Protein AF-A0A2N9N190-F1 (afdb_monomer)

Structure (mmCIF, N/CA/C/O backbone):
data_AF-A0A2N9N190-F1
#
_entry.id   AF-A0A2N9N190-F1
#
loop_
_atom_site.group_PDB
_atom_site.id
_atom_site.type_symbol
_atom_site.label_atom_id
_atom_site.label_alt_id
_atom_site.label_comp_id
_atom_site.label_asym_id
_atom_site.label_entity_id
_atom_site.label_seq_id
_atom_site.pdbx_PDB_ins_code
_atom_site.Cartn_x
_atom_site.Cartn_y
_atom_site.Cartn_z
_atom_site.occupancy
_atom_site.B_iso_or_equiv
_atom_site.auth_seq_id
_atom_site.auth_comp_id
_atom_site.auth_asym_id
_atom_site.auth_atom_id
_atom_site.pdbx_PDB_model_num
ATOM 1 N N . MET A 1 1 ? 21.175 -0.607 6.704 1.00 25.08 1 MET A N 1
ATOM 2 C CA . MET A 1 1 ? 21.601 -0.897 5.316 1.00 25.08 1 MET A CA 1
ATOM 3 C C . MET A 1 1 ? 20.424 -0.599 4.402 1.00 25.08 1 MET A C 1
ATOM 5 O O . MET A 1 1 ? 19.575 -1.449 4.191 1.00 25.08 1 MET A O 1
ATOM 9 N N . HIS A 1 2 ? 20.303 0.655 3.974 1.00 21.83 2 HIS A N 1
ATOM 10 C CA . HIS A 1 2 ? 19.192 1.150 3.166 1.00 21.83 2 HIS A CA 1
ATOM 11 C C . HIS A 1 2 ? 19.731 1.468 1.777 1.00 21.83 2 HIS A C 1
ATOM 13 O O . HIS A 1 2 ? 20.401 2.478 1.582 1.00 21.83 2 HIS A O 1
ATOM 19 N N . LYS A 1 3 ? 19.482 0.577 0.818 1.00 23.02 3 LYS A N 1
ATOM 20 C CA . LYS A 1 3 ? 19.544 0.935 -0.594 1.00 23.02 3 LYS A CA 1
ATOM 21 C C . LYS A 1 3 ? 18.110 1.182 -1.011 1.00 23.02 3 LYS A C 1
ATOM 23 O O . LYS A 1 3 ? 17.355 0.238 -1.204 1.00 23.02 3 LYS A O 1
ATOM 28 N N . SER A 1 4 ? 17.745 2.456 -1.109 1.00 25.34 4 SER A N 1
ATOM 29 C CA . SER A 1 4 ? 16.611 2.879 -1.917 1.00 25.34 4 SER A CA 1
ATOM 30 C C . SER A 1 4 ? 16.701 2.121 -3.236 1.00 25.34 4 SER A C 1
ATOM 32 O O . SER A 1 4 ? 17.716 2.238 -3.931 1.00 25.34 4 SER A O 1
ATOM 34 N N . LEU A 1 5 ? 15.672 1.350 -3.582 1.00 27.45 5 LEU A N 1
ATOM 35 C CA . LEU A 1 5 ? 15.482 0.875 -4.944 1.00 27.45 5 LEU A CA 1
ATOM 36 C C . LEU A 1 5 ? 15.089 2.103 -5.781 1.00 27.45 5 LEU A C 1
ATOM 38 O O . LEU A 1 5 ? 13.976 2.241 -6.273 1.00 27.45 5 LEU A O 1
ATOM 42 N N . LYS A 1 6 ? 16.027 3.049 -5.920 1.00 27.94 6 LYS A N 1
ATOM 43 C CA . LYS A 1 6 ? 16.117 3.853 -7.122 1.00 27.94 6 LYS A CA 1
ATOM 44 C C . LYS A 1 6 ? 16.369 2.810 -8.193 1.00 27.94 6 LYS A C 1
ATOM 46 O O . LYS A 1 6 ? 17.513 2.414 -8.417 1.00 27.94 6 LYS A O 1
ATOM 51 N N . LEU A 1 7 ? 15.301 2.321 -8.813 1.00 31.72 7 LEU A N 1
ATOM 52 C CA . LEU A 1 7 ? 15.392 1.727 -10.131 1.00 31.72 7 LEU A CA 1
ATOM 53 C C . LEU A 1 7 ? 15.781 2.885 -11.060 1.00 31.72 7 LEU A C 1
ATOM 55 O O . LEU A 1 7 ? 14.982 3.425 -11.815 1.00 31.72 7 LEU A O 1
ATOM 59 N N . SER A 1 8 ? 17.011 3.378 -10.903 1.00 30.42 8 SER A N 1
ATOM 60 C CA . SER A 1 8 ? 17.618 4.257 -11.869 1.00 30.42 8 SER A CA 1
ATOM 61 C C . SER A 1 8 ? 17.644 3.407 -13.120 1.00 30.42 8 SER A C 1
ATOM 63 O O . SER A 1 8 ? 18.321 2.380 -13.145 1.00 30.42 8 SER A O 1
ATOM 65 N N . ILE A 1 9 ? 16.899 3.822 -14.139 1.00 37.38 9 ILE A N 1
ATOM 66 C CA . ILE A 1 9 ? 16.960 3.284 -15.501 1.00 37.38 9 ILE A CA 1
ATOM 67 C C . ILE A 1 9 ? 18.436 3.019 -15.896 1.00 37.38 9 ILE A C 1
ATOM 69 O O . ILE A 1 9 ? 18.743 1.998 -16.500 1.00 37.38 9 ILE A O 1
ATOM 73 N N . ALA A 1 10 ? 19.369 3.842 -15.392 1.00 31.52 10 ALA A N 1
ATOM 74 C CA . ALA A 1 10 ? 20.824 3.696 -15.468 1.00 31.52 10 ALA A CA 1
ATOM 75 C C . ALA A 1 10 ? 21.449 2.375 -14.944 1.00 31.52 10 ALA A C 1
ATOM 77 O O . ALA A 1 10 ? 22.454 1.949 -15.499 1.00 31.52 10 ALA A O 1
ATOM 78 N N . ALA A 1 11 ? 20.924 1.715 -13.903 1.00 30.98 11 ALA A N 1
ATOM 79 C CA . ALA A 1 11 ? 21.552 0.518 -13.319 1.00 30.98 11 ALA A CA 1
ATOM 80 C C . ALA A 1 11 ? 21.278 -0.760 -14.137 1.00 30.98 11 ALA A C 1
ATOM 82 O O . ALA A 1 11 ? 22.199 -1.540 -14.365 1.00 30.98 11 ALA A O 1
ATOM 83 N N . ALA A 1 12 ? 20.047 -0.934 -14.632 1.00 33.19 12 ALA A N 1
ATOM 84 C CA . ALA A 1 12 ? 19.704 -2.019 -15.558 1.00 33.19 12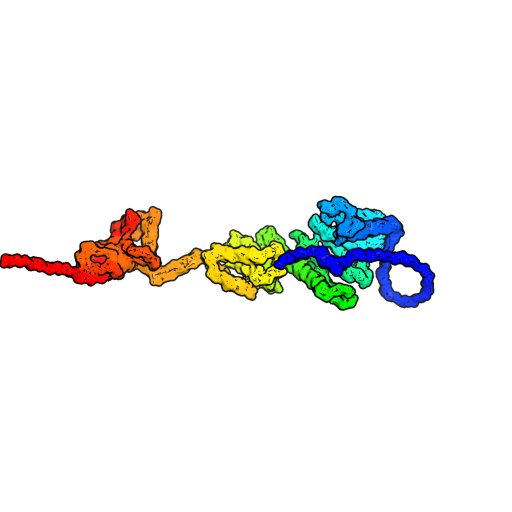 ALA A CA 1
ATOM 85 C C . ALA A 1 12 ? 20.311 -1.771 -16.954 1.00 33.19 12 ALA A C 1
ATOM 87 O O . ALA A 1 12 ? 20.843 -2.689 -17.581 1.00 33.19 12 ALA A O 1
ATOM 88 N N . LEU A 1 13 ? 20.333 -0.505 -17.399 1.00 40.84 13 LEU A N 1
ATOM 89 C CA . LEU A 1 13 ? 21.063 -0.082 -18.597 1.00 40.84 13 LEU A CA 1
ATOM 90 C C . LEU A 1 13 ? 22.569 -0.335 -18.486 1.00 40.84 13 LEU A C 1
ATOM 92 O O . LEU A 1 13 ? 23.168 -0.704 -19.482 1.00 40.84 13 LEU A O 1
ATOM 96 N N . GLY A 1 14 ? 23.185 -0.176 -17.311 1.00 42.88 14 GLY A N 1
ATOM 97 C CA . GLY A 1 14 ? 24.636 -0.320 -17.131 1.00 42.88 14 GLY A CA 1
ATOM 98 C C . GLY A 1 14 ? 25.179 -1.740 -17.340 1.00 42.88 14 GLY A C 1
ATOM 99 O O . GLY A 1 14 ? 26.355 -1.896 -17.649 1.00 42.88 14 GLY A O 1
ATOM 100 N N . VAL A 1 15 ? 24.337 -2.777 -17.217 1.00 42.56 15 VAL A N 1
ATOM 101 C CA . VAL A 1 15 ? 24.700 -4.168 -17.571 1.00 42.56 15 VAL A CA 1
ATOM 102 C C . VAL A 1 15 ? 24.338 -4.489 -19.027 1.00 42.56 15 VAL A C 1
ATOM 104 O O . VAL A 1 15 ? 25.024 -5.274 -19.679 1.00 42.56 15 VAL A O 1
ATOM 107 N N . LEU A 1 16 ? 23.298 -3.846 -19.570 1.00 40.94 16 LEU A N 1
ATOM 108 C CA . LEU A 1 16 ? 22.917 -3.941 -20.984 1.00 40.94 16 LEU A CA 1
ATOM 109 C C . LEU A 1 16 ? 23.721 -3.011 -21.905 1.00 40.94 16 LEU A C 1
ATOM 111 O O . LEU A 1 16 ? 23.581 -3.122 -23.119 1.00 40.94 16 LEU A O 1
ATOM 115 N N . LEU A 1 17 ? 24.553 -2.122 -21.363 1.00 40.59 17 LEU A N 1
ATOM 116 C CA . LEU A 1 17 ? 25.449 -1.190 -22.046 1.00 40.59 17 LEU A CA 1
ATOM 117 C C . LEU A 1 17 ? 26.751 -1.081 -21.234 1.00 40.59 17 LEU A C 1
ATOM 119 O O . LEU A 1 17 ? 26.840 -0.216 -20.360 1.00 40.59 17 LEU A O 1
ATOM 123 N N . PRO A 1 18 ? 27.795 -1.887 -21.509 1.00 31.17 18 PRO A N 1
ATOM 124 C CA . PRO A 1 18 ? 29.126 -1.416 -21.187 1.00 31.17 18 PRO A CA 1
ATOM 125 C C . PRO A 1 18 ? 29.381 -0.153 -22.022 1.00 31.17 18 PRO A C 1
ATOM 127 O O . PRO A 1 18 ? 28.913 -0.026 -23.156 1.00 31.17 18 PRO A O 1
ATOM 130 N N . ALA A 1 19 ? 30.061 0.810 -21.407 1.00 33.16 19 ALA A N 1
ATOM 131 C CA . ALA A 1 19 ? 30.394 2.097 -21.994 1.00 33.16 19 ALA A CA 1
ATOM 132 C C . ALA A 1 19 ? 30.995 1.950 -23.401 1.00 33.16 19 ALA A C 1
ATOM 134 O O . ALA A 1 19 ? 31.952 1.204 -23.592 1.00 33.16 19 ALA A O 1
ATOM 135 N N . GLY A 1 20 ? 30.449 2.720 -24.345 1.00 34.66 20 GLY A N 1
ATOM 136 C CA . GLY A 1 20 ? 30.940 2.822 -25.713 1.00 34.66 20 GLY A CA 1
ATOM 137 C C . GLY A 1 20 ? 30.581 1.618 -26.580 1.00 34.66 20 GLY A C 1
ATOM 138 O O . GLY A 1 20 ? 31.053 0.505 -26.365 1.00 34.66 20 GLY A O 1
ATOM 139 N N . MET A 1 21 ? 29.831 1.863 -27.655 1.00 31.69 21 MET A N 1
ATOM 140 C CA . MET A 1 21 ? 30.067 1.077 -28.863 1.00 31.69 21 MET A CA 1
ATOM 141 C C . MET A 1 21 ? 31.565 1.232 -29.172 1.00 31.69 21 MET A C 1
ATOM 143 O O . MET A 1 21 ? 32.015 2.377 -29.298 1.00 31.69 21 MET A O 1
ATOM 147 N N . PRO A 1 22 ? 32.375 0.159 -29.243 1.00 26.97 22 PRO A N 1
ATOM 148 C CA . PRO A 1 22 ? 33.690 0.305 -29.834 1.00 26.97 22 PRO A CA 1
ATOM 149 C C . PRO A 1 22 ? 33.450 0.861 -31.233 1.00 26.97 22 PRO A C 1
ATOM 151 O O . PRO A 1 22 ? 32.602 0.344 -31.963 1.00 26.97 22 PRO A O 1
ATOM 154 N N . ALA A 1 23 ? 34.139 1.951 -31.575 1.00 27.59 23 ALA A N 1
ATOM 155 C CA . ALA A 1 23 ? 34.172 2.436 -32.941 1.00 27.59 23 ALA A CA 1
ATOM 156 C C . ALA A 1 23 ? 34.484 1.226 -33.825 1.00 27.59 23 ALA A C 1
ATOM 158 O O . ALA A 1 23 ? 35.566 0.643 -33.724 1.00 27.59 23 ALA A O 1
ATOM 159 N N . VAL A 1 24 ? 33.505 0.791 -34.620 1.00 29.64 24 VAL A N 1
ATOM 160 C CA . VAL A 1 24 ? 33.741 -0.218 -35.643 1.00 29.64 24 VAL A CA 1
ATOM 161 C C . VAL A 1 24 ? 34.800 0.408 -36.537 1.00 29.64 24 VAL A C 1
ATOM 163 O O . VAL A 1 24 ? 34.552 1.418 -37.186 1.00 29.64 24 VAL A O 1
ATOM 166 N N . ALA A 1 25 ? 36.028 -0.098 -36.473 1.00 24.16 25 ALA A N 1
ATOM 167 C CA . ALA A 1 25 ? 37.083 0.323 -37.370 1.00 24.16 25 ALA A CA 1
ATOM 168 C C . ALA A 1 25 ? 36.731 -0.242 -38.750 1.00 24.16 25 ALA A C 1
ATOM 170 O O . ALA A 1 25 ? 36.876 -1.440 -38.995 1.00 24.16 25 ALA A O 1
ATOM 171 N N . TRP A 1 26 ? 36.215 0.608 -39.636 1.00 34.47 26 TRP A N 1
ATOM 172 C CA . TRP A 1 26 ? 35.885 0.240 -41.011 1.00 34.47 26 TRP A CA 1
ATOM 173 C C . TRP A 1 26 ? 37.186 0.143 -41.813 1.00 34.47 26 TRP A C 1
ATOM 175 O O . TRP A 1 26 ? 37.613 1.091 -42.469 1.00 34.47 26 TRP A O 1
ATOM 185 N N . GLY A 1 27 ? 37.859 -1.002 -41.718 1.00 26.84 27 GLY A N 1
ATOM 186 C CA . GLY A 1 27 ? 38.961 -1.337 -42.609 1.00 26.84 27 GLY A CA 1
ATOM 187 C C . GLY A 1 27 ? 38.432 -1.559 -44.025 1.00 26.84 27 GLY A C 1
ATOM 188 O O . GLY A 1 27 ? 37.670 -2.494 -44.266 1.00 26.84 27 GLY A O 1
ATOM 189 N N . GLN A 1 28 ? 38.839 -0.713 -44.972 1.00 33.41 28 GLN A N 1
ATOM 190 C CA . GLN A 1 28 ? 38.729 -1.026 -46.395 1.00 33.41 28 GLN A CA 1
ATOM 191 C C . GLN A 1 28 ? 39.636 -2.225 -46.708 1.00 33.41 28 GLN A C 1
ATOM 193 O O . GLN A 1 28 ? 40.836 -2.171 -46.447 1.00 33.41 28 GLN A O 1
ATOM 198 N N . ALA A 1 29 ? 39.089 -3.281 -47.310 1.00 26.58 29 ALA A N 1
ATOM 199 C CA . ALA A 1 29 ? 39.877 -4.315 -47.977 1.00 26.58 29 ALA A CA 1
ATOM 200 C C . ALA A 1 29 ? 39.356 -4.521 -49.415 1.00 26.58 29 ALA A C 1
ATOM 202 O O . ALA A 1 29 ? 38.141 -4.463 -49.632 1.00 26.58 29 ALA A O 1
ATOM 203 N N . PRO A 1 30 ? 40.253 -4.707 -50.403 1.00 30.08 30 PRO A N 1
ATOM 204 C CA . PRO A 1 30 ? 39.913 -4.712 -51.821 1.00 30.08 30 PRO A CA 1
ATOM 205 C C . PRO A 1 30 ? 39.297 -6.045 -52.263 1.00 30.08 30 PRO A C 1
ATOM 207 O O . PRO A 1 30 ? 39.504 -7.091 -51.651 1.00 30.08 30 PRO A O 1
ATOM 210 N N . GLY A 1 31 ? 38.508 -5.973 -53.336 1.00 35.59 31 GLY A N 1
ATOM 211 C CA . GLY A 1 31 ? 37.656 -7.053 -53.819 1.00 35.59 31 GLY A CA 1
ATOM 212 C C . GLY A 1 31 ? 38.387 -8.306 -54.306 1.00 35.59 31 GLY A C 1
ATOM 213 O O . GLY A 1 31 ? 39.447 -8.243 -54.924 1.00 35.59 31 GLY A O 1
ATOM 214 N N . GLY A 1 32 ? 37.729 -9.445 -54.085 1.00 28.41 32 GLY A N 1
ATOM 215 C CA . GLY A 1 32 ? 38.013 -10.728 -54.715 1.00 28.41 32 GLY A CA 1
ATOM 216 C C . GLY A 1 32 ? 36.702 -11.406 -55.121 1.00 28.41 32 GLY A C 1
ATOM 217 O O . GLY A 1 32 ? 35.740 -11.447 -54.356 1.00 28.41 32 GLY A O 1
ATOM 218 N N . THR A 1 33 ? 36.641 -11.878 -56.361 1.00 29.23 33 THR A N 1
ATOM 219 C CA . THR A 1 33 ? 35.459 -12.422 -57.040 1.00 29.23 33 THR A CA 1
ATOM 220 C C . THR A 1 33 ? 35.145 -13.891 -56.702 1.00 29.23 33 THR A C 1
ATOM 222 O O . THR A 1 33 ? 35.965 -14.761 -56.962 1.00 29.23 33 THR A O 1
ATOM 225 N N . GLN A 1 34 ? 33.893 -14.107 -56.261 1.00 33.78 34 GLN A N 1
ATOM 226 C CA . GLN A 1 34 ? 32.867 -15.090 -56.698 1.00 33.78 34 GLN A CA 1
ATOM 227 C C . GLN A 1 34 ? 32.933 -16.601 -56.369 1.00 33.78 34 GLN A C 1
ATOM 229 O O . GLN A 1 34 ? 33.859 -17.299 -56.758 1.00 33.78 34 GLN A O 1
ATOM 234 N N . ALA A 1 35 ? 31.791 -17.119 -55.872 1.00 28.64 35 ALA A N 1
ATOM 235 C CA . ALA A 1 35 ? 30.917 -18.115 -56.538 1.00 28.64 35 ALA A CA 1
ATOM 236 C C . ALA A 1 35 ? 29.492 -18.098 -55.900 1.00 28.64 35 ALA A C 1
ATOM 238 O O . ALA A 1 35 ? 29.387 -17.773 -54.716 1.00 28.64 35 ALA A O 1
ATOM 239 N N . PRO A 1 36 ? 28.389 -18.396 -56.628 1.00 36.72 36 PRO A N 1
ATOM 240 C CA . PRO A 1 36 ? 27.023 -18.197 -56.131 1.00 36.72 36 PRO A CA 1
ATOM 241 C C . PRO A 1 36 ? 26.482 -19.428 -55.383 1.00 36.72 36 PRO A C 1
ATOM 243 O O . PRO A 1 36 ? 26.470 -20.535 -55.918 1.00 36.72 36 PRO A O 1
ATOM 246 N N . ALA A 1 37 ? 25.969 -19.223 -54.168 1.00 31.17 37 ALA A N 1
ATOM 247 C CA . ALA A 1 37 ? 25.153 -20.194 -53.439 1.00 31.17 37 ALA A CA 1
ATOM 248 C C . ALA A 1 37 ? 23.701 -19.697 -53.356 1.00 31.17 37 ALA A C 1
ATOM 250 O O . ALA A 1 37 ? 23.450 -18.492 -53.317 1.00 31.17 37 ALA A O 1
ATOM 251 N N . ALA A 1 38 ? 22.761 -20.644 -53.380 1.00 35.69 38 ALA A N 1
ATOM 252 C CA . ALA A 1 38 ? 21.317 -20.436 -53.436 1.00 35.69 38 ALA A CA 1
ATOM 253 C C . ALA A 1 38 ? 20.797 -19.388 -52.433 1.00 35.69 38 ALA A C 1
ATOM 255 O O . ALA A 1 38 ? 21.283 -19.287 -51.308 1.00 35.69 38 ALA A O 1
ATOM 256 N N . ALA A 1 39 ? 19.787 -18.623 -52.860 1.00 33.59 39 ALA A N 1
ATOM 257 C CA . ALA A 1 39 ? 19.219 -17.505 -52.118 1.00 33.59 39 ALA A CA 1
ATOM 258 C C . ALA A 1 39 ? 18.582 -17.954 -50.790 1.00 33.59 39 ALA A C 1
ATOM 260 O O . ALA A 1 39 ? 17.419 -18.351 -50.734 1.00 33.59 39 ALA A O 1
ATOM 261 N N . ALA A 1 40 ? 19.353 -17.843 -49.709 1.00 32.78 40 ALA A N 1
ATOM 262 C CA . ALA A 1 40 ? 18.809 -17.615 -48.379 1.00 32.78 40 ALA A CA 1
ATOM 263 C C . ALA A 1 40 ? 18.026 -16.283 -48.379 1.00 32.78 40 ALA A C 1
ATOM 265 O O . ALA A 1 40 ? 18.343 -15.401 -49.188 1.00 32.78 40 ALA A O 1
ATOM 266 N N . PRO A 1 41 ? 17.028 -16.096 -47.491 1.00 36.59 41 PRO A N 1
ATOM 267 C CA . PRO A 1 41 ? 16.433 -14.782 -47.263 1.00 36.59 41 PRO A CA 1
ATOM 268 C C . PRO A 1 41 ? 17.561 -13.764 -47.085 1.00 36.59 41 PRO A C 1
ATOM 270 O O . PRO A 1 41 ? 18.447 -13.979 -46.255 1.00 36.59 41 PRO A O 1
ATOM 273 N N . GLN A 1 42 ? 17.586 -12.722 -47.920 1.00 35.03 42 GLN A N 1
ATOM 274 C CA . GLN A 1 42 ? 18.652 -11.725 -47.884 1.00 35.03 42 GLN A CA 1
ATOM 275 C C . GLN A 1 42 ? 18.743 -11.162 -46.465 1.00 35.03 42 GLN A C 1
ATOM 277 O O . GLN A 1 42 ? 17.772 -10.604 -45.953 1.00 35.03 42 GLN A O 1
ATOM 282 N N . ALA A 1 43 ? 19.904 -11.339 -45.829 1.00 46.41 43 ALA A N 1
ATOM 283 C CA . ALA A 1 43 ? 20.212 -10.657 -44.584 1.00 46.41 43 ALA A CA 1
ATOM 284 C C . ALA A 1 43 ? 19.999 -9.144 -44.793 1.00 46.41 43 ALA A C 1
ATOM 286 O O . ALA A 1 43 ? 20.335 -8.644 -45.875 1.00 46.41 43 ALA A O 1
ATOM 287 N N . PRO A 1 44 ? 19.436 -8.415 -43.810 1.00 55.50 44 PRO A N 1
ATOM 288 C CA . PRO A 1 44 ? 19.286 -6.970 -43.903 1.00 55.50 44 PRO A CA 1
ATOM 289 C C . PRO A 1 44 ? 20.620 -6.338 -44.308 1.00 55.50 44 PRO A C 1
ATOM 291 O O . PRO A 1 44 ? 21.656 -6.618 -43.707 1.00 55.50 44 PRO A O 1
ATOM 294 N N . LYS A 1 45 ? 20.606 -5.534 -45.374 1.00 63.50 45 LYS A N 1
ATOM 295 C CA . LYS A 1 45 ? 21.794 -4.823 -45.850 1.00 63.50 45 LYS A CA 1
ATOM 296 C C . LYS A 1 45 ? 22.287 -3.908 -44.729 1.00 63.50 45 LYS A C 1
ATOM 298 O O . LYS A 1 45 ? 21.509 -3.091 -44.244 1.00 63.50 45 LYS A O 1
ATOM 303 N N . GLU A 1 46 ? 23.561 -4.023 -44.353 1.00 66.12 46 GLU A N 1
ATOM 304 C CA . GLU A 1 46 ? 24.158 -3.117 -43.370 1.00 66.12 46 GLU A CA 1
ATOM 305 C C . GLU A 1 46 ? 23.987 -1.650 -43.828 1.00 66.12 46 GLU A C 1
ATOM 307 O O . GLU A 1 46 ? 24.361 -1.321 -44.965 1.00 66.12 46 GLU A O 1
ATOM 312 N N . PRO A 1 47 ? 23.407 -0.779 -42.983 1.00 78.19 47 PRO A N 1
ATOM 313 C CA . PRO A 1 47 ? 23.193 0.627 -43.271 1.00 78.19 47 PRO A CA 1
ATOM 314 C C . PRO A 1 47 ? 24.528 1.355 -43.415 1.00 78.19 47 PRO A C 1
ATOM 316 O O . PRO A 1 47 ? 25.497 1.093 -42.698 1.00 78.19 47 PRO A O 1
ATOM 319 N N . LYS A 1 48 ? 24.586 2.282 -44.373 1.00 84.25 48 LYS A N 1
ATOM 320 C CA . LYS A 1 48 ? 25.787 3.065 -44.675 1.00 84.25 48 LYS A CA 1
ATOM 321 C C . LYS 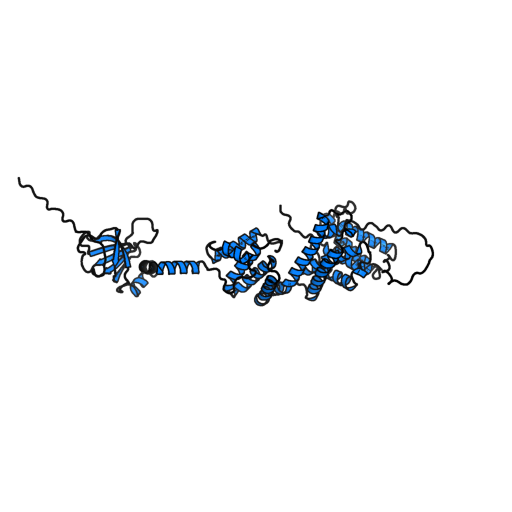A 1 48 ? 25.497 4.550 -44.529 1.00 84.25 48 LYS A C 1
ATOM 323 O O . LYS A 1 48 ? 24.411 5.017 -44.857 1.00 84.25 48 LYS A O 1
ATOM 328 N N . VAL A 1 49 ? 26.492 5.289 -44.049 1.00 87.31 49 VAL A N 1
ATOM 329 C CA . VAL A 1 49 ? 26.495 6.753 -44.154 1.00 87.31 49 VAL A CA 1
ATOM 330 C C . VAL A 1 49 ? 26.631 7.146 -45.627 1.00 87.31 49 VAL A C 1
ATOM 332 O O . VAL A 1 49 ? 27.349 6.490 -46.386 1.00 87.31 49 VAL A O 1
ATOM 335 N N . LYS A 1 50 ? 25.914 8.185 -46.048 1.00 90.25 50 LYS A N 1
ATOM 336 C CA . LYS A 1 50 ? 25.845 8.651 -47.437 1.00 90.25 50 LYS A CA 1
ATOM 337 C C . LYS A 1 50 ? 27.083 9.431 -47.850 1.00 90.25 50 LYS A C 1
ATOM 339 O O . LYS A 1 50 ? 27.514 9.321 -48.995 1.00 90.25 50 LYS A O 1
ATOM 344 N N . ASP A 1 51 ? 27.641 10.206 -46.927 1.00 93.12 51 ASP A N 1
ATOM 345 C CA . ASP A 1 51 ? 28.827 11.029 -47.132 1.00 93.12 51 ASP A CA 1
ATOM 346 C C . ASP A 1 51 ? 29.558 11.307 -45.804 1.00 93.12 51 ASP A C 1
ATOM 348 O O . ASP A 1 51 ? 29.141 10.869 -44.729 1.00 93.12 51 ASP A O 1
ATOM 352 N N . ILE A 1 52 ? 30.685 12.020 -45.896 1.00 93.94 52 ILE A N 1
ATOM 353 C CA . ILE A 1 52 ? 31.518 12.386 -44.742 1.00 93.94 52 ILE A CA 1
ATOM 354 C C . ILE A 1 52 ? 30.749 13.296 -43.773 1.00 93.94 52 ILE A C 1
ATOM 356 O O . ILE A 1 52 ? 30.898 13.160 -42.565 1.00 93.94 52 ILE A O 1
ATOM 360 N N . ALA A 1 53 ? 29.880 14.180 -44.268 1.00 95.44 53 ALA A N 1
ATOM 361 C CA . ALA A 1 53 ? 29.135 15.087 -43.402 1.00 95.44 53 ALA A CA 1
ATOM 362 C C . ALA A 1 53 ? 28.058 14.352 -42.582 1.00 95.44 53 ALA A C 1
ATOM 364 O O . ALA A 1 53 ? 27.839 14.696 -41.419 1.00 95.44 53 ALA A O 1
ATOM 365 N N . GLU A 1 54 ? 27.428 13.310 -43.132 1.00 94.94 54 GLU A N 1
ATOM 366 C CA . GLU A 1 54 ? 26.556 12.422 -42.357 1.00 94.94 54 GLU A CA 1
ATOM 367 C C . GLU A 1 54 ? 27.348 11.642 -41.303 1.00 94.94 54 GLU A C 1
ATOM 369 O O . GLU A 1 54 ? 26.913 11.541 -40.155 1.00 94.94 54 GLU A O 1
ATOM 374 N N . TYR A 1 55 ? 28.519 11.122 -41.682 1.00 92.94 55 TYR A N 1
ATOM 375 C CA . TYR A 1 55 ? 29.417 10.414 -40.771 1.00 92.94 55 TYR A CA 1
ATOM 376 C C . TYR A 1 55 ? 29.836 11.283 -39.579 1.00 92.94 55 TYR A C 1
ATOM 378 O O . TYR A 1 55 ? 29.765 10.833 -38.435 1.00 92.94 55 TYR A O 1
ATOM 386 N N . ASP A 1 56 ? 30.212 12.536 -39.828 1.00 94.38 56 ASP A N 1
ATOM 387 C CA . ASP A 1 56 ? 30.629 13.475 -38.787 1.00 94.38 56 ASP A CA 1
ATOM 388 C C . ASP A 1 56 ? 29.480 13.802 -37.823 1.00 94.38 56 ASP A C 1
ATOM 390 O O . ASP A 1 56 ? 29.669 13.773 -36.606 1.00 94.38 56 ASP A O 1
ATOM 394 N N . ILE A 1 57 ? 28.268 14.041 -38.346 1.00 95.25 57 ILE A N 1
ATOM 395 C CA . ILE A 1 57 ? 27.074 14.263 -37.512 1.00 95.25 57 ILE A CA 1
ATOM 396 C C . ILE A 1 57 ? 26.780 13.027 -36.659 1.00 95.25 57 ILE A C 1
ATOM 398 O O . ILE A 1 57 ? 26.543 13.151 -35.458 1.00 95.25 57 ILE A O 1
ATOM 402 N N . PHE A 1 58 ? 26.807 11.837 -37.261 1.00 92.38 58 PHE A N 1
ATOM 403 C CA . PHE A 1 58 ? 26.557 10.583 -36.557 1.00 92.38 58 PHE A CA 1
ATOM 404 C C . PHE A 1 58 ? 27.549 10.361 -35.408 1.00 92.38 58 PHE A C 1
ATOM 406 O O . PHE A 1 58 ? 27.137 10.060 -34.287 1.00 92.38 58 PHE A O 1
ATOM 413 N N . ASN A 1 59 ? 28.845 10.562 -35.651 1.00 91.81 59 ASN A N 1
ATOM 414 C CA . ASN A 1 59 ? 29.866 10.386 -34.619 1.00 91.81 59 ASN A CA 1
ATOM 415 C C . ASN A 1 59 ? 29.764 11.416 -33.496 1.00 91.81 59 ASN A C 1
ATOM 417 O O . ASN A 1 59 ? 29.979 11.058 -32.337 1.00 91.81 59 ASN A O 1
ATOM 421 N N . GLU A 1 60 ? 29.424 12.670 -33.808 1.00 93.38 60 GLU A N 1
ATOM 422 C CA . GLU A 1 60 ? 29.231 13.681 -32.766 1.00 93.38 60 GLU A CA 1
ATOM 423 C C . GLU A 1 60 ? 28.023 13.330 -31.886 1.00 93.38 60 GLU A C 1
ATOM 425 O O . GLU A 1 60 ? 28.119 13.410 -30.662 1.00 93.38 60 GLU A O 1
ATOM 430 N N . ILE A 1 61 ? 26.934 12.808 -32.470 1.00 94.50 61 ILE A N 1
ATOM 431 C CA . ILE A 1 61 ? 25.805 12.277 -31.691 1.00 94.50 61 ILE A CA 1
ATOM 432 C C . ILE A 1 61 ? 26.272 11.132 -30.785 1.00 94.50 61 ILE A C 1
ATOM 434 O O . ILE A 1 61 ? 25.985 11.150 -29.590 1.00 94.50 61 ILE A O 1
ATOM 438 N N . LEU A 1 62 ? 27.011 10.146 -31.308 1.00 90.56 62 LEU A N 1
ATOM 439 C CA . LEU A 1 62 ? 27.504 9.024 -30.496 1.00 90.56 62 LEU A CA 1
ATOM 440 C C . LEU A 1 62 ? 28.408 9.484 -29.346 1.00 90.56 62 LEU A C 1
ATOM 442 O O . LEU A 1 62 ? 28.339 8.940 -28.240 1.00 90.56 62 LEU A O 1
ATOM 446 N N . LYS A 1 63 ? 29.236 10.502 -29.585 1.00 90.31 63 LYS A N 1
ATOM 447 C CA . LYS A 1 63 ? 30.070 11.128 -28.559 1.00 90.31 63 LYS A CA 1
ATOM 448 C C . LYS A 1 63 ? 29.214 11.789 -27.479 1.00 90.31 63 LYS A C 1
ATOM 450 O O . LYS A 1 63 ? 29.437 11.515 -26.299 1.00 90.31 63 LYS A O 1
ATOM 455 N N . ASP A 1 64 ? 28.200 12.564 -27.858 1.00 91.94 64 ASP A N 1
ATOM 456 C CA . ASP A 1 64 ? 27.261 13.177 -26.913 1.00 91.94 64 ASP A CA 1
ATOM 457 C C . ASP A 1 64 ? 26.500 12.114 -26.096 1.00 91.94 64 ASP A C 1
ATOM 459 O O . ASP A 1 64 ? 26.380 12.229 -24.873 1.00 91.94 64 ASP A O 1
ATOM 463 N N . GLN A 1 65 ? 26.055 11.022 -26.728 1.00 89.31 65 GLN A N 1
ATOM 464 C CA . GLN A 1 65 ? 25.390 9.901 -26.048 1.00 89.31 65 GLN A CA 1
ATOM 465 C C . GLN A 1 65 ? 26.316 9.160 -25.071 1.00 89.31 65 GLN A C 1
ATOM 467 O O . GLN A 1 65 ? 25.884 8.727 -23.992 1.00 89.31 65 GLN A O 1
ATOM 472 N N . ASN A 1 66 ? 27.593 9.008 -25.430 1.00 87.12 66 ASN A N 1
ATOM 473 C CA . ASN A 1 66 ? 28.605 8.443 -24.545 1.00 87.12 66 ASN A CA 1
ATOM 474 C C . ASN A 1 66 ? 28.836 9.357 -23.335 1.00 87.12 66 ASN A C 1
ATOM 476 O O . ASN A 1 66 ? 28.848 8.877 -22.202 1.00 87.12 66 ASN A O 1
ATOM 480 N N . CYS A 1 67 ? 28.908 10.671 -23.550 1.00 87.75 67 CYS A N 1
ATOM 481 C CA . CYS A 1 67 ? 29.010 11.654 -22.473 1.00 87.75 67 CYS A CA 1
ATOM 482 C C . CYS A 1 67 ? 27.764 11.721 -21.587 1.00 87.75 67 CYS A C 1
ATOM 484 O O . CYS A 1 67 ? 27.875 11.940 -20.380 1.00 87.75 67 CYS A O 1
ATOM 486 N N . SER A 1 68 ? 26.585 11.451 -22.148 1.00 83.75 68 SER A N 1
ATOM 487 C CA . SER A 1 68 ? 25.357 11.276 -21.373 1.00 83.75 68 SER A CA 1
ATOM 488 C C . SER A 1 68 ? 25.414 10.051 -20.454 1.00 83.75 68 SER A C 1
ATOM 490 O O . SER A 1 68 ? 24.915 10.102 -19.331 1.00 83.75 68 SER A O 1
ATOM 492 N N . SER A 1 69 ? 26.033 8.959 -20.908 1.00 78.25 69 SER A N 1
ATOM 493 C CA . SER A 1 69 ? 26.076 7.688 -20.169 1.00 78.25 69 SER A CA 1
ATOM 494 C C . SER A 1 69 ? 27.255 7.607 -19.190 1.00 78.25 69 SER A C 1
ATOM 496 O O . SER A 1 69 ? 27.190 6.882 -18.201 1.00 78.25 69 SER A O 1
ATOM 498 N N . ASN A 1 70 ? 28.330 8.353 -19.453 1.00 77.94 70 ASN A N 1
ATOM 499 C CA . ASN A 1 70 ? 29.540 8.398 -18.642 1.00 77.94 70 ASN A CA 1
ATOM 500 C C . ASN A 1 70 ? 30.128 9.818 -18.627 1.00 77.94 70 ASN A C 1
ATOM 502 O O . ASN A 1 70 ? 31.149 10.106 -19.256 1.00 77.94 70 ASN A O 1
ATOM 506 N N . SER A 1 71 ? 29.485 10.711 -17.875 1.00 70.19 71 SER A N 1
ATOM 507 C CA . SER A 1 71 ? 29.887 12.120 -17.763 1.00 70.19 71 SER A CA 1
ATOM 508 C C . SER A 1 71 ? 31.245 12.334 -17.080 1.00 70.19 71 SER A C 1
ATOM 510 O O . SER A 1 71 ? 31.780 13.437 -17.127 1.00 70.19 71 SER A O 1
ATOM 512 N N . GLN A 1 72 ? 31.816 11.292 -16.464 1.00 70.44 72 GLN A N 1
ATOM 513 C CA . GLN A 1 72 ? 33.148 11.318 -15.852 1.00 70.44 72 GLN A CA 1
ATOM 514 C C . GLN A 1 72 ? 34.280 11.060 -16.855 1.00 70.44 72 GLN A C 1
ATOM 516 O O . GLN A 1 72 ? 35.453 11.191 -16.504 1.00 70.44 72 GLN A O 1
ATOM 521 N N . ASN A 1 73 ? 33.959 10.691 -18.097 1.00 76.06 73 ASN A N 1
ATOM 522 C CA . ASN A 1 73 ? 34.958 10.548 -19.145 1.00 76.06 73 ASN A CA 1
ATOM 523 C C . ASN A 1 73 ? 35.625 11.909 -19.417 1.00 76.06 73 ASN A C 1
ATOM 525 O O . ASN A 1 73 ? 34.947 12.915 -19.617 1.00 76.06 73 ASN A O 1
ATOM 529 N N . SER A 1 74 ? 36.959 11.944 -19.450 1.00 76.88 74 SER A N 1
ATOM 530 C CA . SER A 1 74 ? 37.737 13.178 -19.631 1.00 76.88 74 SER A CA 1
ATOM 531 C C . SER A 1 74 ? 37.393 13.928 -20.925 1.00 76.88 74 SER A C 1
ATOM 533 O O . SER A 1 74 ? 37.446 15.159 -20.949 1.00 76.88 74 SER A O 1
ATOM 535 N N . SER A 1 75 ? 36.960 13.208 -21.968 1.00 78.50 75 SER A N 1
ATOM 536 C CA . SER A 1 75 ? 36.483 13.779 -23.241 1.00 78.50 75 SER A CA 1
ATOM 537 C C . SER A 1 75 ? 35.129 14.502 -23.150 1.00 78.50 75 SER A C 1
ATOM 539 O O . SER A 1 75 ? 34.753 15.209 -24.082 1.00 78.50 75 SER A O 1
ATOM 541 N N . CYS A 1 76 ? 34.427 14.383 -22.021 1.00 83.12 76 CYS A N 1
ATOM 542 C CA . CYS A 1 76 ? 33.093 14.934 -21.767 1.00 83.12 76 CYS A CA 1
ATOM 543 C C . CYS A 1 76 ? 33.119 16.156 -20.836 1.00 83.12 76 CYS A C 1
ATOM 545 O O . CYS A 1 76 ? 32.123 16.496 -20.193 1.00 83.12 76 CYS A O 1
ATOM 547 N N . SER A 1 77 ? 34.268 16.826 -20.742 1.00 79.56 77 SER A N 1
ATOM 548 C CA . SER A 1 77 ? 34.445 17.997 -19.885 1.00 79.56 77 SER A CA 1
ATOM 549 C C . SER A 1 77 ? 33.743 19.220 -20.486 1.00 79.56 77 SER A C 1
ATOM 551 O O . SER A 1 77 ? 34.247 19.833 -21.424 1.00 79.56 77 SER A O 1
ATOM 553 N N . ASN A 1 78 ? 32.585 19.598 -19.932 1.00 85.00 78 ASN A N 1
ATOM 554 C CA . ASN A 1 78 ? 31.880 20.835 -20.274 1.00 85.00 78 ASN A CA 1
ATOM 555 C C . ASN A 1 78 ? 31.344 21.532 -18.999 1.00 85.00 78 ASN A C 1
ATOM 557 O O . ASN A 1 78 ? 30.605 20.899 -18.240 1.00 85.00 78 ASN A O 1
ATOM 561 N N . PRO A 1 79 ? 31.665 22.821 -18.749 1.00 84.69 79 PRO A N 1
ATOM 562 C CA . PRO A 1 79 ? 31.183 23.561 -17.577 1.00 84.69 79 PRO A CA 1
ATOM 563 C C . PRO A 1 79 ? 29.657 23.687 -17.453 1.00 84.69 79 PRO A C 1
ATOM 565 O O . PRO A 1 79 ? 29.156 23.963 -16.364 1.00 84.69 79 PRO A O 1
ATOM 568 N N . GLU A 1 80 ? 28.909 23.535 -18.547 1.00 85.81 80 GLU A N 1
ATOM 569 C CA . GLU A 1 80 ? 27.442 23.556 -18.536 1.00 85.81 80 GLU A CA 1
ATOM 570 C C . GLU A 1 80 ? 26.854 22.201 -18.124 1.00 85.81 80 GLU A C 1
ATOM 572 O O . GLU A 1 80 ? 25.820 22.156 -17.455 1.00 85.81 80 GLU A O 1
ATOM 577 N N . ALA A 1 81 ? 27.549 21.099 -18.426 1.00 85.44 81 ALA A N 1
ATOM 578 C CA . ALA A 1 81 ? 27.094 19.747 -18.108 1.00 85.44 81 ALA A CA 1
ATOM 579 C C . ALA A 1 81 ? 27.026 19.465 -16.599 1.00 85.44 81 ALA A C 1
ATOM 581 O O . ALA A 1 81 ? 26.228 18.643 -16.159 1.00 85.44 81 ALA A O 1
ATOM 582 N N . SER A 1 82 ? 27.829 20.159 -15.787 1.00 81.69 82 SER A N 1
ATOM 583 C CA . SER A 1 82 ? 27.758 20.054 -14.324 1.00 81.69 82 SER A CA 1
ATOM 584 C C . SER A 1 82 ? 26.550 20.780 -13.722 1.00 81.69 82 SER A C 1
ATOM 586 O O . SER A 1 82 ? 26.183 20.505 -12.580 1.00 81.69 82 SER A O 1
ATOM 588 N N . LYS A 1 83 ? 25.932 21.702 -14.474 1.00 89.12 83 LYS A N 1
ATOM 589 C CA . LYS A 1 83 ? 24.799 22.525 -14.024 1.00 89.12 83 LYS A CA 1
ATOM 590 C C . LYS A 1 83 ? 23.449 21.930 -14.413 1.00 89.12 83 LYS A C 1
ATOM 592 O O . LYS A 1 83 ? 22.469 22.161 -13.711 1.00 89.12 83 LYS A O 1
ATOM 597 N N . ASP A 1 84 ? 23.394 21.180 -15.512 1.00 88.94 84 ASP A N 1
ATOM 598 C CA . ASP A 1 84 ? 22.179 20.532 -16.004 1.00 88.94 84 ASP A CA 1
ATOM 599 C C . ASP A 1 84 ? 22.438 19.038 -16.275 1.00 88.94 84 ASP A C 1
ATOM 601 O O . ASP A 1 84 ? 23.126 18.708 -17.245 1.00 88.94 84 ASP A O 1
ATOM 605 N N . PRO A 1 85 ? 21.853 18.111 -15.490 1.00 86.38 85 PRO A N 1
ATOM 606 C CA . PRO A 1 85 ? 21.997 16.673 -15.731 1.00 86.38 85 PRO A CA 1
ATOM 607 C C . PRO A 1 85 ? 21.426 16.219 -17.086 1.00 86.38 85 PRO A C 1
ATOM 609 O O . PRO A 1 85 ? 21.743 15.125 -17.543 1.00 86.38 85 PRO A O 1
ATOM 612 N N . SER A 1 86 ? 20.612 17.048 -17.747 1.00 92.31 86 SER A N 1
ATOM 613 C CA . SER A 1 86 ? 20.068 16.795 -19.086 1.00 92.31 86 SER A CA 1
ATOM 614 C C . SER A 1 86 ? 20.908 17.399 -20.217 1.00 92.31 86 SER A C 1
ATOM 616 O O . SER A 1 86 ? 20.495 17.310 -21.372 1.00 92.31 86 SER A O 1
ATOM 618 N N . PHE A 1 87 ? 22.058 18.019 -19.929 1.00 94.00 87 PHE A N 1
ATOM 619 C CA . PHE A 1 87 ? 22.864 18.725 -20.932 1.00 94.00 87 PHE A CA 1
ATOM 620 C C . PHE A 1 87 ? 23.263 17.835 -22.121 1.00 94.00 87 PHE A C 1
ATOM 622 O O . PHE A 1 87 ? 22.948 18.156 -23.266 1.00 94.00 87 PHE A O 1
ATOM 629 N N . TRP A 1 88 ? 23.914 16.697 -21.856 1.00 92.88 88 TRP A N 1
ATOM 630 C CA . TRP A 1 88 ? 24.371 15.778 -22.905 1.00 92.88 88 TRP A CA 1
ATOM 631 C C . TRP A 1 88 ? 23.222 15.123 -23.687 1.00 92.88 88 TRP A C 1
ATOM 633 O O . TRP A 1 88 ? 23.275 15.158 -24.915 1.00 92.88 88 TRP A O 1
ATOM 643 N N . PRO A 1 89 ? 22.142 14.628 -23.043 1.00 93.25 89 PRO A N 1
ATOM 644 C CA . PRO A 1 89 ? 20.950 14.198 -23.772 1.00 93.25 89 PRO A CA 1
ATOM 645 C C . PRO A 1 89 ? 20.368 15.284 -24.684 1.00 93.25 89 PRO A C 1
ATOM 647 O O . PRO A 1 89 ? 20.013 15.009 -25.827 1.00 93.25 89 PRO A O 1
ATOM 650 N N . LYS A 1 90 ? 20.296 16.542 -24.220 1.00 95.94 90 LYS A N 1
ATOM 651 C CA . LYS A 1 90 ? 19.812 17.667 -25.040 1.00 95.94 90 LYS A CA 1
ATOM 652 C C . LYS A 1 90 ? 20.723 17.929 -26.241 1.00 95.94 90 LYS A C 1
ATOM 654 O O . LYS A 1 90 ? 20.213 18.209 -27.322 1.00 95.94 90 LYS A O 1
ATOM 659 N N . LYS A 1 91 ? 22.043 17.820 -26.071 1.00 95.81 91 LYS A N 1
ATOM 660 C CA . LYS A 1 91 ? 23.019 17.935 -27.165 1.00 95.81 91 LYS A CA 1
ATOM 661 C C . LYS A 1 91 ? 22.852 16.827 -28.206 1.00 95.81 91 LYS A C 1
ATOM 663 O O . LYS A 1 91 ? 22.679 17.135 -29.384 1.00 95.81 91 LYS A O 1
ATOM 668 N N . ALA A 1 92 ? 22.751 15.575 -27.763 1.00 95.38 92 ALA A N 1
ATOM 669 C CA . ALA A 1 92 ? 22.487 14.446 -28.648 1.00 95.38 92 ALA A CA 1
ATOM 670 C C . ALA A 1 92 ? 21.155 14.610 -29.407 1.00 95.38 92 ALA A C 1
ATOM 672 O O . ALA A 1 92 ? 21.113 14.389 -30.615 1.00 95.38 92 ALA A O 1
ATOM 673 N N . LEU A 1 93 ? 20.085 15.071 -28.742 1.00 98.00 93 LEU A N 1
ATOM 674 C CA . LEU A 1 93 ? 18.796 15.374 -29.384 1.00 98.00 93 LEU A CA 1
ATOM 675 C C . LEU A 1 93 ? 18.920 16.458 -30.469 1.00 98.00 93 LEU A C 1
ATOM 677 O O . LEU A 1 93 ? 18.398 16.273 -31.564 1.00 98.00 93 LEU A O 1
ATOM 681 N N . GLN A 1 94 ? 19.666 17.540 -30.218 1.00 97.75 94 GLN A N 1
ATOM 682 C CA . GLN A 1 94 ? 19.937 18.570 -31.235 1.00 97.75 94 GLN A CA 1
ATOM 683 C C . GLN A 1 94 ? 20.693 18.005 -32.448 1.00 97.75 94 GLN A C 1
ATOM 685 O O . GLN A 1 94 ? 20.405 18.362 -33.596 1.00 97.75 94 GLN A O 1
ATOM 690 N N . GLY A 1 95 ? 21.661 17.117 -32.205 1.00 97.56 95 GLY A N 1
ATOM 691 C CA . GLY A 1 95 ? 22.374 16.405 -33.263 1.00 97.56 95 GLY A CA 1
ATOM 692 C C . GLY A 1 95 ? 21.441 15.499 -34.070 1.00 97.56 95 GLY A C 1
ATOM 693 O O . GLY A 1 95 ? 21.461 15.544 -35.299 1.00 97.56 95 GLY A O 1
ATOM 694 N N . LEU A 1 96 ? 20.567 14.743 -33.398 1.00 98.12 96 LEU A N 1
ATOM 695 C CA . LEU A 1 96 ? 19.558 13.889 -34.033 1.00 98.12 96 LEU A CA 1
ATOM 696 C C . LEU A 1 96 ? 18.574 14.698 -34.892 1.00 98.12 96 LEU A C 1
ATOM 698 O O . LEU A 1 96 ? 18.261 14.279 -36.008 1.00 98.12 96 LEU A O 1
ATOM 702 N N . ASP A 1 97 ? 18.145 15.875 -34.427 1.00 98.12 97 ASP A N 1
ATOM 703 C CA . ASP A 1 97 ? 17.282 16.786 -35.192 1.00 98.12 97 ASP A CA 1
ATOM 704 C C . ASP A 1 97 ? 17.993 17.293 -36.449 1.00 98.12 97 ASP A C 1
ATOM 706 O O . ASP A 1 97 ? 17.445 17.238 -37.554 1.00 98.12 97 ASP A O 1
ATOM 710 N N . THR A 1 98 ? 19.258 17.694 -36.303 1.00 98.12 98 THR A N 1
ATOM 711 C CA . THR A 1 98 ? 20.107 18.112 -37.428 1.00 98.12 98 THR A CA 1
ATOM 712 C C . THR A 1 98 ? 20.290 16.977 -38.437 1.00 98.12 98 THR A C 1
ATOM 714 O O . THR A 1 98 ? 20.194 17.195 -39.648 1.00 98.12 98 THR A O 1
ATOM 717 N N . TRP A 1 99 ? 20.523 15.754 -37.953 1.00 97.81 99 TRP A N 1
ATOM 718 C CA . TRP A 1 99 ? 20.666 14.572 -38.795 1.00 97.81 99 TRP A CA 1
ATOM 719 C C . TRP A 1 99 ? 19.370 14.260 -39.547 1.00 97.81 99 TRP A C 1
ATOM 721 O O . TRP A 1 99 ? 19.402 14.007 -40.749 1.00 97.81 99 TRP A O 1
ATOM 731 N N . THR A 1 100 ? 18.225 14.337 -38.868 1.00 97.69 100 THR A N 1
ATOM 732 C CA . THR A 1 100 ? 16.902 14.129 -39.470 1.00 97.69 100 THR A CA 1
ATOM 733 C C . THR A 1 100 ? 16.603 15.157 -40.554 1.00 97.69 100 THR A C 1
ATOM 735 O O . THR A 1 100 ? 16.130 14.783 -41.626 1.00 97.69 100 THR A O 1
ATOM 738 N N . GLN A 1 101 ? 16.926 16.429 -40.313 1.00 97.75 101 GLN A N 1
ATOM 739 C CA . GLN A 1 101 ? 16.695 17.508 -41.271 1.00 97.75 101 GLN A CA 1
ATOM 740 C C . GLN A 1 101 ? 17.576 17.384 -42.522 1.00 97.75 101 GLN A C 1
ATOM 742 O O . GLN A 1 101 ? 17.090 17.577 -43.635 1.00 97.75 101 GLN A O 1
ATOM 747 N N . LYS A 1 102 ? 18.871 17.086 -42.351 1.00 97.62 102 LYS A N 1
ATOM 748 C CA . LYS A 1 102 ? 19.832 17.021 -43.466 1.00 97.62 102 LYS A CA 1
ATOM 749 C C . LYS A 1 102 ? 19.794 15.691 -44.217 1.00 97.62 102 LYS A C 1
ATOM 751 O O . LYS A 1 102 ? 20.006 15.669 -45.425 1.00 97.62 102 LYS A O 1
ATOM 756 N N . TYR A 1 103 ? 19.501 14.599 -43.514 1.00 97.06 103 TYR A N 1
ATOM 757 C CA . TYR A 1 103 ? 19.500 13.240 -44.053 1.00 97.06 103 TYR A CA 1
ATOM 758 C C . TYR A 1 103 ? 18.205 12.503 -43.669 1.00 97.06 103 TYR A C 1
ATOM 760 O O . TYR A 1 103 ? 18.235 11.512 -42.925 1.00 97.06 103 TYR A O 1
ATOM 768 N N . PRO A 1 104 ? 17.039 12.956 -44.169 1.00 96.00 104 PRO A N 1
ATOM 769 C CA . PRO A 1 104 ? 15.760 12.310 -43.872 1.00 96.00 104 PRO A CA 1
ATOM 770 C C . PRO A 1 104 ? 15.740 10.852 -44.354 1.00 96.00 104 PRO A C 1
ATOM 772 O O . PRO A 1 104 ? 15.304 9.967 -43.621 1.00 96.00 104 PRO A O 1
ATOM 775 N N . ASP A 1 105 ? 16.328 10.587 -45.524 1.00 94.06 105 ASP A N 1
ATOM 776 C CA . ASP A 1 105 ? 16.409 9.257 -46.137 1.00 94.06 105 ASP A CA 1
ATOM 777 C C . ASP A 1 105 ? 17.671 8.472 -45.753 1.00 94.06 105 ASP A C 1
ATOM 779 O O . ASP A 1 105 ? 18.154 7.678 -46.558 1.00 94.06 105 ASP A O 1
ATOM 783 N N . SER A 1 106 ? 18.281 8.750 -44.598 1.00 94.00 106 SER A N 1
ATOM 784 C CA . SER A 1 106 ? 19.425 7.970 -44.104 1.00 94.00 106 SER A CA 1
ATOM 785 C C . SER A 1 106 ? 19.097 6.474 -44.059 1.00 94.00 106 SER A C 1
ATOM 787 O O . SER A 1 106 ? 17.986 6.102 -43.670 1.00 94.00 106 SER A O 1
ATOM 789 N N . ASP A 1 107 ? 20.067 5.615 -44.379 1.00 90.88 107 ASP A N 1
ATOM 790 C CA . ASP A 1 107 ? 19.923 4.166 -44.179 1.00 90.88 107 ASP A CA 1
ATOM 791 C C . ASP A 1 107 ? 19.746 3.827 -42.684 1.00 90.88 107 ASP A C 1
ATOM 793 O O . ASP A 1 107 ? 19.145 2.812 -42.346 1.00 90.88 107 ASP A O 1
ATOM 797 N N . TRP A 1 108 ? 20.198 4.713 -41.787 1.00 89.56 108 TRP A N 1
ATOM 798 C CA . TRP A 1 108 ? 20.098 4.581 -40.330 1.00 89.56 108 TRP A CA 1
ATOM 799 C C . TRP A 1 108 ? 18.825 5.188 -39.728 1.00 89.56 108 TRP A C 1
ATOM 801 O O . TRP A 1 108 ? 18.696 5.291 -38.506 1.00 89.56 108 TRP A O 1
ATOM 811 N N . LYS A 1 109 ? 17.880 5.652 -40.555 1.00 92.31 109 LYS A N 1
ATOM 812 C CA . LYS A 1 109 ? 16.699 6.396 -40.082 1.00 92.31 109 LYS A CA 1
ATOM 813 C C . LYS A 1 109 ? 15.853 5.629 -39.064 1.00 92.31 109 LYS A C 1
ATOM 815 O O . LYS A 1 109 ? 15.274 6.260 -38.186 1.00 92.31 109 LYS A O 1
ATOM 820 N N . ASP A 1 110 ? 15.813 4.299 -39.145 1.00 91.12 110 ASP A N 1
ATOM 821 C CA . ASP A 1 110 ? 15.056 3.472 -38.202 1.00 91.12 110 ASP A CA 1
ATOM 822 C C . ASP A 1 110 ? 15.808 3.317 -36.863 1.00 91.12 110 ASP A C 1
ATOM 824 O O . ASP A 1 110 ? 15.202 3.440 -35.799 1.00 91.12 110 ASP A O 1
ATOM 828 N N . GLN A 1 111 ? 17.138 3.149 -36.879 1.00 89.38 111 GLN A N 1
ATOM 829 C CA . GLN A 1 111 ? 17.967 3.154 -35.662 1.00 89.38 111 GLN A CA 1
ATOM 830 C C . GLN A 1 111 ? 17.988 4.536 -35.001 1.00 89.38 111 GLN A C 1
ATOM 832 O O . GLN A 1 111 ? 18.013 4.638 -33.774 1.00 89.38 111 GLN A O 1
ATOM 837 N N . ARG A 1 112 ? 17.903 5.609 -35.794 1.00 94.62 112 ARG A N 1
ATOM 838 C CA . ARG A 1 112 ? 17.797 6.985 -35.296 1.00 94.62 112 ARG A CA 1
ATOM 839 C C . ARG A 1 112 ? 16.572 7.179 -34.396 1.00 94.62 112 ARG A C 1
ATOM 841 O O . ARG A 1 112 ? 16.666 7.892 -33.401 1.00 94.62 112 ARG A O 1
ATOM 848 N N . LEU A 1 113 ? 15.453 6.501 -34.674 1.00 96.00 113 LEU A N 1
ATOM 849 C CA . LEU A 1 113 ? 14.272 6.512 -33.794 1.00 96.00 113 LEU A CA 1
ATOM 850 C C . LEU A 1 113 ? 14.594 5.940 -32.406 1.00 96.00 113 LEU A C 1
ATOM 852 O O . LEU A 1 113 ? 14.189 6.497 -31.388 1.00 96.00 113 LEU A O 1
ATOM 856 N N . TYR A 1 114 ? 15.367 4.854 -32.355 1.00 94.50 114 TYR A N 1
ATOM 857 C CA . TYR A 1 114 ? 15.826 4.277 -31.093 1.00 94.50 114 TYR A CA 1
ATOM 858 C C . TYR A 1 114 ? 16.800 5.209 -30.356 1.00 94.50 114 TYR A C 1
ATOM 860 O O . TYR A 1 114 ? 16.722 5.325 -29.135 1.00 94.50 114 TYR A O 1
ATOM 868 N N . MET A 1 115 ? 17.650 5.948 -31.074 1.00 94.56 115 MET A N 1
ATOM 869 C CA . MET A 1 115 ? 18.521 6.957 -30.458 1.00 94.56 115 MET A CA 1
ATOM 870 C C . MET A 1 115 ? 17.706 8.086 -29.811 1.00 94.56 115 MET A C 1
ATOM 872 O O . MET A 1 115 ? 17.944 8.407 -28.648 1.00 94.56 115 MET A O 1
ATOM 876 N N . TYR A 1 116 ? 16.681 8.619 -30.492 1.00 97.62 116 TYR A N 1
ATOM 877 C CA . TYR A 1 116 ? 15.746 9.576 -29.882 1.00 97.62 116 TYR A CA 1
ATOM 878 C C . TYR A 1 116 ? 15.111 9.017 -28.607 1.00 97.62 116 TYR A C 1
ATOM 880 O O . TYR A 1 116 ? 15.116 9.668 -27.562 1.00 97.62 116 TYR A O 1
ATOM 888 N N . MET A 1 117 ? 14.589 7.792 -28.687 1.00 96.25 117 MET A N 1
ATOM 889 C CA . MET A 1 117 ? 13.966 7.099 -27.564 1.00 96.25 117 MET A CA 1
ATOM 890 C C . MET A 1 117 ? 14.904 6.995 -26.351 1.00 96.25 117 MET A C 1
ATOM 892 O O . MET A 1 117 ? 14.479 7.256 -25.225 1.00 96.25 117 MET A O 1
ATOM 896 N N . GLN A 1 118 ? 16.177 6.649 -26.565 1.00 93.88 118 GLN A N 1
ATOM 897 C CA . GLN A 1 118 ? 17.174 6.581 -25.496 1.00 93.88 118 GLN A CA 1
ATOM 898 C C . GLN A 1 118 ? 17.435 7.951 -24.867 1.00 93.88 118 GLN A C 1
ATOM 900 O O . GLN A 1 118 ? 17.452 8.059 -23.643 1.00 93.88 118 GLN A O 1
ATOM 905 N N . GLU A 1 119 ? 17.607 9.002 -25.669 1.00 94.50 119 GLU A N 1
ATOM 906 C CA . GLU A 1 119 ? 17.945 10.323 -25.132 1.00 94.50 119 GLU A CA 1
ATOM 907 C C . GLU A 1 119 ? 16.776 10.967 -24.381 1.00 94.50 119 GLU A C 1
ATOM 909 O O . GLU A 1 119 ? 16.976 11.525 -23.301 1.00 94.50 119 GLU A O 1
ATOM 914 N N . TYR A 1 120 ? 15.536 10.796 -24.851 1.00 97.06 120 TYR A N 1
ATOM 915 C CA . TYR A 1 120 ? 14.359 11.230 -24.090 1.00 97.06 120 TYR A CA 1
ATOM 916 C C . TYR A 1 120 ? 14.203 10.491 -22.753 1.00 97.06 120 TYR A C 1
ATOM 918 O O . TYR A 1 120 ? 13.717 11.087 -21.787 1.00 97.06 120 TYR A O 1
ATOM 926 N N . ALA A 1 121 ? 14.641 9.229 -22.668 1.00 93.44 121 ALA A N 1
ATOM 927 C CA . ALA A 1 121 ? 14.643 8.463 -21.422 1.00 93.44 121 ALA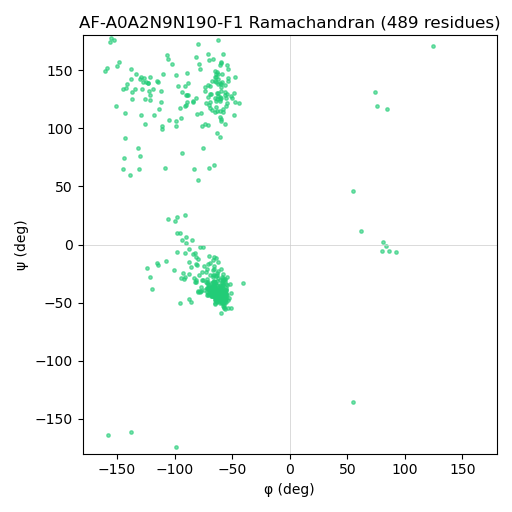 A CA 1
ATOM 928 C C . ALA A 1 121 ? 15.732 8.919 -20.433 1.00 93.44 121 ALA A C 1
ATOM 930 O O . ALA A 1 121 ? 15.592 8.693 -19.232 1.00 93.44 121 ALA A O 1
ATOM 931 N N . LYS A 1 122 ? 16.807 9.552 -20.924 1.00 90.69 122 LYS A N 1
ATOM 932 C CA . LYS A 1 122 ? 17.931 10.054 -20.113 1.00 90.69 122 LYS A CA 1
ATOM 933 C C . LYS A 1 122 ? 17.757 11.499 -19.638 1.00 90.69 122 LYS A C 1
ATOM 935 O O . LYS A 1 122 ? 18.567 11.969 -18.842 1.00 90.69 122 LYS A O 1
ATOM 940 N N . LEU A 1 123 ? 16.727 12.210 -20.102 1.00 92.31 123 LEU A N 1
ATOM 941 C CA . LEU A 1 123 ? 16.370 13.517 -19.544 1.00 92.31 123 LEU A CA 1
ATOM 942 C C . LEU A 1 123 ? 16.037 13.400 -18.050 1.00 92.31 123 LEU A C 1
ATOM 944 O O . LEU A 1 123 ? 15.634 12.343 -17.565 1.00 92.31 123 LEU A O 1
ATOM 948 N N . ASN A 1 124 ? 16.183 14.504 -17.319 1.00 88.69 124 ASN A N 1
ATOM 949 C CA . ASN A 1 124 ? 15.854 14.570 -15.901 1.00 88.69 124 ASN A CA 1
ATOM 950 C C . ASN A 1 124 ? 14.867 15.725 -15.611 1.00 88.69 124 ASN A C 1
ATOM 952 O O . ASN A 1 124 ? 15.304 16.879 -15.574 1.00 88.69 124 ASN A O 1
ATOM 956 N N . PRO A 1 125 ? 13.565 15.442 -15.384 1.00 90.19 125 PRO A N 1
ATOM 957 C CA . PRO A 1 125 ? 12.938 14.114 -15.433 1.00 90.19 125 PRO A CA 1
ATOM 958 C C . PRO A 1 125 ? 12.841 13.550 -16.870 1.00 90.19 125 PRO A C 1
ATOM 960 O O . PRO A 1 125 ? 12.857 14.332 -17.826 1.00 90.19 125 PRO A O 1
ATOM 963 N N . PRO A 1 126 ? 12.709 12.218 -17.040 1.00 91.44 126 PRO A N 1
ATOM 964 C CA . PRO A 1 126 ? 12.521 11.602 -18.353 1.00 91.44 126 PRO A CA 1
ATOM 965 C C . PRO A 1 126 ? 11.265 12.111 -19.065 1.00 91.44 126 PRO A C 1
ATOM 967 O O . PRO A 1 126 ? 10.238 12.363 -18.432 1.00 91.44 126 PRO A O 1
ATOM 970 N N . ASN A 1 127 ? 11.310 12.199 -20.397 1.00 95.56 127 ASN A N 1
ATOM 971 C CA . ASN A 1 127 ? 10.127 12.510 -21.202 1.00 95.56 127 ASN A CA 1
ATOM 972 C C . ASN A 1 127 ? 9.449 11.219 -21.682 1.00 95.56 127 ASN A C 1
ATOM 974 O O . ASN A 1 127 ? 9.598 10.809 -22.834 1.00 95.56 127 ASN A O 1
ATOM 978 N N . SER A 1 128 ? 8.693 10.576 -20.790 1.00 94.69 128 SER A N 1
ATOM 979 C CA . SER A 1 128 ? 8.068 9.273 -21.053 1.00 94.69 128 SER A CA 1
ATOM 980 C C . SER A 1 128 ? 7.131 9.270 -22.262 1.00 94.69 128 SER A C 1
ATOM 982 O O . SER A 1 128 ? 7.101 8.286 -22.995 1.00 94.69 128 SER A O 1
ATOM 984 N N . ALA A 1 129 ? 6.428 10.374 -22.541 1.00 96.12 129 ALA A N 1
ATOM 985 C CA . ALA A 1 129 ? 5.573 10.479 -23.724 1.00 96.12 129 ALA A CA 1
ATOM 986 C C . ALA A 1 129 ? 6.382 10.340 -25.022 1.00 96.12 129 ALA A C 1
ATOM 988 O O . ALA A 1 129 ? 6.010 9.560 -25.898 1.00 96.12 129 ALA A O 1
ATOM 989 N N . LYS A 1 130 ? 7.529 11.026 -25.117 1.00 97.62 130 LYS A N 1
ATOM 990 C CA . LYS A 1 130 ? 8.420 10.911 -26.277 1.00 97.62 130 LYS A CA 1
ATOM 991 C C . LYS A 1 130 ? 9.109 9.550 -26.360 1.00 97.62 130 LYS A C 1
ATOM 993 O O . LYS A 1 130 ? 9.237 9.016 -27.457 1.00 97.62 130 LYS A O 1
ATOM 998 N N . VAL A 1 131 ? 9.492 8.950 -25.230 1.00 97.00 131 VAL A N 1
ATOM 999 C CA . VAL A 1 131 ? 10.027 7.574 -25.217 1.00 97.00 131 VAL A CA 1
ATOM 1000 C C . VAL A 1 131 ? 9.015 6.593 -25.813 1.00 97.00 131 VAL A C 1
ATOM 1002 O O . VAL A 1 131 ? 9.374 5.791 -26.672 1.00 97.00 131 VAL A O 1
ATOM 1005 N N . VAL A 1 132 ? 7.748 6.681 -25.400 1.00 97.25 132 VAL A N 1
ATOM 1006 C CA . VAL A 1 132 ? 6.673 5.817 -25.908 1.00 97.25 132 VAL A CA 1
ATOM 1007 C C . VAL A 1 132 ? 6.373 6.107 -27.380 1.00 97.25 132 VAL A C 1
ATOM 1009 O O . VAL A 1 132 ? 6.213 5.168 -28.155 1.00 97.25 132 VAL A O 1
ATOM 1012 N N . GLU A 1 133 ? 6.357 7.376 -27.798 1.00 96.94 133 GLU A N 1
ATOM 1013 C CA . GLU A 1 133 ? 6.154 7.775 -29.198 1.00 96.94 133 GLU A CA 1
ATOM 1014 C C . GLU A 1 133 ? 7.201 7.147 -30.130 1.00 96.94 133 GLU A C 1
ATOM 1016 O O . GLU A 1 133 ? 6.844 6.462 -31.091 1.00 96.94 133 GLU A O 1
ATOM 1021 N N . TYR A 1 134 ? 8.492 7.324 -29.834 1.00 97.81 134 TYR A N 1
ATOM 1022 C CA . TYR A 1 134 ? 9.565 6.750 -30.650 1.00 97.81 134 TYR A CA 1
ATOM 1023 C C . TYR A 1 134 ? 9.650 5.227 -30.511 1.00 97.81 134 TYR A C 1
ATOM 1025 O O . TYR A 1 134 ? 9.844 4.535 -31.510 1.00 97.81 134 TYR A O 1
ATOM 1033 N N . GLY A 1 135 ? 9.434 4.683 -29.310 1.00 95.88 135 GLY A N 1
ATOM 1034 C CA . GLY A 1 135 ? 9.390 3.238 -29.082 1.00 95.88 135 GLY A CA 1
ATOM 1035 C C . GLY A 1 135 ? 8.286 2.545 -29.880 1.00 95.88 135 GLY A C 1
ATOM 1036 O O . GLY A 1 135 ? 8.523 1.494 -30.471 1.00 95.88 135 GLY A O 1
ATOM 1037 N N . THR A 1 136 ? 7.111 3.172 -29.993 1.00 96.50 136 THR A N 1
ATOM 1038 C CA . THR A 1 136 ? 6.011 2.680 -30.839 1.00 96.50 136 THR A CA 1
ATOM 1039 C C . THR A 1 136 ? 6.431 2.609 -32.305 1.00 96.50 136 THR A C 1
ATOM 1041 O O . THR A 1 136 ? 6.173 1.608 -32.974 1.00 96.50 136 THR A O 1
ATOM 1044 N N . GLN A 1 137 ? 7.123 3.639 -32.806 1.00 96.31 137 GLN A N 1
ATOM 1045 C CA . GLN A 1 137 ? 7.621 3.654 -34.183 1.00 96.31 137 GLN A CA 1
ATOM 1046 C C . GLN A 1 137 ? 8.671 2.558 -34.417 1.00 96.31 137 GLN A C 1
ATOM 1048 O O . GLN A 1 137 ? 8.564 1.820 -35.396 1.00 96.31 137 GLN A O 1
ATOM 1053 N N . VAL A 1 138 ? 9.632 2.395 -33.498 1.00 95.25 138 VAL A N 1
ATOM 1054 C CA . VAL A 1 138 ? 10.647 1.325 -33.553 1.00 95.25 138 VAL A CA 1
ATOM 1055 C C . VAL A 1 138 ? 9.987 -0.057 -33.562 1.00 95.25 138 VAL A C 1
ATOM 1057 O O . VAL A 1 138 ? 10.307 -0.893 -34.408 1.00 95.25 138 VAL A O 1
ATOM 1060 N N . MET A 1 139 ? 9.016 -0.299 -32.677 1.00 93.62 139 MET A N 1
ATOM 1061 C CA . MET A 1 139 ? 8.274 -1.563 -32.643 1.00 93.62 139 MET A CA 1
ATOM 1062 C C . MET A 1 139 ? 7.478 -1.811 -33.928 1.00 93.62 139 MET A C 1
ATOM 1064 O O . MET A 1 139 ? 7.462 -2.940 -34.419 1.00 93.62 139 MET A O 1
ATOM 1068 N N . GLY A 1 140 ? 6.863 -0.771 -34.500 1.00 94.31 140 GLY A N 1
ATOM 1069 C CA . GLY A 1 140 ? 6.099 -0.853 -35.749 1.00 94.31 140 GLY A CA 1
ATOM 1070 C C . GLY A 1 140 ? 6.938 -1.242 -36.971 1.00 94.31 140 GLY A C 1
ATOM 1071 O O . GLY A 1 140 ? 6.410 -1.826 -37.914 1.00 94.31 140 GLY A O 1
ATOM 1072 N N . LYS A 1 141 ? 8.252 -0.983 -36.947 1.00 93.44 141 LYS A N 1
ATOM 1073 C CA . LYS A 1 141 ? 9.204 -1.436 -37.980 1.00 93.44 141 LYS A CA 1
ATOM 1074 C C . LYS A 1 141 ? 9.630 -2.900 -37.825 1.00 93.44 141 LYS A C 1
ATOM 1076 O O . LYS A 1 141 ? 10.207 -3.475 -38.748 1.00 93.44 141 LYS A O 1
ATOM 1081 N N . GLY A 1 142 ? 9.324 -3.513 -36.682 1.00 92.38 142 GLY A N 1
ATOM 1082 C CA . GLY A 1 142 ? 9.774 -4.847 -36.303 1.00 92.38 142 GLY A CA 1
ATOM 1083 C C . GLY A 1 142 ? 11.165 -4.805 -35.673 1.00 92.38 142 GLY A C 1
ATOM 1084 O O . GLY A 1 142 ? 12.151 -4.482 -36.329 1.00 92.38 142 GLY A O 1
ATOM 1085 N N . LEU A 1 143 ? 11.256 -5.190 -34.397 1.00 92.88 143 LEU A N 1
ATOM 1086 C CA . LEU A 1 143 ? 12.478 -5.043 -33.596 1.00 92.88 143 LEU A CA 1
ATOM 1087 C C . LEU A 1 143 ? 13.710 -5.712 -34.225 1.00 92.88 143 LEU A C 1
ATOM 1089 O O . LEU A 1 143 ? 14.782 -5.124 -34.219 1.00 92.88 143 LEU A O 1
ATOM 1093 N N . LYS A 1 144 ? 13.561 -6.892 -34.836 1.00 89.81 144 LYS A N 1
ATOM 1094 C CA . LYS A 1 144 ? 14.666 -7.601 -35.512 1.00 89.81 144 LYS A CA 1
ATOM 1095 C C . LYS A 1 144 ? 15.106 -6.953 -36.831 1.00 89.81 144 LYS A C 1
ATOM 1097 O O . LYS A 1 144 ? 16.223 -7.190 -37.270 1.00 89.81 144 LYS A O 1
ATOM 1102 N N . ASN A 1 145 ? 14.247 -6.142 -37.452 1.00 89.19 145 ASN A N 1
ATOM 1103 C CA . ASN A 1 145 ? 14.599 -5.389 -38.657 1.00 89.19 145 ASN A CA 1
ATOM 1104 C C . ASN A 1 145 ? 15.409 -4.141 -38.293 1.00 89.19 145 ASN A C 1
ATOM 1106 O O . ASN A 1 145 ? 16.375 -3.811 -38.972 1.00 89.19 145 ASN A O 1
ATOM 1110 N N . VAL A 1 146 ? 15.027 -3.465 -37.204 1.00 90.00 146 VAL A N 1
ATOM 1111 C CA . VAL A 1 146 ? 15.755 -2.293 -36.694 1.00 90.00 146 VAL A CA 1
ATOM 1112 C C . VAL A 1 146 ? 17.081 -2.718 -36.056 1.00 90.00 146 VAL A C 1
ATOM 1114 O O . VAL A 1 146 ? 18.118 -2.104 -36.302 1.00 90.00 146 VAL A O 1
ATOM 1117 N N . PHE A 1 147 ? 17.060 -3.796 -35.273 1.00 91.06 147 PHE A N 1
ATOM 1118 C CA . PHE A 1 147 ? 18.193 -4.321 -34.514 1.00 91.06 147 PHE A CA 1
ATOM 1119 C C . PHE A 1 147 ? 18.706 -5.623 -35.141 1.00 91.06 147 PHE A C 1
ATOM 1121 O O . PHE A 1 147 ? 18.573 -6.706 -34.572 1.00 91.06 147 PHE A O 1
ATOM 1128 N N . TYR A 1 148 ? 19.250 -5.508 -36.353 1.00 84.25 148 TYR A N 1
ATOM 1129 C CA . TYR A 1 148 ? 19.690 -6.645 -37.169 1.00 84.25 148 TYR A CA 1
ATOM 1130 C C . TYR A 1 148 ? 21.070 -7.199 -36.767 1.00 84.25 148 TYR A C 1
ATOM 1132 O O . TYR A 1 148 ? 21.407 -8.316 -37.160 1.00 84.25 148 TYR A O 1
ATOM 1140 N N . ASP A 1 149 ? 21.881 -6.438 -36.019 1.00 84.50 149 ASP A N 1
ATOM 1141 C CA . ASP A 1 149 ? 23.217 -6.880 -35.610 1.00 84.50 149 ASP A CA 1
ATOM 1142 C C . ASP A 1 149 ? 23.107 -8.108 -34.682 1.00 84.50 149 ASP A C 1
ATOM 1144 O O . ASP A 1 149 ? 22.444 -8.038 -33.645 1.00 84.50 149 ASP A O 1
ATOM 1148 N N . PRO A 1 150 ? 23.742 -9.246 -35.005 1.00 83.50 150 PRO A N 1
ATOM 1149 C CA . PRO A 1 150 ? 23.567 -10.474 -34.233 1.00 83.50 150 PRO A CA 1
ATOM 1150 C C . PRO A 1 150 ? 24.214 -10.431 -32.839 1.00 83.50 150 PRO A C 1
ATOM 1152 O O . PRO A 1 150 ? 23.884 -11.270 -32.000 1.00 83.50 150 PRO A O 1
ATOM 1155 N N . LYS A 1 151 ? 25.134 -9.492 -32.578 1.00 82.62 151 LYS A N 1
ATOM 1156 C CA . LYS A 1 151 ? 25.820 -9.330 -31.287 1.00 82.62 151 LYS A CA 1
ATOM 1157 C C . LYS A 1 151 ? 25.131 -8.285 -30.412 1.00 82.62 151 LYS A C 1
ATOM 1159 O O . LYS A 1 151 ? 24.830 -8.556 -29.252 1.00 82.62 151 LYS A O 1
ATOM 1164 N N . GLU A 1 152 ? 24.860 -7.106 -30.964 1.00 82.62 152 GLU A N 1
ATOM 1165 C CA . GLU A 1 152 ? 24.283 -5.974 -30.229 1.00 82.62 152 GLU A CA 1
ATOM 1166 C C . GLU A 1 152 ? 22.751 -5.952 -30.284 1.00 82.62 152 GLU A C 1
ATOM 1168 O O . GLU A 1 152 ? 22.103 -5.483 -29.345 1.00 82.62 152 GLU A O 1
ATOM 1173 N N . GLY A 1 153 ? 22.155 -6.499 -31.344 1.00 88.19 153 GLY A N 1
ATOM 1174 C CA . GLY A 1 153 ? 20.715 -6.465 -31.580 1.00 88.19 153 GLY A CA 1
ATOM 1175 C C . GLY A 1 153 ? 19.888 -7.063 -30.440 1.00 88.19 153 GLY A C 1
ATOM 1176 O O . GLY A 1 153 ? 18.983 -6.384 -29.954 1.00 88.19 153 GLY A O 1
ATOM 1177 N N . PRO A 1 154 ? 20.218 -8.257 -29.906 1.00 90.62 154 PRO A N 1
ATOM 1178 C CA . PRO A 1 154 ? 19.512 -8.811 -28.750 1.00 90.62 154 PRO A CA 1
ATOM 1179 C C . PRO A 1 154 ? 19.501 -7.877 -27.526 1.00 90.62 154 PRO A C 1
ATOM 1181 O O . PRO A 1 154 ? 18.472 -7.728 -26.868 1.00 90.62 154 PRO A O 1
ATOM 1184 N N . ARG A 1 155 ? 20.608 -7.174 -27.245 1.00 88.25 155 ARG A N 1
ATOM 1185 C CA . ARG A 1 155 ? 20.677 -6.195 -26.143 1.00 88.25 155 ARG A CA 1
ATOM 1186 C C . ARG A 1 155 ? 19.836 -4.952 -26.425 1.00 88.25 155 ARG A C 1
ATOM 1188 O O . ARG A 1 155 ? 19.189 -4.435 -25.516 1.00 88.25 155 ARG A O 1
ATOM 1195 N N . GLN A 1 156 ? 19.823 -4.479 -27.669 1.00 90.62 156 GLN A N 1
ATOM 1196 C CA . GLN A 1 156 ? 18.999 -3.342 -28.085 1.00 90.62 156 GLN A CA 1
ATOM 1197 C C . GLN A 1 156 ? 17.501 -3.667 -28.022 1.00 90.62 156 GLN A C 1
ATOM 1199 O O . GLN A 1 156 ? 16.723 -2.833 -27.560 1.00 90.62 156 GLN A O 1
ATOM 1204 N N . ILE A 1 157 ? 17.109 -4.893 -28.391 1.00 95.25 157 ILE A N 1
ATOM 1205 C CA . ILE A 1 157 ? 15.741 -5.409 -28.235 1.00 95.25 157 ILE A CA 1
ATOM 1206 C C . ILE A 1 157 ? 15.326 -5.357 -26.763 1.00 95.25 157 ILE A C 1
ATOM 1208 O O . ILE A 1 157 ? 14.309 -4.740 -26.444 1.00 95.25 157 ILE A O 1
ATOM 1212 N N . LEU A 1 158 ? 16.137 -5.930 -25.863 1.00 94.75 158 LEU A N 1
ATOM 1213 C CA . LEU A 1 158 ? 15.872 -5.885 -24.421 1.00 94.75 158 LEU A CA 1
ATOM 1214 C C . LEU A 1 158 ? 15.724 -4.456 -23.914 1.00 94.75 158 LEU A C 1
ATOM 1216 O O . LEU A 1 158 ? 14.777 -4.151 -23.193 1.00 94.75 158 LEU A O 1
ATOM 1220 N N . ASN A 1 159 ? 16.634 -3.566 -24.310 1.00 93.00 159 ASN A N 1
ATOM 1221 C CA . ASN A 1 159 ? 16.582 -2.189 -23.854 1.00 93.00 159 ASN A CA 1
ATOM 1222 C C . ASN A 1 159 ? 15.350 -1.436 -24.383 1.00 93.00 159 ASN A C 1
ATOM 1224 O O . ASN A 1 159 ? 14.704 -0.707 -23.636 1.00 93.00 159 ASN A O 1
ATOM 1228 N N . CYS A 1 160 ? 14.997 -1.617 -25.657 1.00 95.75 160 CYS A N 1
ATOM 1229 C CA . CYS A 1 160 ? 13.801 -1.016 -26.240 1.00 95.75 160 CYS A CA 1
ATOM 1230 C C . CYS A 1 160 ? 12.539 -1.478 -25.493 1.00 95.75 160 CYS A C 1
ATOM 1232 O O . CYS A 1 160 ? 11.745 -0.652 -25.040 1.00 95.75 160 CYS A O 1
ATOM 1234 N N . LEU A 1 161 ? 12.398 -2.788 -25.276 1.00 97.56 161 LEU A N 1
ATOM 1235 C CA . LEU A 1 161 ? 11.264 -3.359 -24.550 1.00 97.56 161 LEU A CA 1
ATOM 1236 C C . LEU A 1 161 ? 11.201 -2.864 -23.101 1.00 97.56 161 LEU A C 1
ATOM 1238 O O . LEU A 1 161 ? 10.131 -2.462 -22.643 1.00 97.56 161 LEU A O 1
ATOM 1242 N N . PHE A 1 162 ? 12.338 -2.822 -22.402 1.00 96.19 162 PHE A N 1
ATOM 1243 C CA . PHE A 1 162 ? 12.441 -2.280 -21.047 1.00 96.19 162 PHE A CA 1
ATOM 1244 C C . PHE A 1 162 ? 12.005 -0.816 -20.979 1.00 96.19 162 PHE A C 1
ATOM 1246 O O . PHE A 1 162 ? 11.153 -0.461 -20.166 1.00 96.19 162 PHE A O 1
ATOM 1253 N N . LEU A 1 163 ? 12.542 0.030 -21.859 1.00 95.81 163 LEU A N 1
ATOM 1254 C CA . LEU A 1 163 ? 12.230 1.454 -21.878 1.00 95.81 163 LEU A CA 1
ATOM 1255 C C . LEU A 1 163 ? 10.749 1.717 -22.171 1.00 95.81 163 LEU A C 1
ATOM 1257 O O . LEU A 1 163 ? 10.168 2.566 -21.500 1.00 95.81 163 LEU A O 1
ATOM 1261 N N . ILE A 1 164 ? 10.121 0.993 -23.105 1.00 97.19 164 ILE A N 1
ATOM 1262 C CA . ILE A 1 164 ? 8.672 1.115 -23.345 1.00 97.19 164 ILE A CA 1
ATOM 1263 C C . ILE A 1 164 ? 7.901 0.680 -22.099 1.00 97.19 164 ILE A C 1
ATOM 1265 O O . ILE A 1 164 ? 7.067 1.434 -21.605 1.00 97.19 164 ILE A O 1
ATOM 1269 N N . THR A 1 165 ? 8.235 -0.489 -21.551 1.00 95.38 165 THR A N 1
ATOM 1270 C CA . THR A 1 165 ? 7.584 -1.073 -20.370 1.00 95.38 165 THR A CA 1
ATOM 1271 C C . THR A 1 165 ? 7.520 -0.083 -19.205 1.00 95.38 165 THR A C 1
ATOM 1273 O O . THR A 1 165 ? 6.434 0.240 -18.725 1.00 95.38 165 THR A O 1
ATOM 1276 N N . VAL A 1 166 ? 8.663 0.481 -18.804 1.00 92.19 166 VAL A N 1
ATOM 1277 C CA . VAL A 1 166 ? 8.716 1.388 -17.646 1.00 92.19 166 VAL A CA 1
ATOM 1278 C C . VAL A 1 166 ? 8.164 2.783 -17.951 1.00 92.19 166 VAL A C 1
ATOM 1280 O O . VAL A 1 166 ? 7.619 3.429 -17.058 1.00 92.19 166 VAL A O 1
ATOM 1283 N N . ASN A 1 167 ? 8.275 3.270 -19.195 1.00 94.12 167 ASN A N 1
ATOM 1284 C CA . ASN A 1 167 ? 7.804 4.616 -19.536 1.00 94.12 167 ASN A CA 1
ATOM 1285 C C . ASN A 1 167 ? 6.301 4.676 -19.785 1.00 94.12 167 ASN A C 1
ATOM 1287 O O . ASN A 1 167 ? 5.706 5.686 -19.427 1.00 94.12 167 ASN A O 1
ATOM 1291 N N . VAL A 1 168 ? 5.667 3.622 -20.314 1.00 95.31 168 VAL A N 1
ATOM 1292 C CA . VAL A 1 168 ? 4.197 3.554 -20.339 1.00 95.31 168 VAL A CA 1
ATOM 1293 C C . VAL A 1 168 ? 3.662 3.568 -18.905 1.00 95.31 168 VAL A C 1
ATOM 1295 O O . VAL A 1 168 ? 2.743 4.328 -18.616 1.00 95.31 168 VAL A O 1
ATOM 1298 N N . ALA A 1 169 ? 4.263 2.799 -17.986 1.00 90.81 169 ALA A N 1
ATOM 1299 C CA . ALA A 1 169 ? 3.839 2.763 -16.581 1.00 90.81 169 ALA A CA 1
ATOM 1300 C C . ALA A 1 169 ? 4.026 4.113 -15.863 1.00 90.81 169 ALA A C 1
ATOM 1302 O O . ALA A 1 169 ? 3.298 4.426 -14.923 1.00 90.81 169 ALA A O 1
ATOM 1303 N N . ALA A 1 170 ? 4.978 4.930 -16.320 1.00 89.50 170 ALA A N 1
ATOM 1304 C CA . ALA A 1 170 ? 5.222 6.272 -15.801 1.00 89.50 170 ALA A CA 1
ATOM 1305 C C . ALA A 1 170 ? 4.281 7.350 -16.377 1.00 89.50 170 ALA A C 1
ATOM 1307 O O . ALA A 1 170 ? 4.276 8.477 -15.874 1.00 89.50 170 ALA A O 1
ATOM 1308 N N . LEU A 1 171 ? 3.493 7.051 -17.420 1.00 89.38 171 LEU A N 1
ATOM 1309 C CA . LEU A 1 171 ? 2.561 8.025 -17.984 1.00 89.38 171 LEU A CA 1
ATOM 1310 C C . LEU A 1 171 ? 1.427 8.314 -16.987 1.00 89.38 171 LEU A C 1
ATOM 1312 O O . LEU A 1 171 ? 0.755 7.389 -16.533 1.00 89.38 171 LEU A O 1
ATOM 1316 N N . PRO A 1 172 ? 1.133 9.592 -16.687 1.00 81.44 172 PRO A N 1
ATOM 1317 C CA . PRO A 1 172 ? 0.110 9.938 -15.702 1.00 81.44 172 PRO A CA 1
ATOM 1318 C C . PRO A 1 172 ? -1.312 9.553 -16.133 1.00 81.44 172 PRO A C 1
ATOM 1320 O O . PRO A 1 172 ? -2.161 9.368 -15.268 1.00 81.44 172 PRO A O 1
ATOM 1323 N N . ASN A 1 173 ? -1.568 9.467 -17.444 1.00 82.44 173 ASN A N 1
ATOM 1324 C CA . ASN A 1 173 ? -2.853 9.099 -18.042 1.00 82.44 173 ASN A CA 1
ATOM 1325 C C . ASN A 1 173 ? -2.601 8.282 -19.327 1.00 82.44 173 ASN A C 1
ATOM 1327 O O . ASN A 1 173 ? -2.857 8.766 -20.431 1.00 82.44 173 ASN A O 1
ATOM 1331 N N . ALA A 1 174 ? -2.013 7.090 -19.202 1.00 89.62 174 ALA A N 1
ATOM 1332 C CA . ALA A 1 174 ? -1.801 6.212 -20.355 1.00 89.62 174 ALA A CA 1
ATOM 1333 C C . ALA A 1 174 ? -3.142 5.849 -21.024 1.00 89.62 174 ALA A C 1
ATOM 1335 O O . ALA A 1 174 ? -4.110 5.514 -20.337 1.00 89.62 174 ALA A O 1
ATOM 1336 N N . THR A 1 175 ? -3.207 5.904 -22.356 1.00 91.50 175 THR A N 1
ATOM 1337 C CA . THR A 1 175 ? -4.377 5.434 -23.118 1.00 91.50 175 THR A CA 1
ATOM 1338 C C . THR A 1 175 ? -4.473 3.905 -23.087 1.00 91.50 175 THR A C 1
ATOM 1340 O O . THR A 1 175 ? -3.494 3.227 -22.777 1.00 91.50 175 THR A O 1
ATOM 1343 N N . ALA A 1 176 ? -5.632 3.341 -23.447 1.00 90.25 176 ALA A N 1
ATOM 1344 C CA . ALA A 1 176 ? -5.800 1.886 -23.549 1.00 90.25 176 ALA A CA 1
ATOM 1345 C C . ALA A 1 176 ? -4.757 1.253 -24.490 1.00 90.25 176 ALA A C 1
ATOM 1347 O O . ALA A 1 176 ? -4.065 0.320 -24.092 1.00 90.25 176 ALA A O 1
ATOM 1348 N N . ASP A 1 177 ? -4.547 1.842 -25.672 1.00 93.00 177 ASP A N 1
ATOM 1349 C CA . ASP A 1 177 ? -3.540 1.375 -26.633 1.00 93.00 177 ASP A CA 1
ATOM 1350 C C . ASP A 1 177 ? -2.112 1.446 -26.072 1.00 93.00 177 ASP A C 1
ATOM 1352 O O . ASP A 1 177 ? -1.299 0.552 -26.305 1.00 93.00 177 ASP A O 1
ATOM 1356 N N . GLN A 1 178 ? -1.788 2.497 -25.307 1.00 94.69 178 GLN A N 1
ATOM 1357 C CA . GLN A 1 178 ? -0.484 2.618 -24.652 1.00 94.69 178 GLN A CA 1
ATOM 1358 C C . GLN A 1 178 ? -0.309 1.557 -23.567 1.00 94.69 178 GLN A C 1
ATOM 1360 O O . GLN A 1 178 ? 0.759 0.959 -23.475 1.00 94.69 178 GLN A O 1
ATOM 1365 N N . ILE A 1 179 ? -1.348 1.295 -22.772 1.00 93.81 179 ILE A N 1
ATOM 1366 C CA . ILE A 1 179 ? -1.346 0.238 -21.758 1.00 93.81 179 ILE A CA 1
ATOM 1367 C C . ILE A 1 179 ? -1.142 -1.132 -22.414 1.00 93.81 179 ILE A C 1
ATOM 1369 O O . ILE A 1 179 ? -0.318 -1.916 -21.942 1.00 93.81 179 ILE A O 1
ATOM 1373 N N . ASP A 1 180 ? -1.836 -1.419 -23.513 1.00 94.75 180 ASP A N 1
ATOM 1374 C CA . ASP A 1 180 ? -1.699 -2.687 -24.233 1.00 94.75 180 ASP A CA 1
ATOM 1375 C C . ASP A 1 180 ? -0.317 -2.835 -24.878 1.00 94.75 180 ASP A C 1
ATOM 1377 O O . ASP A 1 180 ? 0.286 -3.911 -24.809 1.00 94.75 180 ASP A O 1
ATOM 1381 N N . LEU A 1 181 ? 0.240 -1.743 -25.415 1.00 95.56 181 LEU A N 1
ATOM 1382 C CA . LEU A 1 181 ? 1.634 -1.689 -25.849 1.00 95.56 181 LEU A CA 1
ATOM 1383 C C . LEU A 1 181 ? 2.581 -2.015 -24.688 1.00 95.56 181 LEU A C 1
ATOM 1385 O O . LEU A 1 181 ? 3.431 -2.890 -24.828 1.00 95.56 181 LEU A O 1
ATOM 1389 N N . GLY A 1 182 ? 2.406 -1.366 -23.535 1.00 95.94 182 GLY A N 1
ATOM 1390 C CA . GLY A 1 182 ? 3.210 -1.600 -22.336 1.00 95.94 182 GLY A CA 1
ATOM 1391 C C . GLY A 1 182 ? 3.143 -3.050 -21.855 1.00 95.94 182 GLY A C 1
ATOM 1392 O O . GLY A 1 182 ? 4.184 -3.651 -21.593 1.00 95.94 182 GLY A O 1
ATOM 1393 N N . LYS A 1 183 ? 1.945 -3.649 -21.804 1.00 96.19 183 LYS A N 1
ATOM 1394 C CA . LYS A 1 183 ? 1.751 -5.067 -21.450 1.00 96.19 183 LYS A CA 1
ATOM 1395 C C . LYS A 1 183 ? 2.468 -5.992 -22.426 1.00 96.19 183 LYS A C 1
ATOM 1397 O O . LYS A 1 183 ? 3.195 -6.888 -22.001 1.00 96.19 183 LYS A O 1
ATOM 1402 N N . LYS A 1 184 ? 2.295 -5.762 -23.732 1.00 96.75 184 LYS A N 1
ATOM 1403 C CA . LYS A 1 184 ? 2.966 -6.545 -24.775 1.00 96.75 184 LYS A CA 1
ATOM 1404 C C . LYS A 1 184 ? 4.485 -6.437 -24.650 1.00 96.75 184 LYS A C 1
ATOM 1406 O O . LYS A 1 184 ? 5.165 -7.459 -24.695 1.00 96.75 184 LYS A O 1
ATOM 1411 N N . SER A 1 185 ? 5.010 -5.228 -24.454 1.00 97.75 185 SER A N 1
ATOM 1412 C CA . SER A 1 185 ? 6.444 -4.994 -24.275 1.00 97.75 185 SER A CA 1
ATOM 1413 C C . SER A 1 185 ? 6.987 -5.656 -23.011 1.00 97.75 185 SER A C 1
ATOM 1415 O O . SER A 1 185 ? 8.059 -6.247 -23.074 1.00 97.75 185 SER A O 1
ATOM 1417 N N . ALA A 1 186 ? 6.250 -5.622 -21.898 1.00 97.38 186 ALA A N 1
ATOM 1418 C CA . ALA A 1 186 ? 6.661 -6.250 -20.645 1.00 97.38 186 ALA A CA 1
ATOM 1419 C C . ALA A 1 186 ? 6.712 -7.780 -20.760 1.00 97.38 186 ALA A C 1
ATOM 1421 O O . ALA A 1 186 ? 7.682 -8.404 -20.335 1.00 97.38 186 ALA A O 1
ATOM 1422 N N . LEU A 1 187 ? 5.698 -8.393 -21.381 1.00 97.44 187 LEU A N 1
ATOM 1423 C CA . LEU A 1 187 ? 5.676 -9.838 -21.623 1.00 97.44 187 LEU A CA 1
ATOM 1424 C C . LEU A 1 187 ? 6.808 -10.258 -22.566 1.00 97.44 187 LEU A C 1
ATOM 1426 O O . LEU A 1 187 ? 7.561 -11.178 -22.248 1.00 97.44 187 LEU A O 1
ATOM 1430 N N . GLN A 1 188 ? 6.987 -9.532 -23.673 1.00 97.25 188 GLN A N 1
ATOM 1431 C CA . GLN A 1 188 ? 8.074 -9.798 -24.610 1.00 97.25 188 GLN A CA 1
ATOM 1432 C C . GLN A 1 188 ? 9.451 -9.571 -23.964 1.00 97.25 188 GLN A C 1
ATOM 1434 O O . GLN A 1 188 ? 10.379 -10.326 -24.234 1.00 97.25 188 GLN A O 1
ATOM 1439 N N . LEU A 1 189 ? 9.599 -8.587 -23.068 1.00 97.62 189 LEU A N 1
ATOM 1440 C CA . LEU A 1 189 ? 10.841 -8.362 -22.323 1.00 97.62 189 LEU A CA 1
ATOM 1441 C C . LEU A 1 189 ? 11.237 -9.601 -21.520 1.00 97.62 189 LEU A C 1
ATOM 1443 O O . LEU A 1 189 ? 12.400 -9.990 -21.559 1.00 97.62 189 LEU A O 1
ATOM 1447 N N . LYS A 1 190 ? 10.285 -10.237 -20.826 1.00 97.06 190 LYS A N 1
ATOM 1448 C CA . LYS A 1 190 ? 10.543 -11.459 -20.045 1.00 97.06 190 LYS A CA 1
ATOM 1449 C C . LYS A 1 190 ? 10.969 -12.623 -20.943 1.00 97.06 190 LYS A C 1
ATOM 1451 O O . LYS A 1 190 ? 11.894 -13.364 -20.605 1.00 97.06 190 LYS A O 1
ATOM 1456 N N . GLU A 1 191 ? 10.326 -12.777 -22.101 1.00 97.12 191 GLU A N 1
ATOM 1457 C CA . GLU A 1 191 ? 10.675 -13.814 -23.081 1.00 97.12 191 GLU A CA 1
ATOM 1458 C C . GLU A 1 191 ? 12.076 -13.606 -23.667 1.00 97.12 191 GLU A C 1
ATOM 1460 O O . GLU A 1 191 ? 12.910 -14.516 -23.623 1.00 97.12 191 GLU A O 1
ATOM 1465 N N . GLU A 1 192 ? 12.365 -12.398 -24.152 1.00 95.31 192 GLU A N 1
ATOM 1466 C CA . GLU A 1 192 ? 13.667 -12.047 -24.722 1.00 95.31 192 GLU A CA 1
ATOM 1467 C C . GLU A 1 192 ? 14.764 -12.096 -23.647 1.00 95.31 192 GLU A C 1
ATOM 1469 O O . GLU A 1 192 ? 15.873 -12.555 -23.915 1.00 95.31 192 GLU A O 1
ATOM 1474 N N . ALA A 1 193 ? 14.470 -11.708 -22.398 1.00 94.88 193 ALA A N 1
ATOM 1475 C CA . ALA A 1 193 ? 15.424 -11.806 -21.293 1.00 94.88 193 ALA A CA 1
ATOM 1476 C C . ALA A 1 193 ? 15.751 -13.272 -20.989 1.00 94.88 193 ALA A C 1
ATOM 1478 O O . ALA A 1 193 ? 16.918 -13.636 -20.839 1.00 94.88 193 ALA A O 1
ATOM 1479 N N . LYS A 1 194 ? 14.749 -14.156 -20.972 1.00 95.56 194 LYS A N 1
ATOM 1480 C CA . LYS A 1 194 ? 14.980 -15.596 -20.815 1.00 95.56 194 LYS A CA 1
ATOM 1481 C C . LYS A 1 194 ? 15.869 -16.159 -21.930 1.00 95.56 194 LYS A C 1
ATOM 1483 O O . LYS A 1 194 ? 16.730 -16.986 -21.634 1.00 95.56 194 LYS A O 1
ATOM 1488 N N . ALA A 1 195 ? 15.671 -15.724 -23.175 1.00 94.06 195 ALA A N 1
ATOM 1489 C CA . ALA A 1 195 ? 16.475 -16.160 -24.316 1.00 94.06 195 ALA A CA 1
ATOM 1490 C C . ALA A 1 195 ? 17.904 -15.588 -24.292 1.00 94.06 195 ALA A C 1
ATOM 1492 O O . ALA A 1 195 ? 18.859 -16.279 -24.644 1.00 94.06 195 ALA A O 1
ATOM 1493 N N . TYR A 1 196 ? 18.063 -14.338 -23.854 1.00 92.81 196 TYR A N 1
ATOM 1494 C CA . TYR A 1 196 ? 19.347 -13.650 -23.833 1.00 92.81 196 TYR A CA 1
ATOM 1495 C C . TYR A 1 196 ? 20.241 -14.080 -22.666 1.00 92.81 196 TYR A C 1
ATOM 1497 O O . TYR A 1 196 ? 21.441 -14.258 -22.859 1.00 92.81 196 TYR A O 1
ATOM 1505 N N . PHE A 1 197 ? 19.691 -14.275 -21.463 1.00 92.56 197 PHE A N 1
ATOM 1506 C CA . PHE A 1 197 ? 20.462 -14.587 -20.253 1.00 92.56 197 PHE A CA 1
ATOM 1507 C C . PHE A 1 197 ? 20.880 -16.069 -20.167 1.00 92.56 197 PHE A C 1
ATOM 1509 O O . PHE A 1 197 ? 20.612 -16.762 -19.184 1.00 92.56 197 PHE A O 1
ATOM 1516 N N . VAL A 1 198 ? 21.576 -16.546 -21.202 1.00 92.69 198 VAL A N 1
ATOM 1517 C CA . VAL A 1 198 ? 22.189 -17.880 -21.313 1.00 92.69 198 VAL A CA 1
ATOM 1518 C C . VAL A 1 198 ? 23.716 -17.799 -21.155 1.00 92.69 198 VAL A C 1
ATOM 1520 O O . VAL A 1 198 ? 24.291 -16.731 -21.380 1.00 92.69 198 VAL A O 1
ATOM 1523 N N . PRO A 1 199 ? 24.415 -18.904 -20.814 1.00 91.00 199 PRO A N 1
ATOM 1524 C CA . PRO A 1 199 ? 25.866 -18.883 -20.596 1.00 91.00 199 PRO A CA 1
ATOM 1525 C C . PRO A 1 199 ? 26.680 -18.305 -21.763 1.00 91.00 199 PRO A C 1
ATOM 1527 O O . PRO A 1 199 ? 27.664 -17.611 -21.528 1.00 91.00 199 PRO A O 1
ATOM 1530 N N . ALA A 1 200 ? 26.242 -18.529 -23.007 1.00 89.75 200 ALA A N 1
ATOM 1531 C CA . ALA A 1 200 ? 26.921 -18.033 -24.206 1.00 89.75 200 ALA A CA 1
ATOM 1532 C C . ALA A 1 200 ? 26.990 -16.494 -24.291 1.00 89.75 200 ALA A C 1
ATOM 1534 O O . ALA A 1 200 ? 27.944 -15.959 -24.847 1.00 89.75 200 ALA A O 1
ATOM 1535 N N . ASN A 1 201 ? 26.021 -15.785 -23.703 1.00 88.25 201 ASN A N 1
ATOM 1536 C CA . ASN A 1 201 ? 25.922 -14.323 -23.777 1.00 88.25 201 ASN A CA 1
ATOM 1537 C C . ASN A 1 201 ? 26.496 -13.610 -22.542 1.00 88.25 201 ASN A C 1
ATOM 1539 O O . ASN A 1 201 ? 26.579 -12.384 -22.523 1.00 88.25 201 ASN A O 1
ATOM 1543 N N . LYS A 1 202 ? 26.896 -14.359 -21.505 1.00 86.31 202 LYS A N 1
ATOM 1544 C CA . LYS A 1 202 ? 27.386 -13.814 -20.227 1.00 86.31 202 LYS A CA 1
ATOM 1545 C C . LYS A 1 202 ? 28.697 -13.035 -20.372 1.00 86.31 202 LYS A C 1
ATOM 1547 O O . LYS A 1 202 ? 28.930 -12.070 -19.641 1.00 86.31 202 LYS A O 1
ATOM 1552 N N . GLY A 1 203 ? 29.565 -13.465 -21.290 1.00 85.19 203 GLY A N 1
ATOM 1553 C CA . GLY A 1 203 ? 30.914 -12.918 -21.430 1.00 85.19 203 GLY A CA 1
ATOM 1554 C C . GLY A 1 203 ? 31.697 -12.990 -20.111 1.00 85.19 203 GLY A C 1
ATOM 1555 O O . GLY A 1 203 ? 31.664 -14.004 -19.417 1.00 85.19 203 GLY A O 1
ATOM 1556 N N . GLY A 1 204 ? 32.387 -11.903 -19.757 1.00 86.19 204 GLY A N 1
ATOM 1557 C CA . GLY A 1 204 ? 33.179 -11.789 -18.523 1.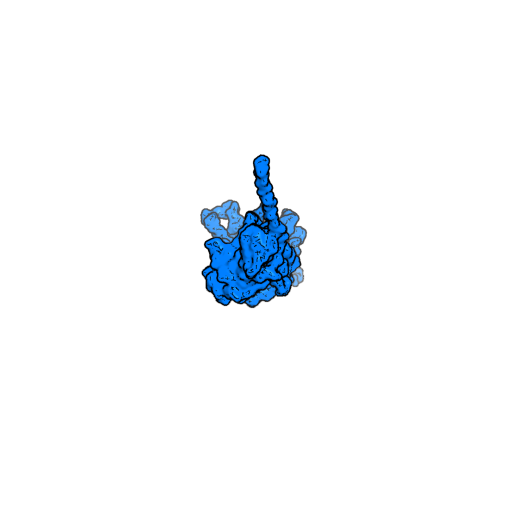00 86.19 204 GLY A CA 1
ATOM 1558 C C . GLY A 1 204 ? 32.402 -11.359 -17.271 1.00 86.19 204 GLY A C 1
ATOM 1559 O O . GLY A 1 204 ? 33.016 -11.140 -16.228 1.00 86.19 204 GLY A O 1
ATOM 1560 N N . THR A 1 205 ? 31.078 -11.195 -17.342 1.00 87.75 205 THR A N 1
ATOM 1561 C CA . THR A 1 205 ? 30.270 -10.727 -16.204 1.00 87.75 205 THR A CA 1
ATOM 1562 C C . THR A 1 205 ? 30.201 -11.789 -15.104 1.00 87.75 205 THR A C 1
ATOM 1564 O O . THR A 1 205 ? 29.980 -12.961 -15.383 1.00 87.75 205 THR A O 1
ATOM 1567 N N . ALA A 1 206 ? 30.352 -11.402 -13.834 1.00 90.50 206 ALA A N 1
ATOM 1568 C CA . ALA A 1 206 ? 30.255 -12.330 -12.702 1.00 90.50 206 ALA A CA 1
ATOM 1569 C C . ALA A 1 206 ? 28.854 -12.967 -12.576 1.00 90.50 206 ALA A C 1
ATOM 1571 O O . ALA A 1 206 ? 27.853 -12.310 -12.858 1.00 90.50 206 ALA A O 1
ATOM 1572 N N . ASP A 1 207 ? 28.761 -14.212 -12.087 1.00 90.25 207 ASP A N 1
ATOM 1573 C CA . ASP A 1 207 ? 27.486 -14.949 -11.970 1.00 90.25 207 ASP A CA 1
ATOM 1574 C C . ASP A 1 207 ? 26.406 -14.191 -11.198 1.00 90.25 207 ASP A C 1
ATOM 1576 O O . ASP A 1 207 ? 25.279 -14.060 -11.672 1.00 90.25 207 ASP A O 1
ATOM 1580 N N . ALA A 1 208 ? 26.760 -13.640 -10.036 1.00 88.50 208 ALA A N 1
ATOM 1581 C CA . ALA A 1 208 ? 25.822 -12.882 -9.215 1.00 88.50 208 ALA A CA 1
ATOM 1582 C C . ALA A 1 208 ? 25.291 -11.637 -9.949 1.00 88.50 208 ALA A C 1
ATOM 1584 O O . ALA A 1 208 ? 24.095 -11.364 -9.909 1.00 88.50 208 ALA A O 1
ATOM 1585 N N . ALA A 1 209 ? 26.160 -10.917 -10.666 1.00 86.25 209 ALA A N 1
ATOM 1586 C CA . ALA A 1 209 ? 25.772 -9.739 -11.441 1.00 86.25 209 ALA A CA 1
ATOM 1587 C C . ALA A 1 209 ? 24.911 -10.111 -12.661 1.00 86.25 209 ALA A C 1
ATOM 1589 O O . ALA A 1 209 ? 23.949 -9.413 -12.973 1.00 86.25 209 ALA A O 1
ATOM 1590 N N . TRP A 1 210 ? 25.214 -11.238 -13.314 1.00 87.94 210 TRP A N 1
ATOM 1591 C CA . TRP A 1 210 ? 24.439 -11.761 -14.440 1.00 87.94 210 TRP A CA 1
ATOM 1592 C C . TRP A 1 210 ? 23.021 -12.164 -14.019 1.00 87.94 210 TRP A C 1
ATOM 1594 O O . TRP A 1 210 ? 22.045 -11.756 -14.648 1.00 87.94 210 TRP A O 1
ATOM 1604 N N . ALA A 1 211 ? 22.897 -12.900 -12.910 1.00 89.31 211 ALA A N 1
ATOM 1605 C CA . ALA A 1 211 ? 21.607 -13.280 -12.342 1.00 89.31 211 ALA A CA 1
ATOM 1606 C C . ALA A 1 211 ? 20.804 -12.055 -11.873 1.00 89.31 211 ALA A C 1
ATOM 1608 O O . ALA A 1 211 ? 19.605 -11.960 -12.134 1.00 89.31 211 ALA A O 1
ATOM 1609 N N . GLN A 1 212 ? 21.469 -11.089 -11.233 1.00 86.50 212 GLN A N 1
ATOM 1610 C CA . GLN A 1 212 ? 20.829 -9.863 -10.765 1.00 86.50 212 GLN A CA 1
ATOM 1611 C C . GLN A 1 212 ? 20.285 -9.011 -11.917 1.00 86.50 212 GLN A C 1
ATOM 1613 O O . GLN A 1 212 ? 19.178 -8.490 -11.809 1.00 86.50 212 GLN A O 1
ATOM 1618 N N . ALA A 1 213 ? 21.025 -8.880 -13.019 1.00 86.56 213 ALA A N 1
ATOM 1619 C CA . ALA A 1 213 ? 20.572 -8.110 -14.175 1.00 86.56 213 ALA A CA 1
ATOM 1620 C C . ALA A 1 213 ? 19.305 -8.708 -14.805 1.00 86.56 213 ALA A C 1
ATOM 1622 O O . ALA A 1 213 ? 18.370 -7.971 -15.111 1.00 86.56 213 ALA A O 1
ATOM 1623 N N . ARG A 1 214 ? 19.221 -10.042 -14.914 1.00 90.75 214 ARG A N 1
ATOM 1624 C CA . ARG A 1 214 ? 17.984 -10.712 -15.339 1.00 90.75 214 ARG A CA 1
ATOM 1625 C C . ARG A 1 214 ? 16.830 -10.422 -14.382 1.00 90.75 214 ARG A C 1
ATOM 1627 O O . ARG A 1 214 ? 15.766 -10.001 -14.823 1.00 90.75 214 ARG A O 1
ATOM 1634 N N . ALA A 1 215 ? 17.060 -10.604 -13.081 1.00 88.19 215 ALA A N 1
ATOM 1635 C CA . ALA A 1 215 ? 16.040 -10.376 -12.062 1.00 88.19 215 ALA A CA 1
ATOM 1636 C C . ALA A 1 215 ? 15.514 -8.929 -12.071 1.00 88.19 215 ALA A C 1
ATOM 1638 O O . ALA A 1 215 ? 14.336 -8.704 -11.817 1.00 88.19 215 ALA A O 1
ATOM 1639 N N . GLN A 1 216 ? 16.357 -7.946 -12.404 1.00 85.62 216 GLN A N 1
ATOM 1640 C CA . GLN A 1 216 ? 15.935 -6.551 -12.562 1.00 85.62 216 GLN A CA 1
ATOM 1641 C C . GLN A 1 216 ? 14.994 -6.342 -13.753 1.00 85.62 216 GLN A C 1
ATOM 1643 O O . GLN A 1 216 ? 14.048 -5.566 -13.631 1.00 85.62 216 GLN A O 1
ATOM 1648 N N . LEU A 1 217 ? 15.223 -7.018 -14.885 1.00 89.31 217 LEU A N 1
ATOM 1649 C CA . LEU A 1 217 ? 14.315 -6.947 -16.036 1.00 89.31 217 LEU A CA 1
ATOM 1650 C C . LEU A 1 217 ? 12.976 -7.620 -15.731 1.00 89.31 217 LEU A C 1
ATOM 1652 O O . LEU A 1 217 ? 11.932 -7.035 -16.014 1.00 89.31 217 LEU A O 1
ATOM 1656 N N . ASP A 1 218 ? 13.014 -8.802 -15.110 1.00 88.75 218 ASP A N 1
ATOM 1657 C CA . ASP A 1 218 ? 11.808 -9.523 -14.688 1.00 88.75 218 ASP A CA 1
ATOM 1658 C C . ASP A 1 218 ? 10.995 -8.679 -13.692 1.00 88.75 218 ASP A C 1
ATOM 1660 O O . ASP A 1 218 ? 9.805 -8.449 -13.895 1.00 88.75 218 ASP A O 1
ATOM 1664 N N . SER A 1 219 ? 11.658 -8.112 -12.679 1.00 86.19 219 SER A N 1
ATOM 1665 C CA . SER A 1 219 ? 11.035 -7.218 -11.699 1.00 86.19 219 SER A CA 1
ATOM 1666 C C . SER A 1 219 ? 10.430 -5.975 -12.360 1.00 86.19 219 SER A C 1
ATOM 1668 O O . SER A 1 219 ? 9.276 -5.645 -12.097 1.00 86.19 219 SER A O 1
ATOM 1670 N N . ALA A 1 220 ? 11.149 -5.302 -13.263 1.00 86.81 220 ALA A N 1
ATOM 1671 C CA . ALA A 1 220 ? 10.623 -4.128 -13.960 1.00 86.81 220 ALA A CA 1
ATOM 1672 C C . ALA A 1 220 ? 9.389 -4.451 -14.819 1.00 86.81 220 ALA A C 1
ATOM 1674 O O . ALA A 1 220 ? 8.441 -3.658 -14.856 1.00 86.81 220 ALA A O 1
ATOM 1675 N N . ALA A 1 221 ? 9.389 -5.610 -15.485 1.00 92.00 221 ALA A N 1
ATOM 1676 C CA . ALA A 1 221 ? 8.236 -6.099 -16.229 1.00 92.00 221 ALA A CA 1
ATOM 1677 C C . ALA A 1 221 ? 7.046 -6.360 -15.300 1.00 92.00 221 ALA A C 1
ATOM 1679 O O . ALA A 1 221 ? 5.956 -5.855 -15.562 1.00 92.00 221 ALA A O 1
ATOM 1680 N N . ASP A 1 222 ? 7.258 -7.074 -14.195 1.00 89.19 222 ASP A N 1
ATOM 1681 C CA . ASP A 1 222 ? 6.196 -7.437 -13.254 1.00 89.19 222 ASP A CA 1
ATOM 1682 C C . ASP A 1 222 ? 5.597 -6.210 -12.550 1.00 89.19 222 ASP A C 1
ATOM 1684 O O . ASP A 1 222 ? 4.374 -6.077 -12.484 1.00 89.19 222 ASP A O 1
ATOM 1688 N N . HIS A 1 223 ? 6.427 -5.249 -12.128 1.00 85.19 223 HIS A N 1
ATOM 1689 C CA . HIS A 1 223 ? 5.949 -3.975 -11.578 1.00 85.19 223 HIS A CA 1
ATOM 1690 C C . HIS A 1 223 ? 5.127 -3.173 -12.596 1.00 85.19 223 HIS A C 1
ATOM 1692 O O . HIS A 1 223 ? 4.108 -2.581 -12.238 1.00 85.19 223 HIS A O 1
ATOM 1698 N N . SER A 1 224 ? 5.544 -3.150 -13.864 1.00 90.44 224 SER A N 1
ATOM 1699 C CA . SER A 1 224 ? 4.820 -2.412 -14.905 1.00 90.44 224 SER A CA 1
ATOM 1700 C C . SER A 1 224 ? 3.499 -3.095 -15.256 1.00 90.44 224 SER A C 1
ATOM 1702 O O . SER A 1 224 ? 2.475 -2.424 -15.353 1.00 90.44 224 SER A O 1
ATOM 1704 N N . LEU A 1 225 ? 3.486 -4.429 -15.367 1.00 91.81 225 LEU A N 1
ATOM 1705 C CA . LEU A 1 225 ? 2.265 -5.218 -15.563 1.00 91.81 225 LEU A CA 1
ATOM 1706 C C . LEU A 1 225 ? 1.256 -4.987 -14.435 1.00 91.81 225 LEU A C 1
ATOM 1708 O O . LEU A 1 225 ? 0.075 -4.780 -14.714 1.00 91.81 225 LEU A O 1
ATOM 1712 N N . LEU A 1 226 ? 1.725 -4.948 -13.185 1.00 89.19 226 LEU A N 1
ATOM 1713 C CA . LEU A 1 226 ? 0.900 -4.588 -12.036 1.00 89.19 226 LEU A CA 1
ATOM 1714 C C . LEU A 1 226 ? 0.314 -3.174 -12.176 1.00 89.19 226 LEU A C 1
ATOM 1716 O O . LEU A 1 226 ? -0.892 -2.993 -12.014 1.00 89.19 226 LEU A O 1
ATOM 1720 N N . ALA A 1 227 ? 1.140 -2.181 -12.520 1.00 88.88 227 ALA A N 1
ATOM 1721 C CA . ALA A 1 227 ? 0.682 -0.805 -12.719 1.00 88.88 227 ALA A CA 1
ATOM 1722 C C . ALA A 1 227 ? -0.384 -0.699 -13.825 1.00 88.88 227 ALA A C 1
ATOM 1724 O O . ALA A 1 227 ? -1.364 0.028 -13.668 1.00 88.88 227 ALA A O 1
ATOM 1725 N N . PHE A 1 228 ? -0.229 -1.450 -14.919 1.00 90.94 228 PHE A N 1
ATOM 1726 C CA . PHE A 1 228 ? -1.190 -1.503 -16.024 1.00 90.94 228 PHE A CA 1
ATOM 1727 C C . PHE A 1 228 ? -2.517 -2.150 -15.647 1.00 90.94 228 PHE A C 1
ATOM 1729 O O . PHE A 1 228 ? -3.563 -1.734 -16.143 1.00 90.94 228 PHE A O 1
ATOM 1736 N N . GLU A 1 229 ? -2.486 -3.172 -14.797 1.00 89.50 229 GLU A N 1
ATOM 1737 C CA . GLU A 1 229 ? -3.691 -3.861 -14.346 1.00 89.50 229 GLU A CA 1
ATOM 1738 C C . GLU A 1 229 ? -4.571 -2.962 -13.484 1.00 89.50 229 GLU A C 1
ATOM 1740 O O . GLU A 1 229 ? -5.780 -2.898 -13.697 1.00 89.50 229 GLU A O 1
ATOM 1745 N N . VAL A 1 230 ? -3.961 -2.211 -12.564 1.00 91.31 230 VAL A N 1
ATOM 1746 C CA . VAL A 1 230 ? -4.705 -1.300 -11.686 1.00 91.31 230 VAL A CA 1
ATOM 1747 C C . VAL A 1 230 ? -4.914 0.094 -12.279 1.00 91.31 230 VAL A C 1
ATOM 1749 O O . VAL A 1 230 ? -5.583 0.919 -11.660 1.00 91.31 230 VAL A O 1
ATOM 1752 N N . ALA A 1 231 ? -4.369 0.393 -13.463 1.00 90.31 231 ALA A N 1
ATOM 1753 C CA . ALA A 1 231 ? -4.485 1.713 -14.085 1.00 90.31 231 ALA A CA 1
ATOM 1754 C C . ALA A 1 231 ? -5.944 2.194 -14.241 1.00 90.31 231 ALA A C 1
ATOM 1756 O O . ALA A 1 231 ? -6.208 3.346 -13.884 1.00 90.31 231 ALA A O 1
ATOM 1757 N N . PRO A 1 232 ? -6.913 1.358 -14.677 1.00 90.25 232 PRO A N 1
ATOM 1758 C CA . PRO A 1 232 ? -8.318 1.764 -14.733 1.00 90.25 232 PRO A CA 1
ATOM 1759 C C . PRO A 1 232 ? -8.891 2.115 -13.352 1.00 90.25 232 PRO A C 1
ATOM 1761 O O . PRO A 1 232 ? -9.562 3.136 -13.208 1.00 90.25 232 PRO A O 1
ATOM 1764 N N . ALA A 1 233 ? -8.565 1.320 -12.326 1.00 93.75 233 ALA A N 1
ATOM 1765 C CA . ALA A 1 233 ? -8.996 1.558 -10.949 1.00 93.75 233 ALA A CA 1
ATOM 1766 C C . ALA A 1 233 ? -8.410 2.869 -10.399 1.00 93.75 233 ALA A C 1
ATOM 1768 O O . ALA A 1 233 ? -9.136 3.706 -9.865 1.00 93.75 233 ALA A O 1
ATOM 1769 N N . ASN A 1 234 ? -7.109 3.093 -10.617 1.00 90.06 234 ASN A N 1
ATOM 1770 C CA . ASN A 1 234 ? -6.408 4.323 -10.247 1.00 90.06 234 ASN A CA 1
ATOM 1771 C C . ASN A 1 234 ? -7.018 5.555 -10.930 1.00 90.06 234 ASN A C 1
ATOM 1773 O O . ASN A 1 234 ? -7.196 6.588 -10.283 1.00 90.06 234 ASN A O 1
ATOM 1777 N N . ALA A 1 235 ? -7.353 5.456 -12.220 1.00 89.50 235 ALA A N 1
ATOM 1778 C CA . ALA A 1 235 ? -7.968 6.546 -12.971 1.00 89.50 235 ALA A CA 1
ATOM 1779 C C . ALA A 1 235 ? -9.364 6.895 -12.430 1.00 89.50 235 ALA A C 1
ATOM 1781 O O . ALA A 1 235 ? -9.632 8.068 -12.162 1.00 89.50 235 ALA A O 1
ATOM 1782 N N . ALA A 1 236 ? -10.214 5.889 -12.202 1.00 92.94 236 ALA A N 1
ATOM 1783 C CA . ALA A 1 236 ? -11.539 6.076 -11.612 1.00 92.94 236 ALA A CA 1
ATOM 1784 C C . ALA A 1 236 ? -11.448 6.683 -10.199 1.00 92.94 236 ALA A C 1
ATOM 1786 O O . ALA A 1 236 ? -12.078 7.702 -9.916 1.00 92.94 236 ALA A O 1
ATOM 1787 N N . ASN A 1 237 ? -10.571 6.147 -9.344 1.00 92.81 237 ASN A N 1
ATOM 1788 C CA . ASN A 1 237 ? -10.372 6.638 -7.979 1.00 92.81 237 ASN A CA 1
ATOM 1789 C C . ASN A 1 237 ? -9.875 8.096 -7.955 1.00 92.81 237 ASN A C 1
ATOM 1791 O O . ASN A 1 237 ? -10.372 8.917 -7.187 1.00 92.81 237 ASN A O 1
ATOM 1795 N N . LYS A 1 238 ? -8.938 8.455 -8.845 1.00 90.06 238 LYS A N 1
ATOM 1796 C CA . LYS A 1 238 ? -8.433 9.831 -9.003 1.00 90.06 238 LYS A CA 1
ATOM 1797 C C . LYS A 1 238 ? -9.508 10.800 -9.503 1.00 90.06 238 LYS A C 1
ATOM 1799 O O . LYS A 1 238 ? -9.483 11.969 -9.125 1.00 90.06 238 LYS A O 1
ATOM 1804 N N . ALA A 1 239 ? -10.446 10.326 -10.322 1.00 91.94 239 ALA A N 1
ATOM 1805 C CA . ALA A 1 239 ? -11.611 11.096 -10.756 1.00 91.94 239 ALA A CA 1
ATOM 1806 C C . ALA A 1 239 ? -12.694 11.233 -9.664 1.00 91.94 239 ALA A C 1
ATOM 1808 O O . ALA A 1 239 ? -13.699 11.903 -9.884 1.00 91.94 239 ALA A O 1
ATOM 1809 N N . GLY A 1 240 ? -12.500 10.619 -8.490 1.00 92.38 240 GLY A N 1
ATOM 1810 C CA . GLY A 1 240 ? -13.487 10.577 -7.411 1.00 92.38 240 GLY A CA 1
ATOM 1811 C C . GLY A 1 240 ? -14.571 9.513 -7.602 1.00 92.38 240 GLY A C 1
ATOM 1812 O O . GLY A 1 240 ? -15.450 9.392 -6.751 1.00 92.38 240 GLY A O 1
ATOM 1813 N N . ASP A 1 241 ? -14.500 8.711 -8.669 1.00 94.81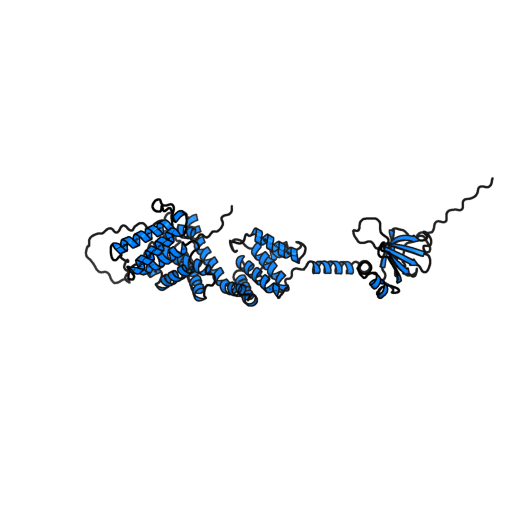 241 ASP A N 1
ATOM 1814 C CA . ASP A 1 241 ? -15.383 7.567 -8.904 1.00 94.81 241 ASP A CA 1
ATOM 1815 C C . ASP A 1 241 ? -14.882 6.332 -8.139 1.00 94.81 241 ASP A C 1
ATOM 1817 O O . ASP A 1 241 ? -14.426 5.320 -8.680 1.00 94.81 241 ASP A O 1
ATOM 1821 N N . CYS A 1 242 ? -14.918 6.460 -6.817 1.00 96.00 242 CYS A N 1
ATOM 1822 C CA . CYS A 1 242 ? -14.394 5.455 -5.905 1.00 96.00 242 CYS A CA 1
ATOM 1823 C C . CYS A 1 242 ? -15.252 4.179 -5.907 1.00 96.00 242 CYS A C 1
ATOM 1825 O O . CYS A 1 242 ? -14.720 3.098 -5.659 1.00 96.00 242 CYS A O 1
ATOM 1827 N N . ALA A 1 243 ? -16.543 4.289 -6.241 1.00 95.38 243 ALA A N 1
ATOM 1828 C CA . ALA A 1 243 ? -17.461 3.155 -6.332 1.00 95.38 243 ALA A CA 1
ATOM 1829 C C . ALA A 1 243 ? -17.134 2.246 -7.525 1.00 95.38 243 ALA A C 1
ATOM 1831 O O . ALA A 1 243 ? -17.093 1.029 -7.358 1.00 95.38 243 ALA A O 1
ATOM 1832 N N . SER A 1 244 ? -16.828 2.812 -8.699 1.00 96.12 244 SER A N 1
ATOM 1833 C CA . SER A 1 244 ? -16.394 2.008 -9.851 1.00 96.12 244 SER A CA 1
ATOM 1834 C C . SER A 1 244 ? -14.992 1.425 -9.666 1.00 96.12 244 SER A C 1
ATOM 1836 O O . SER A 1 244 ? -14.714 0.327 -10.146 1.00 96.12 244 SER A O 1
ATOM 1838 N N . ALA A 1 245 ? -14.101 2.133 -8.963 1.00 96.69 245 ALA A N 1
ATOM 1839 C CA . ALA A 1 245 ? -12.732 1.676 -8.724 1.00 96.69 245 ALA A CA 1
ATOM 1840 C C . ALA A 1 245 ? -12.643 0.484 -7.753 1.00 96.69 245 ALA A C 1
ATOM 1842 O O . ALA A 1 245 ? -11.815 -0.406 -7.950 1.00 96.69 245 ALA A O 1
ATOM 1843 N N . GLN A 1 246 ? -13.494 0.440 -6.722 1.00 95.44 246 GLN A N 1
ATOM 1844 C CA . GLN A 1 246 ? -13.442 -0.580 -5.670 1.00 95.44 246 GLN A CA 1
ATOM 1845 C C . GLN A 1 246 ? -13.455 -2.030 -6.192 1.00 95.44 246 GLN A C 1
ATOM 1847 O O . GLN A 1 246 ? -12.525 -2.772 -5.864 1.00 95.44 246 GLN A O 1
ATOM 1852 N N . PRO A 1 247 ? -14.424 -2.474 -7.023 1.00 96.44 247 PRO A N 1
ATOM 1853 C CA . PRO A 1 247 ? -14.439 -3.853 -7.513 1.00 96.44 247 PRO A CA 1
ATOM 1854 C C . PRO A 1 247 ? -13.217 -4.191 -8.378 1.00 96.44 247 PRO A C 1
ATOM 1856 O O . PRO A 1 247 ? -12.806 -5.349 -8.424 1.00 96.44 247 PRO A O 1
ATOM 1859 N N . MET A 1 248 ? -12.605 -3.199 -9.037 1.00 96.38 248 MET A N 1
ATOM 1860 C CA . MET A 1 248 ? -11.383 -3.402 -9.820 1.00 96.38 248 MET A CA 1
ATOM 1861 C C . MET A 1 248 ? -10.177 -3.669 -8.912 1.00 96.38 248 MET A C 1
ATOM 1863 O O . MET A 1 248 ? -9.410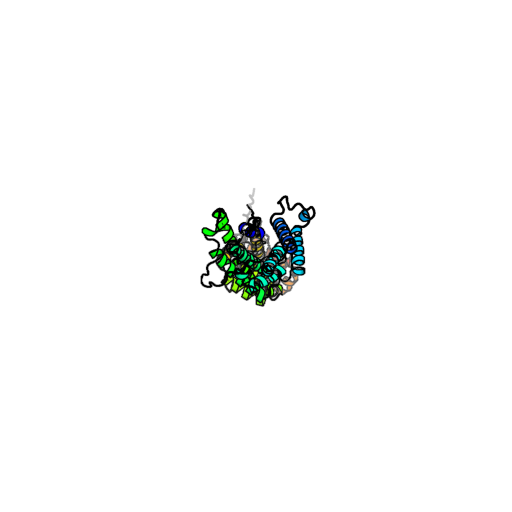 -4.591 -9.182 1.00 96.38 248 MET A O 1
ATOM 1867 N N . TYR A 1 249 ? -10.034 -2.918 -7.813 1.00 97.25 249 TYR A N 1
ATOM 1868 C CA . TYR A 1 249 ? -8.991 -3.176 -6.815 1.00 97.25 249 TYR A CA 1
ATOM 1869 C C . TYR A 1 249 ? -9.199 -4.501 -6.081 1.00 97.25 249 TYR A C 1
ATOM 1871 O O . TYR A 1 249 ? -8.238 -5.242 -5.903 1.00 97.25 249 TYR A O 1
ATOM 1879 N N . ILE A 1 250 ? -10.441 -4.823 -5.702 1.00 95.94 250 ILE A N 1
ATOM 1880 C CA . ILE A 1 250 ? -10.784 -6.108 -5.073 1.00 95.94 250 ILE A CA 1
ATOM 1881 C C . ILE A 1 250 ? -10.372 -7.265 -5.984 1.00 95.94 250 ILE A C 1
ATOM 1883 O O . ILE A 1 250 ? -9.684 -8.179 -5.537 1.00 95.94 250 ILE A O 1
ATOM 1887 N N . LYS A 1 251 ? -10.742 -7.209 -7.270 1.00 95.88 251 LYS A N 1
ATOM 1888 C CA . LYS A 1 251 ? -10.355 -8.234 -8.242 1.00 95.88 251 LYS A CA 1
ATOM 1889 C C . LYS A 1 251 ? -8.835 -8.336 -8.383 1.00 95.88 251 LYS A C 1
ATOM 1891 O O . LYS A 1 251 ? -8.298 -9.433 -8.294 1.00 95.88 251 LYS A O 1
ATOM 1896 N N . ALA A 1 252 ? -8.143 -7.208 -8.547 1.00 94.69 252 ALA A N 1
ATOM 1897 C CA . ALA A 1 252 ? -6.685 -7.200 -8.662 1.00 94.69 252 ALA A CA 1
ATOM 1898 C C . ALA A 1 252 ? -6.006 -7.815 -7.422 1.00 94.69 252 ALA A C 1
ATOM 1900 O O . ALA A 1 252 ? -5.022 -8.539 -7.547 1.00 94.69 252 ALA A O 1
ATOM 1901 N N . LEU A 1 253 ? -6.550 -7.577 -6.223 1.00 94.81 253 LEU A N 1
ATOM 1902 C CA . LEU A 1 253 ? -6.026 -8.142 -4.977 1.00 94.81 253 LEU A CA 1
ATOM 1903 C C . LEU A 1 253 ? -6.311 -9.643 -4.852 1.00 94.81 253 LEU A C 1
ATOM 1905 O O . LEU A 1 253 ? -5.505 -10.374 -4.287 1.00 94.81 253 LEU A O 1
ATOM 1909 N N . GLN A 1 254 ? -7.431 -10.121 -5.395 1.00 93.94 254 GLN A N 1
ATOM 1910 C CA . GLN A 1 254 ? -7.717 -11.555 -5.491 1.00 93.94 254 GLN A CA 1
ATOM 1911 C C . GLN A 1 254 ? -6.759 -12.257 -6.461 1.00 93.94 254 GLN A C 1
ATOM 1913 O O . GLN A 1 254 ? -6.271 -13.343 -6.151 1.00 93.94 254 GLN A O 1
ATOM 1918 N N . ASP A 1 255 ? -6.459 -11.622 -7.596 1.00 92.69 255 ASP A N 1
ATOM 1919 C CA . ASP A 1 255 ? -5.536 -12.148 -8.607 1.00 92.69 255 ASP A CA 1
ATOM 1920 C C . ASP A 1 255 ? -4.067 -12.085 -8.130 1.00 92.69 255 ASP A C 1
ATOM 1922 O O . ASP A 1 255 ? -3.252 -12.934 -8.499 1.00 92.69 255 ASP A O 1
ATOM 1926 N N . ARG A 1 256 ? -3.725 -11.107 -7.275 1.00 90.94 256 ARG A N 1
ATOM 1927 C CA . ARG A 1 256 ? -2.397 -10.930 -6.660 1.00 90.94 256 ARG A CA 1
ATOM 1928 C C . ARG A 1 256 ? -2.485 -10.751 -5.142 1.00 90.94 256 ARG A C 1
ATOM 1930 O O . ARG A 1 256 ? -2.314 -9.633 -4.640 1.00 90.94 256 ARG A O 1
ATOM 1937 N N . PRO A 1 257 ? -2.714 -11.842 -4.393 1.00 91.81 257 PRO A N 1
ATOM 1938 C CA . PRO A 1 257 ? -2.957 -11.761 -2.959 1.00 91.81 257 PRO A CA 1
ATOM 1939 C C . PRO A 1 257 ? -1.783 -11.144 -2.195 1.00 91.81 257 PRO A C 1
ATOM 1941 O O . PRO A 1 257 ? -1.999 -10.419 -1.236 1.00 91.81 257 PRO A O 1
ATOM 1944 N N . ASP A 1 258 ? -0.542 -11.364 -2.599 1.00 90.31 258 ASP A N 1
ATOM 1945 C CA . ASP A 1 258 ? 0.658 -10.863 -1.922 1.00 90.31 258 ASP A CA 1
ATOM 1946 C C . ASP A 1 258 ? 0.979 -9.377 -2.180 1.00 90.31 258 ASP A C 1
ATOM 1948 O O . ASP A 1 258 ? 1.925 -8.844 -1.597 1.00 90.31 258 ASP A O 1
ATOM 1952 N N . SER A 1 259 ? 0.200 -8.679 -3.015 1.00 90.75 259 SER A N 1
ATOM 1953 C CA . SER A 1 259 ? 0.514 -7.304 -3.407 1.00 90.75 259 SER A CA 1
ATOM 1954 C C . SER A 1 259 ? 0.207 -6.275 -2.314 1.00 90.75 259 SER A C 1
ATOM 1956 O O . SER A 1 259 ? -0.928 -5.813 -2.161 1.00 90.75 259 SER A O 1
ATOM 1958 N N . ALA A 1 260 ? 1.259 -5.821 -1.624 1.00 91.81 260 ALA A N 1
ATOM 1959 C CA . ALA A 1 260 ? 1.188 -4.697 -0.685 1.00 91.81 260 ALA A CA 1
ATOM 1960 C C . ALA A 1 260 ? 0.680 -3.419 -1.365 1.00 91.81 260 ALA A C 1
ATOM 1962 O O . ALA A 1 260 ? -0.080 -2.644 -0.784 1.00 91.81 260 ALA A O 1
ATOM 1963 N N . TYR A 1 261 ? 1.084 -3.211 -2.622 1.00 90.62 261 TYR A N 1
ATOM 1964 C CA . TYR A 1 261 ? 0.659 -2.070 -3.419 1.00 90.62 261 TYR A CA 1
ATOM 1965 C C . TYR A 1 261 ? -0.855 -2.065 -3.664 1.00 90.62 261 TYR A C 1
ATOM 1967 O O . TYR A 1 261 ? -1.490 -1.035 -3.441 1.00 90.62 261 TYR A O 1
ATOM 1975 N N . ILE A 1 262 ? -1.454 -3.189 -4.080 1.00 94.56 262 ILE A N 1
ATOM 1976 C CA . ILE A 1 262 ? -2.901 -3.239 -4.344 1.00 94.56 262 ILE A CA 1
ATOM 1977 C C . ILE A 1 262 ? -3.693 -3.061 -3.049 1.00 94.56 262 ILE A C 1
ATOM 1979 O O . ILE A 1 262 ? -4.634 -2.269 -3.041 1.00 94.56 262 ILE A O 1
ATOM 1983 N N . ALA A 1 263 ? -3.282 -3.714 -1.956 1.00 95.38 263 ALA A N 1
ATOM 1984 C CA . ALA A 1 263 ? -3.905 -3.527 -0.644 1.00 95.38 263 ALA A CA 1
ATOM 1985 C C . ALA A 1 263 ? -3.878 -2.045 -0.221 1.00 95.38 263 ALA A C 1
ATOM 1987 O O . ALA A 1 263 ? -4.903 -1.472 0.139 1.00 95.38 263 ALA A O 1
ATOM 1988 N N . TYR A 1 264 ? -2.737 -1.367 -0.388 1.00 94.25 264 TYR A N 1
ATOM 1989 C CA . TYR A 1 264 ? -2.617 0.065 -0.107 1.00 94.25 264 TYR A CA 1
ATOM 1990 C C . TYR A 1 264 ? -3.545 0.928 -0.983 1.00 94.25 264 TYR A C 1
ATOM 1992 O O . TYR A 1 264 ? -4.159 1.882 -0.495 1.00 94.25 264 TYR A O 1
ATOM 2000 N N . GLN A 1 265 ? -3.677 0.620 -2.279 1.00 94.25 265 GLN A N 1
ATOM 2001 C CA . GLN A 1 265 ? -4.596 1.355 -3.158 1.00 94.25 265 GLN A CA 1
ATOM 2002 C C . GLN A 1 265 ? -6.065 1.105 -2.793 1.00 94.25 265 GLN A C 1
ATOM 2004 O O . GLN A 1 265 ? -6.850 2.055 -2.747 1.00 94.25 265 GLN A O 1
ATOM 2009 N N . LEU A 1 266 ? -6.428 -0.139 -2.464 1.00 96.25 266 LEU A N 1
ATOM 2010 C CA . LEU A 1 266 ? -7.765 -0.492 -1.992 1.00 96.25 266 LEU A CA 1
ATOM 2011 C C . LEU A 1 266 ? -8.093 0.224 -0.675 1.00 96.25 266 LEU A C 1
ATOM 2013 O O . LEU A 1 266 ? -9.192 0.758 -0.529 1.00 96.25 266 LEU A O 1
ATOM 2017 N N . ALA A 1 267 ? -7.136 0.328 0.248 1.00 95.69 267 ALA A N 1
ATOM 2018 C CA . ALA A 1 267 ? -7.298 1.069 1.496 1.00 95.69 267 ALA A CA 1
ATOM 2019 C C . ALA A 1 267 ? -7.601 2.560 1.246 1.00 95.69 267 ALA A C 1
ATOM 2021 O O . ALA A 1 267 ? -8.564 3.111 1.788 1.00 95.69 267 ALA A O 1
ATOM 2022 N N . ASN A 1 268 ? -6.844 3.207 0.351 1.00 93.50 268 ASN A N 1
ATOM 2023 C CA . ASN A 1 268 ? -7.083 4.600 -0.047 1.00 93.50 268 ASN A CA 1
ATOM 2024 C C . ASN A 1 268 ? -8.428 4.794 -0.764 1.00 93.50 268 ASN A C 1
ATOM 2026 O O . ASN A 1 268 ? -9.141 5.767 -0.506 1.00 93.50 268 ASN A O 1
ATOM 2030 N N . ASN A 1 269 ? -8.796 3.870 -1.653 1.00 96.12 269 ASN A N 1
ATOM 2031 C CA . ASN A 1 269 ? -10.111 3.857 -2.290 1.00 96.12 269 ASN A CA 1
ATOM 2032 C C . ASN A 1 269 ? -11.240 3.729 -1.254 1.00 96.12 269 ASN A C 1
ATOM 2034 O O . ASN A 1 269 ? -12.244 4.439 -1.324 1.00 96.12 269 ASN A O 1
ATOM 2038 N N . THR A 1 270 ? -11.038 2.900 -0.236 1.00 94.81 270 THR A N 1
ATOM 2039 C CA . THR A 1 270 ? -12.013 2.682 0.832 1.00 94.81 270 THR A CA 1
ATOM 2040 C C . THR A 1 270 ? -12.153 3.912 1.742 1.00 94.81 270 THR A C 1
ATOM 2042 O O . THR A 1 270 ? -13.270 4.261 2.122 1.00 94.81 270 THR A O 1
ATOM 2045 N N . ILE A 1 271 ? -11.069 4.662 2.003 1.00 92.38 271 ILE A N 1
ATOM 2046 C CA . ILE A 1 271 ? -11.148 5.995 2.642 1.00 92.38 271 ILE A CA 1
ATOM 2047 C C . ILE A 1 271 ? -12.027 6.948 1.821 1.00 92.38 271 ILE A C 1
ATOM 2049 O O . ILE A 1 271 ? -12.809 7.717 2.383 1.00 92.38 271 ILE A O 1
ATOM 2053 N N . CYS A 1 272 ? -11.907 6.932 0.491 1.00 92.88 272 CYS A N 1
ATOM 2054 C CA . CYS A 1 272 ? -12.760 7.766 -0.350 1.00 92.88 272 CYS A CA 1
ATOM 2055 C C . CYS A 1 272 ? -14.246 7.410 -0.176 1.00 92.88 272 CYS A C 1
ATOM 2057 O O . CYS A 1 272 ? -15.064 8.312 0.022 1.00 92.88 272 CYS A O 1
ATOM 2059 N N . LEU A 1 273 ? -14.580 6.114 -0.173 1.00 94.12 273 LEU A N 1
ATOM 2060 C CA . LEU A 1 273 ? -15.943 5.619 0.057 1.00 94.12 273 LEU A CA 1
ATOM 2061 C C . LEU A 1 273 ? -16.462 5.932 1.467 1.00 94.12 273 LEU A C 1
ATOM 2063 O O . LEU A 1 273 ? -17.647 6.214 1.636 1.00 94.12 273 LEU A O 1
ATOM 2067 N N . GLN A 1 274 ? -15.583 5.960 2.473 1.00 91.56 274 GLN A N 1
ATOM 2068 C CA . GLN A 1 274 ? -15.946 6.251 3.863 1.00 91.56 274 GLN A CA 1
ATOM 2069 C C . GLN A 1 274 ? -16.672 7.594 4.031 1.00 91.56 274 GLN A C 1
ATOM 2071 O O . GLN A 1 274 ? -17.515 7.729 4.917 1.00 91.56 274 GLN A O 1
ATOM 2076 N N . LYS A 1 275 ? -16.394 8.576 3.161 1.00 88.31 275 LYS A N 1
ATOM 2077 C CA . LYS A 1 275 ? -17.038 9.901 3.191 1.00 88.31 275 LYS A CA 1
ATOM 2078 C C . LYS A 1 275 ? -18.562 9.832 3.077 1.00 88.31 275 LYS A C 1
ATOM 2080 O O . LYS A 1 275 ? -19.244 10.700 3.611 1.00 88.31 275 LYS A O 1
ATOM 2085 N N . THR A 1 276 ? -19.083 8.828 2.376 1.00 91.12 276 THR A N 1
ATOM 2086 C CA . THR A 1 276 ? -20.526 8.597 2.206 1.00 91.12 276 THR A CA 1
ATOM 2087 C C . THR A 1 276 ? -20.991 7.292 2.849 1.00 91.12 276 THR A C 1
ATOM 2089 O O . THR A 1 276 ? -22.186 7.122 3.078 1.00 91.12 276 THR A O 1
ATOM 2092 N N . GLN A 1 277 ? -20.067 6.385 3.180 1.00 91.31 277 GLN A N 1
ATOM 2093 C CA . GLN A 1 277 ? -20.344 5.071 3.756 1.00 91.31 277 GLN A CA 1
ATOM 2094 C C . GLN A 1 277 ? -19.447 4.819 4.981 1.00 91.31 277 GLN A C 1
ATOM 2096 O O . GLN A 1 277 ? -18.422 4.149 4.863 1.00 91.31 277 GLN A O 1
ATOM 2101 N N . PRO A 1 278 ? -19.811 5.303 6.183 1.00 87.12 278 PRO A N 1
ATOM 2102 C CA . PRO A 1 278 ? -18.968 5.183 7.379 1.00 87.12 278 PRO A CA 1
ATOM 2103 C C . PRO A 1 278 ? -18.527 3.749 7.716 1.00 87.12 278 PRO A C 1
ATOM 2105 O O . PRO A 1 278 ? -17.443 3.554 8.263 1.00 87.12 278 PRO A O 1
ATOM 2108 N N . ALA A 1 279 ? -19.323 2.742 7.336 1.00 86.31 279 ALA A N 1
ATOM 2109 C CA . ALA A 1 279 ? -19.007 1.321 7.508 1.00 86.31 279 ALA A CA 1
ATOM 2110 C C . ALA A 1 279 ? -17.693 0.891 6.820 1.00 86.31 279 ALA A C 1
ATOM 2112 O O . ALA A 1 279 ? -17.030 -0.035 7.284 1.00 86.31 279 ALA A O 1
ATOM 2113 N N . MET A 1 280 ? -17.264 1.609 5.777 1.00 92.62 280 MET A N 1
ATOM 2114 C CA . MET A 1 280 ? -16.016 1.345 5.054 1.00 92.62 280 MET A CA 1
ATOM 2115 C C . MET A 1 280 ? -14.756 1.601 5.895 1.00 92.62 280 MET A C 1
ATOM 2117 O O . MET A 1 280 ? -13.679 1.134 5.539 1.00 92.62 280 MET A O 1
ATOM 2121 N N . ALA A 1 281 ? -14.867 2.277 7.045 1.00 92.50 281 ALA A N 1
ATOM 2122 C CA . ALA A 1 281 ? -13.732 2.534 7.931 1.00 92.50 281 ALA A CA 1
ATOM 2123 C C . ALA A 1 281 ? -12.990 1.250 8.345 1.00 92.50 281 ALA A C 1
ATOM 2125 O O . ALA A 1 281 ? -11.761 1.219 8.340 1.00 92.50 281 ALA A O 1
ATOM 2126 N N . SER A 1 282 ? -13.733 0.182 8.664 1.00 94.75 282 SER A N 1
ATOM 2127 C CA . SER A 1 282 ? -13.136 -1.091 9.091 1.00 94.75 282 SER A CA 1
ATOM 2128 C C . SER A 1 282 ? -12.354 -1.749 7.957 1.00 94.75 282 SER A C 1
ATOM 2130 O O . SER A 1 282 ? -11.230 -2.197 8.165 1.00 94.75 282 SER A O 1
ATOM 2132 N N . MET A 1 283 ? -12.916 -1.744 6.746 1.00 94.69 283 MET A N 1
ATOM 2133 C CA . MET A 1 283 ? -12.248 -2.272 5.558 1.00 94.69 283 MET A CA 1
ATOM 2134 C C . MET A 1 283 ? -10.997 -1.453 5.208 1.00 94.69 283 MET A C 1
ATOM 2136 O O . MET A 1 283 ? -9.958 -2.035 4.925 1.00 94.69 283 MET A O 1
ATOM 2140 N N . ALA A 1 284 ? -11.042 -0.120 5.306 1.00 95.81 284 ALA A N 1
ATOM 2141 C CA . ALA A 1 284 ? -9.863 0.710 5.050 1.00 95.81 284 ALA A CA 1
ATOM 2142 C C . ALA A 1 284 ? -8.709 0.362 6.003 1.00 95.81 284 ALA A C 1
ATOM 2144 O O . ALA A 1 284 ? -7.575 0.197 5.559 1.00 95.81 284 ALA A O 1
ATOM 2145 N N . ILE A 1 285 ? -9.000 0.221 7.301 1.00 96.81 285 ILE A N 1
ATOM 2146 C CA . ILE A 1 285 ? -7.997 -0.156 8.307 1.00 96.81 285 ILE A CA 1
ATOM 2147 C C . ILE A 1 285 ? -7.441 -1.546 8.010 1.00 96.81 285 ILE A C 1
ATOM 2149 O O . ILE A 1 285 ? -6.227 -1.710 7.986 1.00 96.81 285 ILE A O 1
ATOM 2153 N N . TYR A 1 286 ? -8.311 -2.518 7.723 1.00 97.56 286 TYR A N 1
ATOM 2154 C CA . TYR A 1 286 ? -7.898 -3.873 7.365 1.00 97.56 286 TYR A CA 1
ATOM 2155 C C . TYR A 1 286 ? -6.886 -3.884 6.211 1.00 97.56 286 TYR A C 1
ATOM 2157 O O . TYR A 1 286 ? -5.853 -4.543 6.298 1.00 97.56 286 TYR A O 1
ATOM 2165 N N . GLU A 1 287 ? -7.151 -3.121 5.151 1.00 97.19 287 GLU A N 1
ATOM 2166 C CA . GLU A 1 287 ? -6.294 -3.095 3.965 1.00 97.19 287 GLU A CA 1
ATOM 2167 C C . GLU A 1 287 ? -4.988 -2.309 4.178 1.00 97.19 287 GLU A C 1
ATOM 2169 O O . GLU A 1 287 ? -3.951 -2.680 3.623 1.00 97.19 287 GLU A O 1
ATOM 2174 N N . PHE A 1 288 ? -4.980 -1.275 5.031 1.00 96.81 288 PHE A N 1
ATOM 2175 C CA . PHE A 1 288 ? -3.723 -0.646 5.461 1.00 96.81 288 PHE A CA 1
ATOM 2176 C C . PHE A 1 288 ? -2.869 -1.594 6.304 1.00 96.81 288 PHE A C 1
ATOM 2178 O O . PHE A 1 288 ? -1.663 -1.679 6.073 1.00 96.81 288 PHE A O 1
ATOM 2185 N N . GLU A 1 289 ? -3.482 -2.330 7.235 1.00 96.75 289 GLU A N 1
ATOM 2186 C CA . GLU A 1 289 ? -2.789 -3.365 8.008 1.00 96.75 289 GLU A CA 1
ATOM 2187 C C . GLU A 1 289 ? -2.247 -4.457 7.086 1.00 96.75 289 GLU A C 1
ATOM 2189 O O . GLU A 1 289 ? -1.088 -4.852 7.203 1.00 96.75 289 GLU A O 1
ATOM 2194 N N . ARG A 1 290 ? -3.032 -4.900 6.096 1.00 95.69 290 ARG A N 1
ATOM 2195 C CA . ARG A 1 290 ? -2.560 -5.854 5.088 1.00 95.69 290 ARG A CA 1
ATOM 2196 C C . ARG A 1 290 ? -1.335 -5.316 4.362 1.00 95.69 290 ARG A C 1
ATOM 2198 O O . ARG A 1 290 ? -0.313 -5.998 4.334 1.00 95.69 290 ARG A O 1
ATOM 2205 N N . ALA A 1 291 ? -1.412 -4.098 3.829 1.00 94.94 291 ALA A N 1
ATOM 2206 C CA . ALA A 1 291 ? -0.301 -3.461 3.129 1.00 94.94 291 ALA A CA 1
ATOM 2207 C C . ALA A 1 291 ? 0.959 -3.315 4.005 1.00 94.94 291 ALA A C 1
ATOM 2209 O O . ALA A 1 291 ? 2.070 -3.386 3.484 1.00 94.94 291 ALA A O 1
ATOM 2210 N N . ALA A 1 292 ? 0.800 -3.145 5.322 1.00 93.25 292 ALA A N 1
ATOM 2211 C CA . ALA A 1 292 ? 1.903 -3.077 6.280 1.00 93.25 292 ALA A CA 1
ATOM 2212 C C . ALA A 1 292 ? 2.494 -4.453 6.651 1.00 93.25 292 ALA A C 1
ATOM 2214 O O . ALA A 1 292 ? 3.656 -4.532 7.050 1.00 93.25 292 ALA A O 1
ATOM 2215 N N . MET A 1 293 ? 1.703 -5.527 6.556 1.00 90.31 293 MET A N 1
ATOM 2216 C CA . MET A 1 293 ? 2.062 -6.862 7.054 1.00 90.31 293 MET A CA 1
ATOM 2217 C C . MET A 1 293 ? 2.547 -7.840 5.975 1.00 90.31 293 MET A C 1
ATOM 2219 O O . MET A 1 293 ? 3.207 -8.835 6.309 1.00 90.31 293 MET A O 1
ATOM 2223 N N . VAL A 1 294 ? 2.204 -7.604 4.705 1.00 87.50 294 VAL A N 1
ATOM 2224 C CA . VAL A 1 294 ? 2.759 -8.349 3.561 1.00 87.50 294 VAL A CA 1
ATOM 2225 C C . VAL A 1 294 ? 4.153 -7.817 3.188 1.00 87.50 294 VAL A C 1
ATOM 2227 O O . VAL A 1 294 ? 4.623 -6.840 3.768 1.00 87.50 294 VAL A O 1
ATOM 2230 N N . ASP A 1 295 ? 4.862 -8.488 2.275 1.00 82.19 295 ASP A N 1
ATOM 2231 C CA . ASP A 1 295 ? 6.246 -8.127 1.938 1.00 82.19 295 ASP A CA 1
ATOM 2232 C C . ASP A 1 295 ? 6.334 -6.663 1.447 1.00 82.19 295 ASP A C 1
ATOM 2234 O O . ASP A 1 295 ? 5.775 -6.333 0.395 1.00 82.19 295 ASP A O 1
ATOM 2238 N N . PRO A 1 296 ? 7.052 -5.774 2.163 1.00 75.75 296 PRO A N 1
ATOM 2239 C CA . PRO A 1 296 ? 7.124 -4.361 1.804 1.00 75.75 296 PRO A CA 1
ATOM 2240 C C . PRO A 1 296 ? 7.840 -4.111 0.471 1.00 75.75 296 PRO A C 1
ATOM 2242 O O . PRO A 1 296 ? 7.670 -3.047 -0.123 1.00 75.75 296 PRO A O 1
ATOM 2245 N N . THR A 1 297 ? 8.627 -5.071 -0.029 1.00 76.38 297 THR A N 1
ATOM 2246 C CA . THR A 1 297 ? 9.253 -4.980 -1.357 1.00 76.38 297 THR A CA 1
ATOM 2247 C C . THR A 1 297 ? 8.238 -5.085 -2.499 1.00 76.38 297 THR A C 1
ATOM 2249 O O . THR A 1 297 ? 8.538 -4.668 -3.616 1.00 76.38 297 THR A O 1
ATOM 2252 N N . LEU A 1 298 ? 7.019 -5.559 -2.211 1.00 79.50 298 LEU A N 1
ATOM 2253 C CA . LEU A 1 298 ? 5.887 -5.638 -3.141 1.00 79.50 298 LEU A CA 1
ATOM 2254 C C . LEU A 1 298 ? 4.940 -4.420 -3.039 1.00 79.50 298 LEU A C 1
ATOM 2256 O O . LEU A 1 298 ? 3.837 -4.431 -3.595 1.00 79.50 298 LEU A O 1
ATOM 2260 N N . GLY A 1 299 ? 5.349 -3.379 -2.304 1.00 77.69 299 GLY A N 1
ATOM 2261 C CA . GLY A 1 299 ? 4.638 -2.107 -2.144 1.00 77.69 299 GLY A CA 1
ATOM 2262 C C . GLY A 1 299 ? 5.151 -0.984 -3.048 1.00 77.69 299 GLY A C 1
ATOM 2263 O O . GLY A 1 299 ? 6.024 -1.182 -3.893 1.00 77.69 299 GLY A O 1
ATOM 2264 N N . ASP A 1 300 ? 4.615 0.228 -2.865 1.00 75.19 300 ASP A N 1
ATOM 2265 C CA . ASP A 1 300 ? 5.206 1.424 -3.478 1.00 75.19 300 ASP A CA 1
ATOM 2266 C C . ASP A 1 300 ? 6.548 1.724 -2.781 1.00 75.19 300 ASP A C 1
ATOM 2268 O O . ASP A 1 300 ? 6.554 1.987 -1.577 1.00 75.19 300 ASP A O 1
ATOM 2272 N N . PRO A 1 301 ? 7.689 1.740 -3.497 1.00 69.06 301 PRO A N 1
ATOM 2273 C CA . PRO A 1 301 ? 9.000 1.995 -2.896 1.00 69.06 301 PRO A CA 1
ATOM 2274 C C . PRO A 1 301 ? 9.146 3.402 -2.293 1.00 69.06 301 PRO A C 1
ATOM 2276 O O . PRO A 1 301 ? 10.138 3.676 -1.615 1.00 69.06 301 PRO A O 1
ATOM 2279 N N . LYS A 1 302 ? 8.205 4.317 -2.561 1.00 78.12 302 LYS A N 1
ATOM 2280 C CA . LYS A 1 302 ? 8.142 5.650 -1.944 1.00 78.12 302 LYS A CA 1
ATOM 2281 C C . LYS A 1 302 ? 7.504 5.629 -0.557 1.00 78.12 302 LYS A C 1
ATOM 2283 O O . LYS A 1 302 ? 7.642 6.608 0.174 1.00 78.12 302 LYS A O 1
ATOM 2288 N N . VAL A 1 303 ? 6.793 4.558 -0.211 1.00 81.31 303 VAL A N 1
ATOM 2289 C CA . VAL A 1 303 ? 6.150 4.395 1.091 1.00 81.31 303 VAL A CA 1
ATOM 2290 C C . VAL A 1 303 ? 7.144 3.739 2.041 1.00 81.31 303 VAL A C 1
ATOM 2292 O O . VAL A 1 303 ? 7.651 2.652 1.776 1.00 81.31 303 VAL A O 1
ATOM 2295 N N . ASP A 1 304 ? 7.436 4.404 3.159 1.00 88.00 304 ASP A N 1
ATOM 2296 C CA . ASP A 1 304 ? 8.247 3.808 4.217 1.00 88.00 304 ASP A CA 1
ATOM 2297 C C . ASP A 1 304 ? 7.423 2.735 4.958 1.00 88.00 304 ASP A C 1
ATOM 2299 O O . ASP A 1 304 ? 6.365 3.060 5.509 1.00 88.00 304 ASP A O 1
ATOM 2303 N N . PRO A 1 305 ? 7.879 1.468 5.010 1.00 87.62 305 PRO A N 1
ATOM 2304 C CA . PRO A 1 305 ? 7.097 0.383 5.603 1.00 87.62 305 PRO A CA 1
ATOM 2305 C C . PRO A 1 305 ? 6.765 0.604 7.081 1.00 87.62 305 PRO A C 1
ATOM 2307 O O . PRO A 1 305 ? 5.679 0.257 7.542 1.00 87.62 305 PRO A O 1
ATOM 2310 N N . LYS A 1 306 ? 7.684 1.218 7.835 1.00 89.75 306 LYS A N 1
ATOM 2311 C CA . LYS A 1 306 ? 7.498 1.462 9.267 1.00 89.75 306 LYS A CA 1
ATOM 2312 C C . LYS A 1 306 ? 6.502 2.595 9.511 1.00 89.75 306 LYS A C 1
ATOM 2314 O O . LYS A 1 306 ? 5.692 2.512 10.436 1.00 89.75 306 LYS A O 1
ATOM 2319 N N . GLN A 1 307 ? 6.544 3.645 8.691 1.00 93.25 307 GLN A N 1
ATOM 2320 C CA . GLN A 1 307 ? 5.550 4.716 8.726 1.00 93.25 307 GLN A CA 1
ATOM 2321 C C . GLN A 1 307 ? 4.166 4.203 8.339 1.00 93.25 307 GLN A C 1
ATOM 2323 O O . GLN A 1 307 ? 3.198 4.566 9.002 1.00 93.25 307 GLN A O 1
ATOM 2328 N N . LEU A 1 308 ? 4.072 3.335 7.325 1.00 93.06 308 LEU A N 1
ATOM 2329 C CA . LEU A 1 308 ? 2.809 2.707 6.941 1.00 93.06 308 LEU A CA 1
ATOM 2330 C C . LEU A 1 308 ? 2.216 1.897 8.098 1.00 93.06 308 LEU A C 1
ATOM 2332 O O . LEU A 1 308 ? 1.050 2.091 8.427 1.00 93.06 308 LEU A O 1
ATOM 2336 N N . GLN A 1 309 ? 3.028 1.065 8.754 1.00 93.38 309 GLN A N 1
ATOM 2337 C CA . GLN A 1 309 ? 2.595 0.304 9.926 1.00 93.38 309 GLN A CA 1
ATOM 2338 C C . GLN A 1 309 ? 2.132 1.222 11.064 1.00 93.38 309 GLN A C 1
ATOM 2340 O O . GLN A 1 309 ? 1.042 1.059 11.593 1.00 93.38 309 GLN A O 1
ATOM 2345 N N . THR A 1 310 ? 2.924 2.244 11.402 1.00 96.38 310 THR A N 1
ATOM 2346 C CA . THR A 1 310 ? 2.563 3.202 12.464 1.00 96.38 310 THR A CA 1
ATOM 2347 C C . THR A 1 310 ? 1.253 3.927 12.148 1.00 96.38 310 THR A C 1
ATOM 2349 O O . THR A 1 310 ? 0.434 4.171 13.034 1.00 96.38 310 THR A O 1
ATOM 2352 N N . TYR A 1 311 ? 1.048 4.281 10.878 1.00 95.81 311 TYR A N 1
ATOM 2353 C CA . TYR A 1 311 ? -0.184 4.897 10.416 1.00 95.81 311 TYR A CA 1
ATOM 2354 C C . TYR A 1 311 ? -1.373 3.939 10.552 1.00 95.81 311 TYR A C 1
ATOM 2356 O O . TYR A 1 311 ? -2.362 4.334 11.166 1.00 95.81 311 TYR A O 1
ATOM 2364 N N . ALA A 1 312 ? -1.268 2.700 10.062 1.00 96.25 312 ALA A N 1
ATOM 2365 C CA . ALA A 1 312 ? -2.324 1.688 10.152 1.00 96.25 312 ALA A CA 1
ATOM 2366 C C . ALA A 1 312 ? -2.760 1.442 11.613 1.00 96.25 312 ALA A C 1
ATOM 2368 O O . ALA A 1 312 ? -3.936 1.639 11.940 1.00 96.25 312 ALA A O 1
ATOM 2369 N N . ASP A 1 313 ? -1.791 1.222 12.509 1.00 97.69 313 ASP A N 1
ATOM 2370 C CA . ASP A 1 313 ? -2.011 1.036 13.949 1.00 97.69 313 ASP A CA 1
ATOM 2371 C C . ASP A 1 313 ? -2.760 2.230 14.570 1.00 97.69 313 ASP A C 1
ATOM 2373 O O . ASP A 1 313 ? -3.668 2.085 15.399 1.00 97.69 313 ASP A O 1
ATOM 2377 N N . SER A 1 314 ? -2.400 3.449 14.153 1.00 97.62 314 SER A N 1
ATOM 2378 C CA . SER A 1 314 ? -3.054 4.672 14.629 1.00 97.62 314 SER A CA 1
ATOM 2379 C C . SER A 1 314 ? -4.505 4.792 14.151 1.00 97.62 314 SER A C 1
ATOM 2381 O O . SER A 1 314 ? -5.355 5.329 14.866 1.00 97.62 314 SER A O 1
ATOM 2383 N N . LEU A 1 315 ? -4.823 4.287 12.952 1.00 96.06 315 LEU A N 1
ATOM 2384 C CA . LEU A 1 315 ? -6.196 4.276 12.452 1.00 96.06 315 LEU A CA 1
ATOM 2385 C C . LEU A 1 315 ? -7.063 3.327 13.282 1.00 96.06 315 LEU A C 1
ATOM 2387 O O . LEU A 1 315 ? -8.176 3.711 13.646 1.00 96.06 315 LEU A O 1
ATOM 2391 N N . TYR A 1 316 ? -6.539 2.139 13.607 1.00 97.56 316 TYR A N 1
ATOM 2392 C CA . TYR A 1 316 ? -7.211 1.163 14.462 1.00 97.56 316 TYR A CA 1
ATOM 2393 C C . TYR A 1 316 ? -7.502 1.740 15.846 1.00 97.56 316 TYR A C 1
ATOM 2395 O O . TYR A 1 316 ? -8.661 1.858 16.244 1.00 97.56 316 TYR A O 1
ATOM 2403 N N . THR A 1 317 ? -6.455 2.171 16.551 1.00 97.25 317 THR A N 1
ATOM 2404 C CA . THR A 1 317 ? -6.551 2.669 17.933 1.00 97.25 317 THR A CA 1
ATOM 2405 C C . THR A 1 317 ? -7.450 3.897 18.051 1.00 97.25 317 THR A C 1
ATOM 2407 O O . THR A 1 317 ? -8.134 4.067 19.057 1.00 97.25 317 THR A O 1
ATOM 2410 N N . ARG A 1 318 ? -7.526 4.735 17.011 1.00 95.56 318 ARG A N 1
ATOM 2411 C CA . ARG A 1 318 ? -8.435 5.887 16.978 1.00 95.56 318 ARG A CA 1
ATOM 2412 C C . ARG A 1 318 ? -9.914 5.496 16.950 1.00 95.56 318 ARG A C 1
ATOM 2414 O O . ARG A 1 318 ? -10.717 6.229 17.517 1.00 95.56 318 ARG A O 1
ATOM 2421 N N . ILE A 1 319 ? -10.279 4.393 16.292 1.00 93.81 319 ILE A N 1
ATOM 2422 C CA . ILE A 1 319 ? -11.669 3.910 16.259 1.00 93.81 319 ILE A CA 1
ATOM 2423 C C . ILE A 1 319 ? -11.949 3.003 17.458 1.00 93.81 319 ILE A C 1
ATOM 2425 O O . ILE A 1 319 ? -12.953 3.196 18.137 1.00 93.81 319 ILE A O 1
ATOM 2429 N N . HIS A 1 320 ? -11.056 2.055 17.741 1.00 96.31 320 HIS A N 1
ATOM 2430 C CA . HIS A 1 320 ? -11.213 1.068 18.810 1.00 96.31 320 HIS A CA 1
ATOM 2431 C C . HIS A 1 320 ? -11.055 1.675 20.214 1.00 96.31 320 HIS A C 1
ATOM 2433 O O . HIS A 1 320 ? -11.706 1.261 21.167 1.00 96.31 320 HIS A O 1
ATOM 2439 N N . GLY A 1 321 ? -10.206 2.695 20.360 1.00 93.50 321 GLY A N 1
ATOM 2440 C CA . GLY A 1 321 ? -9.884 3.335 21.639 1.00 93.50 321 GLY A CA 1
ATOM 2441 C C . GLY A 1 321 ? -8.759 2.659 22.435 1.00 93.50 321 GLY A C 1
ATOM 2442 O O . GLY A 1 321 ? -8.341 3.207 23.454 1.00 93.50 321 GLY A O 1
ATOM 2443 N N . SER A 1 322 ? -8.255 1.513 21.974 1.00 95.50 322 SER A N 1
ATOM 2444 C CA . SER A 1 322 ? -7.126 0.754 22.536 1.00 95.50 322 SER A CA 1
ATOM 2445 C C . SER A 1 322 ? -6.442 -0.063 21.430 1.00 95.50 322 SER A C 1
ATOM 2447 O O . SER A 1 322 ? -6.900 -0.067 20.286 1.00 95.50 322 SER A O 1
ATOM 2449 N N . ASP A 1 323 ? -5.343 -0.741 21.756 1.00 96.56 323 ASP A N 1
ATOM 2450 C CA . ASP A 1 323 ? -4.652 -1.713 20.897 1.00 96.56 323 ASP A CA 1
ATOM 2451 C C . ASP A 1 323 ? -5.169 -3.157 21.074 1.00 96.56 323 ASP A C 1
ATOM 2453 O O . ASP A 1 323 ? -4.693 -4.081 20.411 1.00 96.56 323 ASP A O 1
ATOM 2457 N N . GLU A 1 324 ? -6.165 -3.366 21.939 1.00 95.94 324 GLU A N 1
ATOM 2458 C CA . GLU A 1 324 ? -6.762 -4.675 22.205 1.00 95.94 324 GLU A CA 1
ATOM 2459 C C . GLU A 1 324 ? -7.320 -5.283 20.910 1.00 95.94 324 GLU A C 1
ATOM 2461 O O . GLU A 1 324 ? -8.283 -4.776 20.356 1.00 95.94 324 GLU A O 1
ATOM 2466 N N . GLY A 1 325 ? -6.742 -6.391 20.435 1.00 96.38 325 GLY A N 1
ATOM 2467 C CA . GLY A 1 325 ? -7.182 -7.070 19.207 1.00 96.38 325 GLY A CA 1
ATOM 2468 C C . GLY A 1 325 ? -6.458 -6.641 17.924 1.00 96.38 325 GLY A C 1
ATOM 2469 O O . GLY A 1 325 ? -6.627 -7.304 16.897 1.00 96.38 325 GLY A O 1
ATOM 2470 N N . LEU A 1 326 ? -5.591 -5.621 17.973 1.00 97.81 326 LEU A N 1
ATOM 2471 C CA . LEU A 1 326 ? -4.808 -5.161 16.819 1.00 97.81 326 LEU A CA 1
ATOM 2472 C C . LEU A 1 326 ? -3.877 -6.253 16.265 1.00 97.81 326 LEU A C 1
ATOM 2474 O O . LEU A 1 326 ? -3.810 -6.464 15.055 1.00 97.81 326 LEU A O 1
ATOM 2478 N N . ASP A 1 327 ? -3.200 -7.009 17.130 1.00 97.69 327 ASP A N 1
ATOM 2479 C CA . ASP A 1 327 ? -2.316 -8.098 16.688 1.00 97.69 327 ASP A CA 1
ATOM 2480 C C . ASP A 1 327 ? -3.082 -9.220 15.973 1.00 97.69 327 ASP A C 1
ATOM 2482 O O . ASP A 1 327 ? -2.611 -9.768 14.972 1.00 97.69 327 ASP A O 1
ATOM 2486 N N . ALA A 1 328 ? -4.293 -9.536 16.442 1.00 97.12 328 ALA A N 1
ATOM 2487 C CA . ALA A 1 328 ? -5.161 -10.511 15.787 1.00 97.12 328 ALA A CA 1
ATOM 2488 C C . ALA A 1 328 ? -5.629 -10.003 14.414 1.00 97.12 328 ALA A C 1
ATOM 2490 O O . ALA A 1 328 ? -5.631 -10.764 13.442 1.00 97.12 328 ALA A O 1
ATOM 2491 N N . LEU A 1 329 ? -5.956 -8.708 14.310 1.00 97.56 329 LEU A N 1
ATOM 2492 C CA . LEU A 1 329 ? -6.269 -8.061 13.038 1.00 97.56 329 LEU A CA 1
ATOM 2493 C C . LEU A 1 329 ? -5.093 -8.157 12.060 1.00 97.56 329 LEU A C 1
ATOM 2495 O O . LEU A 1 329 ? -5.284 -8.609 10.936 1.00 97.56 329 LEU A O 1
ATOM 2499 N N . LYS A 1 330 ? -3.873 -7.820 12.487 1.00 96.62 330 LYS A N 1
ATOM 2500 C CA . LYS A 1 330 ? -2.659 -7.914 11.658 1.00 96.62 330 LYS A CA 1
ATOM 2501 C C . LYS A 1 330 ? -2.415 -9.322 11.128 1.00 96.62 330 LYS A C 1
ATOM 2503 O O . LYS A 1 330 ? -2.084 -9.503 9.957 1.00 96.62 330 LYS A O 1
ATOM 2508 N N . GLN A 1 331 ? -2.595 -10.340 11.968 1.00 96.12 331 GLN A N 1
ATOM 2509 C CA . GLN A 1 331 ? -2.459 -11.739 11.550 1.00 96.12 331 GLN A CA 1
ATOM 2510 C C . GLN A 1 331 ? -3.537 -12.145 10.536 1.00 96.12 331 GLN A C 1
ATOM 2512 O O . GLN A 1 331 ? -3.232 -12.819 9.544 1.00 96.12 331 GLN A O 1
ATOM 2517 N N . MET A 1 332 ? -4.781 -11.704 10.748 1.00 95.75 332 MET A N 1
ATOM 2518 C CA . MET A 1 332 ? -5.883 -11.930 9.814 1.00 95.75 332 MET A CA 1
ATOM 2519 C C . MET A 1 332 ? -5.615 -11.248 8.470 1.00 95.75 332 MET A C 1
ATOM 2521 O O . MET A 1 332 ? -5.715 -11.907 7.434 1.00 95.75 332 MET A O 1
ATOM 2525 N N . ALA A 1 333 ? -5.225 -9.973 8.510 1.00 95.75 333 ALA A N 1
ATOM 2526 C CA . ALA A 1 333 ? -4.926 -9.134 7.359 1.00 95.75 333 ALA A CA 1
ATOM 2527 C C . ALA A 1 333 ? -3.688 -9.597 6.598 1.00 95.75 333 ALA A C 1
ATOM 2529 O O . ALA A 1 333 ? -3.630 -9.410 5.396 1.00 95.75 333 ALA A O 1
ATOM 2530 N N . LYS A 1 334 ? -2.716 -10.252 7.243 1.00 93.56 334 LYS A N 1
ATOM 2531 C CA . LYS A 1 334 ? -1.602 -10.915 6.550 1.00 93.56 334 LYS A CA 1
ATOM 2532 C C . LYS A 1 334 ? -2.072 -12.152 5.782 1.00 93.56 334 LYS A C 1
ATOM 2534 O O . LYS A 1 334 ? -1.663 -12.377 4.644 1.00 93.56 334 LYS A O 1
ATOM 2539 N N . SER A 1 335 ? -2.946 -12.945 6.396 1.00 93.00 335 SER A N 1
ATOM 2540 C CA . SER A 1 335 ? -3.330 -14.268 5.890 1.00 93.00 335 SER A CA 1
ATOM 2541 C C . SER A 1 335 ? -4.417 -14.226 4.816 1.00 93.00 335 SER A C 1
ATOM 2543 O O . SER A 1 335 ? -4.442 -15.102 3.956 1.00 93.00 335 SER A O 1
ATOM 2545 N N . ASN A 1 336 ? -5.297 -13.219 4.836 1.00 94.62 336 ASN A N 1
ATOM 2546 C CA . ASN A 1 336 ? -6.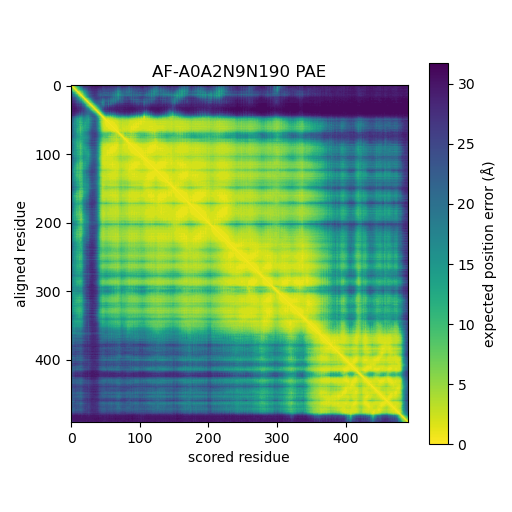452 -13.154 3.942 1.00 94.62 336 ASN A CA 1
ATOM 2547 C C . ASN A 1 336 ? -6.418 -11.877 3.085 1.00 94.62 336 ASN A C 1
ATOM 2549 O O . ASN A 1 336 ? -6.280 -10.788 3.640 1.00 94.62 336 ASN A O 1
ATOM 2553 N N . PRO A 1 337 ? -6.554 -11.989 1.748 1.00 93.75 337 PRO A N 1
ATOM 2554 C CA . PRO A 1 337 ? -6.584 -10.844 0.835 1.00 93.75 337 PRO A CA 1
ATOM 2555 C C . PRO A 1 337 ? -7.684 -9.833 1.102 1.00 93.75 337 PRO A C 1
ATOM 2557 O O . PRO A 1 337 ? -7.517 -8.677 0.761 1.00 93.75 337 PRO A O 1
ATOM 2560 N N . LEU A 1 338 ? -8.797 -10.281 1.672 1.00 94.75 338 LEU A N 1
ATOM 2561 C CA . LEU A 1 338 ? -9.956 -9.458 1.965 1.00 94.75 338 LEU A CA 1
ATOM 2562 C C . LEU A 1 338 ? -10.482 -9.830 3.351 1.00 94.75 338 LEU A C 1
ATOM 2564 O O . LEU A 1 338 ? -10.360 -10.996 3.759 1.00 94.75 338 LEU A O 1
ATOM 2568 N N . PRO A 1 339 ? -11.108 -8.883 4.063 1.00 94.38 339 PRO A N 1
ATOM 2569 C CA . PRO A 1 339 ? -11.781 -9.193 5.309 1.00 94.38 339 PRO A CA 1
ATOM 2570 C C . PRO A 1 339 ? -13.005 -10.101 5.074 1.00 94.38 339 PRO A C 1
ATOM 2572 O O . PRO A 1 339 ? -13.562 -10.134 3.972 1.00 94.38 339 PRO A O 1
ATOM 2575 N N . PRO A 1 340 ? -13.479 -10.817 6.111 1.00 93.38 340 PRO A N 1
ATOM 2576 C CA . PRO A 1 340 ? -14.796 -11.455 6.091 1.00 93.38 340 PRO A CA 1
ATOM 2577 C C . PRO A 1 340 ? -15.916 -10.460 5.737 1.00 93.38 340 PRO A C 1
ATOM 2579 O O . PRO A 1 340 ? -15.816 -9.281 6.068 1.00 93.38 340 PRO A O 1
ATOM 2582 N N . ALA A 1 341 ? -17.004 -10.935 5.123 1.00 88.06 341 ALA A N 1
ATOM 2583 C CA . ALA A 1 341 ? -18.089 -10.075 4.626 1.00 88.06 341 ALA A CA 1
ATOM 2584 C C . ALA A 1 341 ? -18.695 -9.145 5.700 1.00 88.06 341 ALA A C 1
ATOM 2586 O O . ALA A 1 341 ? -18.978 -7.987 5.412 1.00 88.06 341 ALA A O 1
ATOM 2587 N N . ASP A 1 342 ? -18.819 -9.630 6.939 1.00 87.31 342 ASP A N 1
ATOM 2588 C CA . ASP A 1 342 ? -19.387 -8.882 8.071 1.00 87.31 342 ASP A CA 1
ATOM 2589 C C . ASP A 1 342 ? -18.312 -8.284 8.998 1.00 87.31 342 ASP A C 1
ATOM 2591 O O . ASP A 1 342 ? -18.562 -7.998 10.171 1.00 87.31 342 ASP A O 1
ATOM 2595 N N . PHE A 1 343 ? -17.079 -8.138 8.507 1.00 94.25 343 PHE A N 1
ATOM 2596 C CA . PHE A 1 343 ? -15.973 -7.636 9.311 1.00 94.25 343 PHE A CA 1
ATOM 2597 C C . PHE A 1 343 ? -16.222 -6.206 9.799 1.00 94.25 343 PHE A C 1
ATOM 2599 O O . PHE A 1 343 ? -16.460 -5.281 9.018 1.00 94.25 343 PHE A O 1
ATOM 2606 N N . LYS A 1 344 ? -16.083 -6.016 11.112 1.00 94.62 344 LYS A N 1
ATOM 2607 C CA . LYS A 1 344 ? -16.214 -4.720 11.766 1.00 94.62 344 LYS A CA 1
ATOM 2608 C C . LYS A 1 344 ? -15.238 -4.603 12.929 1.00 94.62 344 LYS A C 1
ATOM 2610 O O . LYS A 1 344 ? -15.144 -5.497 13.768 1.00 94.62 344 LYS A O 1
ATOM 2615 N N . ILE A 1 345 ? -14.561 -3.464 12.999 1.00 95.62 345 ILE A N 1
ATOM 2616 C CA . ILE A 1 345 ? -13.817 -3.039 14.181 1.00 95.62 345 ILE A CA 1
ATOM 2617 C C . ILE A 1 345 ? -14.817 -2.358 15.113 1.00 95.62 345 ILE A C 1
ATOM 2619 O O . ILE A 1 345 ? -15.488 -1.407 14.704 1.00 95.62 345 ILE A O 1
ATOM 2623 N N . LYS A 1 346 ? -14.934 -2.855 16.349 1.00 94.12 346 LYS A N 1
ATOM 2624 C CA . LYS A 1 346 ? -15.772 -2.212 17.365 1.00 94.12 346 LYS A CA 1
ATOM 2625 C C . LYS A 1 346 ? -15.245 -0.814 17.653 1.00 94.12 346 LYS A C 1
ATOM 2627 O O . LYS A 1 346 ? -14.032 -0.628 17.759 1.00 94.12 346 LYS A O 1
ATOM 2632 N N . THR A 1 347 ? -16.141 0.157 17.786 1.00 94.69 347 THR A N 1
ATOM 2633 C CA . THR A 1 347 ? -15.727 1.498 18.205 1.00 94.69 347 THR A CA 1
ATOM 2634 C C . THR A 1 347 ? -15.560 1.575 19.717 1.00 94.69 347 THR A C 1
ATOM 2636 O O . THR A 1 347 ? -16.121 0.773 20.469 1.00 94.69 347 THR A O 1
ATOM 2639 N N . LYS A 1 348 ? -14.828 2.590 20.179 1.00 94.06 348 LYS A N 1
ATOM 2640 C CA . LYS A 1 348 ? -14.706 2.916 21.601 1.00 94.06 348 LYS A CA 1
ATOM 2641 C C . LYS A 1 348 ? -16.075 3.037 22.278 1.00 94.06 348 LYS A C 1
ATOM 2643 O O . LYS A 1 348 ? -16.247 2.567 23.399 1.00 94.06 348 LYS A O 1
ATOM 2648 N N . GLU A 1 349 ? -17.041 3.660 21.608 1.00 91.38 349 GLU A N 1
ATOM 2649 C CA . GLU A 1 349 ? -18.401 3.856 22.118 1.00 91.38 349 GLU A CA 1
ATOM 2650 C C . GLU A 1 349 ? -19.159 2.532 22.223 1.00 91.38 349 GLU A C 1
ATOM 2652 O O . GLU A 1 349 ? -19.831 2.302 23.222 1.00 91.38 349 GLU A O 1
ATOM 2657 N N . GLU A 1 350 ? -19.019 1.639 21.240 1.00 93.00 350 GLU A N 1
ATOM 2658 C CA . GLU A 1 350 ? -19.637 0.307 21.279 1.00 93.00 350 GLU A CA 1
ATOM 2659 C C . GLU A 1 350 ? -19.060 -0.541 22.413 1.00 93.00 350 GLU A C 1
ATOM 2661 O O . GLU A 1 350 ? -19.810 -1.156 23.167 1.00 93.00 350 GLU A O 1
ATOM 2666 N N . ILE A 1 351 ? -17.737 -0.516 22.591 1.00 91.44 351 ILE A N 1
ATOM 2667 C CA . ILE A 1 351 ? -17.059 -1.217 23.689 1.00 91.44 351 ILE A CA 1
ATOM 2668 C C . ILE A 1 351 ? -17.505 -0.655 25.041 1.00 91.44 351 ILE A C 1
ATOM 2670 O O . ILE A 1 351 ? -17.748 -1.412 25.979 1.00 91.44 351 ILE A O 1
ATOM 2674 N N . GLN A 1 352 ? -17.618 0.669 25.157 1.00 85.88 352 GLN A N 1
ATOM 2675 C CA . GLN A 1 352 ? -18.072 1.309 26.387 1.00 85.88 352 GLN A CA 1
ATOM 2676 C C . GLN A 1 352 ? -19.540 0.972 26.686 1.00 85.88 352 GLN A C 1
ATOM 2678 O O . GLN A 1 352 ? -19.855 0.616 27.819 1.00 85.88 352 GLN A O 1
ATOM 2683 N N . ALA A 1 353 ? -20.414 1.002 25.679 1.00 89.31 353 ALA A N 1
ATOM 2684 C CA . ALA A 1 353 ? -21.816 0.621 25.819 1.00 89.31 353 ALA A CA 1
ATOM 2685 C C . ALA A 1 353 ? -21.977 -0.858 26.208 1.00 89.31 353 ALA A C 1
ATOM 2687 O O . ALA A 1 353 ? -22.802 -1.182 27.059 1.00 89.31 353 ALA A O 1
ATOM 2688 N N . GLU A 1 354 ? -21.169 -1.759 25.640 1.00 90.31 354 GLU A N 1
ATOM 2689 C CA . GLU A 1 354 ? -21.138 -3.170 26.042 1.00 90.31 354 GLU A CA 1
ATOM 2690 C C . GLU A 1 354 ? -20.683 -3.333 27.497 1.00 90.31 354 GLU A C 1
ATOM 2692 O O . GLU A 1 354 ? -21.333 -4.051 28.257 1.00 90.31 354 GLU A O 1
ATOM 2697 N N . LYS A 1 355 ? -19.625 -2.622 27.917 1.00 87.38 355 LYS A N 1
ATOM 2698 C CA . LYS A 1 355 ? -19.148 -2.623 29.312 1.00 87.38 355 LYS A CA 1
ATOM 2699 C C . LYS A 1 355 ? -20.210 -2.094 30.277 1.00 87.38 355 LYS A C 1
ATOM 2701 O O . LYS A 1 355 ? -20.396 -2.662 31.351 1.00 87.38 355 LYS A O 1
ATOM 2706 N N . GLU A 1 356 ? -20.928 -1.038 29.907 1.00 82.88 356 GLU A N 1
ATOM 2707 C CA . GLU A 1 356 ? -22.033 -0.484 30.699 1.00 82.88 356 GLU A CA 1
ATOM 2708 C C . GLU A 1 356 ? -23.226 -1.441 30.772 1.00 82.88 356 GLU A C 1
ATOM 2710 O O . GLU A 1 356 ? -23.782 -1.646 31.851 1.00 82.88 356 GLU A O 1
ATOM 2715 N N . ALA A 1 357 ? -23.591 -2.077 29.656 1.00 87.88 357 ALA A N 1
ATOM 2716 C CA . ALA A 1 357 ? -24.658 -3.070 29.612 1.00 87.88 357 ALA A CA 1
ATOM 2717 C C . ALA A 1 357 ? -24.311 -4.313 30.445 1.00 87.88 357 ALA A C 1
ATOM 2719 O O . ALA A 1 357 ? -25.154 -4.818 31.189 1.00 87.88 357 ALA A O 1
ATOM 2720 N N . GLU A 1 358 ? -23.066 -4.789 30.373 1.00 87.19 358 GLU A N 1
ATOM 2721 C CA . GLU A 1 358 ? -22.574 -5.895 31.193 1.00 87.19 358 GLU A CA 1
ATOM 2722 C C . GLU A 1 358 ? -22.525 -5.513 32.677 1.00 87.19 358 GLU A C 1
ATOM 2724 O O . GLU A 1 358 ? -22.977 -6.279 33.534 1.00 87.19 358 GLU A O 1
ATOM 2729 N N . PHE A 1 359 ? -22.068 -4.299 32.995 1.00 85.50 359 PHE A N 1
ATOM 2730 C CA . PHE A 1 359 ? -22.100 -3.772 34.354 1.00 85.50 359 PHE A CA 1
ATOM 2731 C C . PHE A 1 359 ? -23.528 -3.703 34.897 1.00 85.50 359 PHE A C 1
ATOM 2733 O O . PHE A 1 359 ? -23.768 -4.169 36.010 1.00 85.50 359 PHE A O 1
ATOM 2740 N N . ALA A 1 360 ? -24.481 -3.183 34.120 1.00 86.88 360 ALA A N 1
ATOM 2741 C CA . ALA A 1 360 ? -25.884 -3.095 34.509 1.00 86.88 360 ALA A CA 1
ATOM 2742 C C . ALA A 1 360 ? -26.535 -4.471 34.670 1.00 86.88 360 ALA A C 1
ATOM 2744 O O . ALA A 1 360 ? -27.289 -4.687 35.619 1.00 86.88 360 ALA A O 1
ATOM 2745 N N . LYS A 1 361 ? -26.201 -5.428 33.798 1.00 89.50 361 LYS A N 1
ATOM 2746 C CA . LYS A 1 361 ? -26.661 -6.817 33.901 1.00 89.50 361 LYS A CA 1
ATOM 2747 C C . LYS A 1 361 ? -26.166 -7.485 35.185 1.00 89.50 361 LYS A C 1
ATOM 2749 O O . LYS A 1 361 ? -26.936 -8.182 35.841 1.00 89.50 361 LYS A O 1
ATOM 2754 N N . ASN A 1 362 ? -24.906 -7.256 35.548 1.00 87.88 362 ASN A N 1
ATOM 2755 C CA . ASN A 1 362 ? -24.289 -7.869 36.725 1.00 87.88 362 ASN A CA 1
ATOM 2756 C C . ASN A 1 362 ? -24.555 -7.077 38.022 1.00 87.88 362 ASN A C 1
ATOM 2758 O O . ASN A 1 362 ? -24.457 -7.641 39.108 1.00 87.88 362 ASN A O 1
ATOM 2762 N N . ASN A 1 363 ? -24.924 -5.793 37.927 1.00 87.81 363 ASN A N 1
ATOM 2763 C CA . ASN A 1 363 ? -25.134 -4.886 39.062 1.00 87.81 363 ASN A CA 1
ATOM 2764 C C . ASN A 1 363 ? -26.385 -3.993 38.873 1.00 87.81 363 ASN A C 1
ATOM 2766 O O . ASN A 1 363 ? -26.273 -2.763 38.889 1.00 87.81 363 ASN A O 1
ATOM 2770 N N . PRO A 1 364 ? -27.599 -4.560 38.730 1.00 90.00 364 PRO A N 1
ATOM 2771 C CA . PRO A 1 364 ? -28.788 -3.806 38.311 1.00 90.00 364 PRO A CA 1
ATOM 2772 C C . PRO A 1 364 ? -29.176 -2.674 39.273 1.00 90.00 364 PRO A C 1
ATOM 2774 O O . PRO A 1 364 ? -29.543 -1.584 38.838 1.00 90.00 364 PRO A O 1
ATOM 2777 N N . LYS A 1 365 ? -29.046 -2.893 40.588 1.00 89.62 365 LYS A N 1
ATOM 2778 C CA . LYS A 1 365 ? -29.351 -1.871 41.605 1.00 89.62 365 LYS A CA 1
ATOM 2779 C C . LYS A 1 365 ? -28.339 -0.724 41.605 1.00 89.62 365 LYS A C 1
ATOM 2781 O O . LYS A 1 365 ? -28.720 0.433 41.760 1.00 89.62 365 LYS A O 1
ATOM 2786 N N . LEU A 1 366 ? -27.057 -1.038 41.412 1.00 89.75 366 LEU A N 1
ATOM 2787 C CA . LEU A 1 366 ? -25.999 -0.030 41.357 1.00 89.75 366 LEU A CA 1
ATOM 2788 C C . LEU A 1 366 ? -26.082 0.778 40.059 1.00 89.75 366 LEU A C 1
ATOM 2790 O O . LEU A 1 366 ? -25.955 1.996 40.101 1.00 89.75 366 LEU A O 1
ATOM 2794 N N . ALA A 1 367 ? -26.365 0.134 38.925 1.00 89.88 367 ALA A N 1
ATOM 2795 C CA . ALA A 1 367 ? -26.587 0.827 37.658 1.00 89.88 367 ALA A CA 1
ATOM 2796 C C . ALA A 1 367 ? -27.784 1.790 37.726 1.00 89.88 367 ALA A C 1
ATOM 2798 O O . ALA A 1 367 ? -27.661 2.941 37.306 1.00 89.88 367 ALA A O 1
ATOM 2799 N N . LEU A 1 368 ? -28.897 1.369 38.344 1.00 90.31 368 LEU A N 1
ATOM 2800 C CA . LEU A 1 368 ? -30.039 2.249 38.609 1.00 90.31 368 LEU A CA 1
ATOM 2801 C C . LEU A 1 368 ? -29.636 3.465 39.457 1.00 90.31 368 LEU A C 1
ATOM 2803 O O . LEU A 1 368 ? -29.987 4.596 39.122 1.00 90.31 368 LEU A O 1
ATOM 2807 N N . TRP A 1 369 ? -28.876 3.251 40.535 1.00 92.19 369 TRP A N 1
ATOM 2808 C CA . TRP A 1 369 ? -28.396 4.353 41.368 1.00 92.19 369 TRP A CA 1
ATOM 2809 C C . TRP A 1 369 ? -27.489 5.319 40.602 1.00 92.19 369 TRP A C 1
ATOM 2811 O O . TRP A 1 369 ? -27.674 6.532 40.690 1.00 92.19 369 TRP A O 1
ATOM 2821 N N . MET A 1 370 ? -26.544 4.797 39.815 1.00 90.12 370 MET A N 1
ATOM 2822 C CA . MET A 1 370 ? -25.640 5.609 38.997 1.00 90.12 370 MET A CA 1
ATOM 2823 C C . MET A 1 370 ? -26.415 6.484 38.003 1.00 90.12 370 MET A C 1
ATOM 2825 O O . MET A 1 370 ? -26.092 7.663 37.854 1.00 90.12 370 MET A O 1
ATOM 2829 N N . GLN A 1 371 ? -27.480 5.952 37.392 1.00 89.56 371 GLN A N 1
ATOM 2830 C CA . GLN A 1 371 ? -28.374 6.718 36.520 1.00 89.56 371 GLN A CA 1
ATOM 2831 C C . GLN A 1 371 ? -29.111 7.829 37.286 1.00 89.56 371 GLN A C 1
ATOM 2833 O O . GLN A 1 371 ? -29.105 8.985 36.858 1.00 89.56 371 GLN A O 1
ATOM 2838 N N . VAL A 1 372 ? -29.713 7.502 38.437 1.00 92.06 372 VAL A N 1
ATOM 2839 C CA . VAL A 1 372 ? -30.428 8.467 39.294 1.00 92.06 372 VAL A CA 1
ATOM 2840 C C . VAL A 1 372 ? -29.500 9.594 39.745 1.00 92.06 372 VAL A C 1
ATOM 2842 O O . VAL A 1 372 ? -29.827 10.772 39.595 1.00 92.06 372 VAL A O 1
ATOM 2845 N N . LYS A 1 373 ? -28.316 9.245 40.250 1.00 91.31 373 LYS A N 1
ATOM 2846 C CA . LYS A 1 373 ? -27.308 10.198 40.715 1.00 91.31 373 LYS A CA 1
ATOM 2847 C C . LYS A 1 373 ? -26.766 11.060 39.575 1.00 91.31 373 LYS A C 1
ATOM 2849 O O . LYS A 1 373 ? -26.616 12.269 39.756 1.00 91.31 373 LYS A O 1
ATOM 2854 N N . GLY A 1 374 ? -26.510 10.477 38.403 1.00 90.75 374 GLY A N 1
ATOM 2855 C CA . GLY A 1 374 ? -26.081 11.211 37.209 1.00 90.75 374 GLY A CA 1
ATOM 2856 C C . GLY A 1 374 ? -27.099 12.272 36.786 1.00 90.75 374 GLY A C 1
ATOM 2857 O O . GLY A 1 374 ? -26.741 13.433 36.591 1.00 90.75 374 GLY A O 1
ATOM 2858 N N . ALA A 1 375 ? -28.383 11.912 36.744 1.00 92.50 375 ALA A N 1
ATOM 2859 C CA . ALA A 1 375 ? -29.453 12.845 36.400 1.00 92.50 375 ALA A CA 1
ATOM 2860 C C . ALA A 1 375 ? -29.625 13.962 37.449 1.00 92.50 375 ALA A C 1
ATOM 2862 O O . ALA A 1 375 ? -29.742 15.131 37.089 1.00 92.50 375 ALA A O 1
ATOM 2863 N N . LEU A 1 376 ? -29.555 13.632 38.745 1.00 93.38 376 LEU A N 1
ATOM 2864 C CA . LEU A 1 376 ? -29.637 14.605 39.845 1.00 93.38 376 LEU A CA 1
ATOM 2865 C C . LEU A 1 376 ? -28.442 15.573 39.903 1.00 93.38 376 LEU A C 1
ATOM 2867 O O . LEU A 1 376 ? -28.584 16.726 40.311 1.00 93.38 376 LEU A O 1
ATOM 2871 N N . THR A 1 377 ? -27.251 15.125 39.507 1.00 92.38 377 THR A N 1
ATOM 2872 C CA . THR A 1 377 ? -26.034 15.959 39.508 1.00 92.38 377 THR A CA 1
ATOM 2873 C C . THR A 1 377 ? -25.844 16.759 38.216 1.00 92.38 377 THR A C 1
ATOM 2875 O O . THR A 1 377 ? -25.082 17.732 38.214 1.00 92.38 377 THR A O 1
ATOM 2878 N N . GLY A 1 378 ? -26.573 16.416 37.149 1.00 90.06 378 GLY A N 1
ATOM 2879 C CA . GLY A 1 378 ? -26.582 17.119 35.866 1.00 90.06 378 GLY A CA 1
ATOM 2880 C C . GLY A 1 378 ? -27.076 18.570 35.937 1.00 90.06 378 GLY A C 1
ATOM 2881 O O . GLY A 1 378 ? -27.475 19.072 36.995 1.00 90.06 378 GLY A O 1
ATOM 2882 N N . ALA A 1 379 ? -27.024 19.270 34.800 1.00 90.00 379 ALA A N 1
ATOM 2883 C CA . ALA A 1 379 ? -27.444 20.672 34.691 1.00 90.00 379 ALA A CA 1
ATOM 2884 C C . ALA A 1 379 ? -28.903 20.874 35.141 1.00 90.00 379 ALA A C 1
ATOM 2886 O O . ALA A 1 379 ? -29.175 21.773 35.930 1.00 90.00 379 ALA A O 1
ATOM 2887 N N . ASP A 1 380 ? -29.791 19.956 34.754 1.00 92.00 380 ASP A N 1
ATOM 2888 C CA . ASP A 1 380 ? -31.232 20.019 35.028 1.00 92.00 380 ASP A CA 1
ATOM 2889 C C . ASP A 1 380 ? -31.667 19.189 36.248 1.00 92.00 380 ASP A C 1
ATOM 2891 O O . ASP A 1 380 ? -32.825 18.784 36.357 1.00 92.00 380 ASP A O 1
ATOM 2895 N N . GLY A 1 381 ? -30.748 18.912 37.179 1.00 92.25 381 GLY A N 1
ATOM 2896 C CA . GLY A 1 381 ? -30.982 17.987 38.293 1.00 92.25 381 GLY A CA 1
ATOM 2897 C C . GLY A 1 381 ? -32.195 18.315 39.173 1.00 92.25 381 GLY A C 1
ATOM 2898 O O . GLY A 1 381 ? -32.935 17.409 39.553 1.00 92.25 381 GLY A O 1
ATOM 2899 N N . GLU A 1 382 ? -32.455 19.597 39.452 1.00 93.50 382 GLU A N 1
ATOM 2900 C CA . GLU A 1 382 ? -33.636 20.035 40.221 1.00 93.50 382 GLU A CA 1
ATOM 2901 C C . GLU A 1 382 ? -34.951 19.775 39.475 1.00 93.50 382 GLU A C 1
ATOM 2903 O O . GLU A 1 382 ? -35.942 19.335 40.069 1.00 93.50 382 GLU A O 1
ATOM 2908 N N . THR A 1 383 ? -34.948 19.994 38.160 1.00 94.31 383 THR A N 1
ATOM 2909 C CA . THR A 1 383 ? -36.094 19.714 37.289 1.00 94.31 383 THR A CA 1
ATOM 2910 C C . THR A 1 383 ? -36.333 18.211 37.202 1.00 94.31 383 THR A C 1
ATOM 2912 O O . THR A 1 383 ? -37.468 17.755 37.340 1.00 94.31 383 THR A O 1
ATOM 2915 N N . TYR A 1 384 ? -35.264 17.424 37.040 1.00 94.19 384 TYR A N 1
ATOM 2916 C CA . TYR A 1 384 ? -35.350 15.968 37.040 1.00 94.19 384 TYR A CA 1
ATOM 2917 C C . TYR A 1 384 ? -35.922 15.435 38.358 1.00 94.19 384 TYR A C 1
ATOM 2919 O O . TYR A 1 384 ? -36.842 14.616 38.323 1.00 94.19 384 TYR A O 1
ATOM 2927 N N . PHE A 1 385 ? -35.436 15.937 39.500 1.00 96.25 385 PHE A N 1
ATOM 2928 C CA . PHE A 1 385 ? -35.955 15.576 40.817 1.00 96.25 385 PHE A CA 1
ATOM 2929 C C . PHE A 1 385 ? -37.453 15.870 40.928 1.00 96.25 385 PHE A C 1
ATOM 2931 O O . PHE A 1 385 ? -38.232 14.968 41.227 1.00 96.25 385 PHE A O 1
ATOM 2938 N N . THR A 1 386 ? -37.854 17.110 40.640 1.00 94.56 386 THR A N 1
ATOM 2939 C CA . THR A 1 386 ? -39.238 17.577 40.808 1.00 94.56 386 THR A CA 1
ATOM 2940 C C . THR A 1 386 ? -40.220 16.812 39.927 1.00 94.56 386 THR A C 1
ATOM 2942 O O . THR A 1 386 ? -41.305 16.472 40.386 1.00 94.56 386 THR A O 1
ATOM 2945 N N . ASN A 1 387 ? -39.838 16.521 38.682 1.00 94.12 387 ASN A N 1
ATOM 2946 C CA . ASN A 1 387 ? -40.761 15.965 37.695 1.00 94.12 387 ASN A CA 1
ATOM 2947 C C . ASN A 1 387 ? -40.767 14.432 37.638 1.00 94.12 387 ASN A C 1
ATOM 2949 O O . ASN A 1 387 ? -41.757 13.868 37.184 1.00 94.12 387 ASN A O 1
ATOM 2953 N N . ASN A 1 388 ? -39.681 13.759 38.044 1.00 91.44 388 ASN A N 1
ATOM 2954 C CA . ASN A 1 388 ? -39.523 12.314 37.816 1.00 91.44 388 ASN A CA 1
ATOM 2955 C C . ASN A 1 388 ? -39.265 11.489 39.082 1.00 91.44 388 ASN A C 1
ATOM 2957 O O . ASN A 1 388 ? -39.443 10.274 39.043 1.00 91.44 388 ASN A O 1
ATOM 2961 N N . LEU A 1 389 ? -38.802 12.100 40.179 1.00 93.56 389 LEU A N 1
ATOM 2962 C CA . LEU A 1 389 ? -38.411 11.357 41.385 1.00 93.56 389 LEU A CA 1
ATOM 2963 C C . LEU A 1 389 ? -39.208 11.728 42.625 1.00 93.56 389 LEU A C 1
ATOM 2965 O O . LEU A 1 389 ? -39.498 10.850 43.436 1.00 93.56 389 LEU A O 1
ATOM 2969 N N . LYS A 1 390 ? -39.526 13.010 42.804 1.00 95.00 390 LYS A N 1
ATOM 2970 C CA . LYS A 1 390 ? -40.228 13.474 43.992 1.00 95.00 390 LYS A CA 1
ATOM 2971 C C . LYS A 1 390 ? -41.576 12.761 44.102 1.00 95.00 390 LYS A C 1
ATOM 2973 O O . LYS A 1 390 ? -42.309 12.648 43.121 1.00 95.00 390 LYS A O 1
ATOM 2978 N N . ASP A 1 391 ? -41.859 12.248 45.294 1.00 91.75 391 ASP A N 1
ATOM 2979 C CA . ASP A 1 391 ? -43.105 11.555 45.634 1.00 91.75 391 ASP A CA 1
ATOM 2980 C C . ASP A 1 391 ? -43.359 10.264 44.815 1.00 91.75 391 ASP A C 1
ATOM 2982 O O . ASP A 1 391 ? -44.437 9.674 44.886 1.00 91.75 391 ASP A O 1
ATOM 2986 N N . SER A 1 392 ? -42.350 9.773 44.080 1.00 90.75 392 SER A N 1
ATOM 2987 C CA . SER A 1 392 ? -42.417 8.552 43.268 1.00 90.75 392 SER A CA 1
ATOM 2988 C C . SER A 1 392 ? -41.535 7.452 43.856 1.00 90.75 392 SER A C 1
ATOM 2990 O O . SER A 1 392 ? -40.332 7.630 44.034 1.00 90.75 392 SER A O 1
ATOM 2992 N N . ALA A 1 393 ? -42.115 6.290 44.164 1.00 87.00 393 ALA A N 1
ATOM 2993 C CA . ALA A 1 393 ? -41.355 5.168 44.714 1.00 87.00 393 ALA A CA 1
ATOM 2994 C C . ALA A 1 393 ? -40.263 4.708 43.736 1.00 87.00 393 ALA A C 1
ATOM 2996 O O . ALA A 1 393 ? -40.554 4.383 42.584 1.00 87.00 393 ALA A O 1
ATOM 2997 N N . VAL A 1 394 ? -39.016 4.637 44.207 1.00 87.56 394 VAL A N 1
A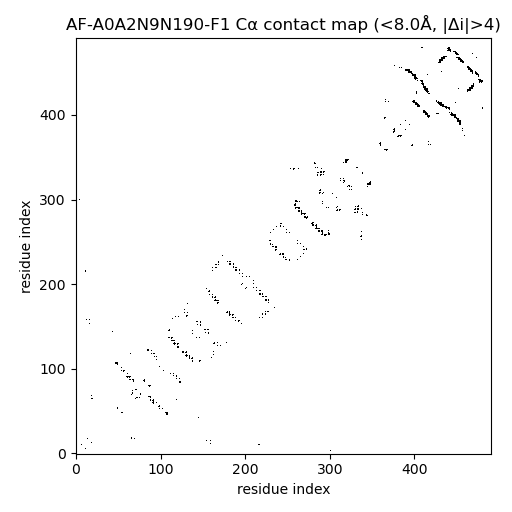TOM 2998 C CA . VAL A 1 394 ? -37.920 4.080 43.404 1.00 87.56 394 VAL A CA 1
ATOM 2999 C C . VAL A 1 394 ? -37.812 2.568 43.627 1.00 87.56 394 VAL A C 1
ATOM 3001 O O . VAL A 1 394 ? -38.095 2.087 44.732 1.00 87.56 394 VAL A O 1
ATOM 3004 N N . PRO A 1 395 ? -37.393 1.795 42.607 1.00 89.56 395 PRO A N 1
ATOM 3005 C CA . PRO A 1 395 ? -37.094 0.380 42.784 1.00 89.56 395 PRO A CA 1
ATOM 3006 C C . PRO A 1 395 ? -36.071 0.138 43.910 1.00 89.56 395 PRO A C 1
ATOM 3008 O O . PRO A 1 395 ? -35.256 1.021 44.189 1.00 89.56 395 PRO A O 1
ATOM 3011 N N . PRO A 1 396 ? -36.076 -1.048 44.549 1.00 92.50 396 PRO A N 1
ATOM 3012 C CA . PRO A 1 396 ? -35.208 -1.323 45.689 1.00 92.50 396 PRO A CA 1
ATOM 3013 C C . PRO A 1 396 ? -33.720 -1.101 45.387 1.00 92.50 396 PRO A C 1
ATOM 3015 O O . PRO A 1 396 ? -33.186 -1.637 44.414 1.00 92.50 396 PRO A O 1
ATOM 3018 N N . LEU A 1 397 ? -33.045 -0.373 46.272 1.00 94.44 397 LEU A N 1
ATOM 3019 C CA . LEU A 1 397 ? -31.616 -0.078 46.217 1.00 94.44 397 LEU A CA 1
ATOM 3020 C C . LEU A 1 397 ? -30.849 -0.883 47.275 1.00 94.44 397 LEU A C 1
ATOM 3022 O O . LEU A 1 397 ? -31.428 -1.430 48.218 1.00 94.44 397 LEU A O 1
ATOM 3026 N N . SER A 1 398 ? -29.532 -0.958 47.093 1.00 93.88 398 SER A N 1
ATOM 3027 C CA . SER A 1 398 ? -28.594 -1.551 48.047 1.00 93.88 398 SER A CA 1
ATOM 3028 C C . SER A 1 398 ? -27.488 -0.553 48.357 1.00 93.88 398 SER A C 1
ATOM 3030 O O . SER A 1 398 ? -27.047 0.177 47.469 1.00 93.88 398 SER A O 1
ATOM 3032 N N . GLY A 1 399 ? -27.028 -0.535 49.600 1.00 94.12 399 GLY A N 1
ATOM 3033 C CA . GLY A 1 399 ? -25.926 0.313 50.036 1.00 94.12 399 GLY A CA 1
ATOM 3034 C C . GLY A 1 399 ? -25.267 -0.223 51.296 1.00 94.12 399 GLY A C 1
ATOM 3035 O O . GLY A 1 399 ? -25.478 -1.372 51.683 1.00 94.12 399 GLY A O 1
ATOM 3036 N N . VAL A 1 400 ? -24.491 0.633 51.950 1.00 94.81 400 VAL A N 1
ATOM 3037 C CA . VAL A 1 400 ? -23.884 0.380 53.256 1.00 94.81 400 VAL A CA 1
ATOM 3038 C C . VAL A 1 400 ? -24.301 1.459 54.242 1.00 94.81 400 VAL A C 1
ATOM 3040 O O . VAL A 1 400 ? -24.360 2.646 53.907 1.00 94.81 400 VAL A O 1
ATOM 3043 N N . VAL A 1 401 ? -24.595 1.055 55.473 1.00 96.38 401 VAL A N 1
ATOM 3044 C CA . VAL A 1 401 ? -24.948 1.990 56.542 1.00 96.38 401 VAL A CA 1
ATOM 3045 C C . VAL A 1 401 ? -23.718 2.806 56.923 1.00 96.38 401 VAL A C 1
ATOM 3047 O O . VAL A 1 401 ? -22.704 2.254 57.342 1.00 96.38 401 VAL A O 1
ATOM 3050 N N . VAL A 1 402 ? -23.817 4.126 56.829 1.00 95.75 402 VAL A N 1
ATOM 3051 C CA . VAL A 1 402 ? -22.808 5.054 57.354 1.00 95.75 402 VAL A CA 1
ATOM 3052 C C . VAL A 1 402 ? -23.092 5.342 58.824 1.00 95.75 402 VAL A C 1
ATOM 3054 O O . VAL A 1 402 ? -22.205 5.233 59.664 1.00 95.75 402 VAL A O 1
ATOM 3057 N N . GLU A 1 403 ? -24.340 5.685 59.145 1.00 94.38 403 GLU A N 1
ATOM 3058 C CA . GLU A 1 403 ? -24.746 6.105 60.487 1.00 94.38 403 GLU A CA 1
ATOM 3059 C C . GLU A 1 403 ? -26.262 5.928 60.677 1.00 94.38 403 GLU A C 1
ATOM 3061 O O . GLU A 1 403 ? -27.027 6.049 59.721 1.00 94.38 403 GLU A O 1
ATOM 3066 N N . GLY A 1 404 ? -26.714 5.696 61.913 1.00 95.25 404 GLY A N 1
ATOM 3067 C CA . GLY A 1 404 ? -28.126 5.774 62.294 1.00 95.25 404 GLY A CA 1
ATOM 3068 C C . GLY A 1 404 ? -28.391 6.906 63.286 1.00 95.25 404 GLY A C 1
ATOM 3069 O O . GLY A 1 404 ? -27.605 7.114 64.209 1.00 95.25 404 GLY A O 1
ATOM 3070 N N . LYS A 1 405 ? -29.506 7.627 63.120 1.00 94.50 405 LYS A N 1
ATOM 3071 C CA . LYS A 1 405 ? -29.885 8.781 63.951 1.00 94.50 405 LYS A CA 1
ATOM 3072 C C . LYS A 1 405 ? -31.293 8.618 64.547 1.00 94.50 405 LYS A C 1
ATOM 3074 O O . LYS A 1 405 ? -32.251 8.408 63.798 1.00 94.50 405 LYS A O 1
ATOM 3079 N N . PRO A 1 406 ? -31.461 8.716 65.883 1.00 93.56 406 PRO A N 1
ATOM 3080 C CA . PRO A 1 406 ? -30.403 8.588 66.897 1.00 93.56 406 PRO A CA 1
ATOM 3081 C C . PRO A 1 406 ? -29.683 7.228 66.800 1.00 93.56 406 PRO A C 1
ATOM 3083 O O . PRO A 1 406 ? -30.196 6.301 66.179 1.00 93.56 406 PRO A O 1
ATOM 3086 N N . GLU A 1 407 ? -28.510 7.095 67.422 1.00 90.12 407 GLU A N 1
ATOM 3087 C CA . GLU A 1 407 ? -27.630 5.915 67.289 1.00 90.12 407 GLU A CA 1
ATOM 3088 C C . GLU A 1 407 ? -28.310 4.582 67.661 1.00 90.12 407 GLU A C 1
ATOM 3090 O O . GLU A 1 407 ? -28.021 3.539 67.086 1.00 90.12 407 GLU A O 1
ATOM 3095 N N . CYS A 1 408 ? -29.251 4.605 68.602 1.00 92.00 408 CYS A N 1
ATOM 3096 C CA . CYS A 1 408 ? -30.091 3.468 68.971 1.00 92.00 408 CYS A CA 1
ATOM 3097 C C . CYS A 1 408 ? -31.549 3.787 68.641 1.00 92.00 408 CYS A C 1
ATOM 3099 O O . CYS A 1 408 ? -32.004 4.903 68.895 1.00 92.00 408 CYS A O 1
ATOM 3101 N N . ARG A 1 409 ? -32.294 2.795 68.132 1.00 93.00 409 ARG A N 1
ATOM 3102 C CA . ARG A 1 409 ? -33.678 2.969 67.661 1.00 93.00 409 ARG A CA 1
ATOM 3103 C C . ARG A 1 409 ? -33.776 4.084 66.617 1.00 93.00 409 ARG A C 1
ATOM 3105 O O . ARG A 1 409 ? -34.636 4.959 66.701 1.00 93.00 409 ARG A O 1
ATOM 3112 N N . SER A 1 410 ? -32.852 4.051 65.656 1.00 96.25 410 SER A N 1
ATOM 3113 C CA . SER A 1 410 ? -32.721 5.066 64.614 1.00 96.25 410 SER A CA 1
ATOM 3114 C C . SER A 1 410 ? -34.017 5.230 63.833 1.00 96.25 410 SER A C 1
ATOM 3116 O O . SER A 1 410 ? -34.671 4.242 63.489 1.00 96.25 410 SER A O 1
ATOM 3118 N N . LYS A 1 411 ? -34.370 6.486 63.561 1.00 96.56 411 LYS A N 1
ATOM 3119 C CA . LYS A 1 411 ? -35.463 6.869 62.663 1.00 96.56 411 LYS A CA 1
ATOM 3120 C C . LYS A 1 411 ? -34.937 7.445 61.345 1.00 96.56 411 LYS A C 1
ATOM 3122 O O . LYS A 1 411 ? -35.683 7.516 60.381 1.00 96.56 411 LYS A O 1
ATOM 3127 N N . GLU A 1 412 ? -33.657 7.797 61.283 1.00 97.12 412 GLU A N 1
ATOM 3128 C CA . GLU A 1 412 ? -32.967 8.156 60.047 1.00 97.12 412 GLU A CA 1
ATOM 3129 C C . GLU A 1 412 ? -31.720 7.285 59.873 1.00 97.12 412 GLU A C 1
ATOM 3131 O O . GLU A 1 412 ? -31.018 7.012 60.851 1.00 97.12 412 GLU A O 1
ATOM 3136 N N . LEU A 1 413 ? -31.445 6.845 58.647 1.00 97.50 413 LEU A N 1
ATOM 3137 C CA . LEU A 1 413 ? -30.232 6.116 58.283 1.00 97.50 413 LEU A CA 1
ATOM 3138 C C . LEU A 1 413 ? -29.496 6.881 57.190 1.00 97.50 413 LEU A C 1
ATOM 3140 O O . LEU A 1 413 ? -30.051 7.146 56.125 1.00 97.50 413 LEU A O 1
ATOM 3144 N N . LEU A 1 414 ? -28.229 7.195 57.436 1.00 97.50 414 LEU A N 1
ATOM 3145 C CA . LEU A 1 414 ? -27.324 7.656 56.397 1.00 97.50 414 LEU A CA 1
ATOM 3146 C C . LEU A 1 414 ? -26.746 6.441 55.685 1.00 97.50 414 LEU A C 1
ATOM 3148 O O . LEU A 1 414 ? -26.147 5.570 56.317 1.00 97.50 414 LEU A O 1
ATOM 3152 N N . VAL A 1 415 ? -26.929 6.391 54.371 1.00 97.06 415 VAL A N 1
ATOM 3153 C CA . VAL A 1 415 ? -26.530 5.266 53.528 1.00 97.06 415 VAL A CA 1
ATOM 3154 C C . VAL A 1 415 ? -25.581 5.765 52.447 1.00 97.06 415 VAL A C 1
ATOM 3156 O O . VAL A 1 415 ? -25.843 6.769 51.781 1.00 97.06 415 VAL A O 1
ATOM 3159 N N . ALA A 1 416 ? -24.470 5.058 52.276 1.00 95.25 416 ALA A N 1
ATOM 3160 C CA . ALA A 1 416 ? -23.576 5.214 51.140 1.00 95.25 416 ALA A CA 1
ATOM 3161 C C . ALA A 1 416 ? -23.880 4.120 50.115 1.00 95.25 416 ALA A C 1
ATOM 3163 O O . ALA A 1 416 ? -24.212 2.996 50.491 1.00 95.25 416 ALA A O 1
ATOM 3164 N N . ILE A 1 417 ? -23.736 4.420 48.828 1.00 92.69 417 ILE A N 1
ATOM 3165 C CA . ILE A 1 417 ? -23.800 3.403 47.775 1.00 92.69 417 ILE A CA 1
ATOM 3166 C C . ILE A 1 417 ? -22.392 3.270 47.188 1.00 92.69 417 ILE A C 1
ATOM 3168 O O . ILE A 1 417 ? -21.974 4.130 46.412 1.00 92.69 417 ILE A O 1
ATOM 3172 N N . PRO A 1 418 ? -21.619 2.252 47.609 1.00 84.62 418 PRO A N 1
ATOM 3173 C CA . PRO A 1 418 ? -20.218 2.137 47.238 1.00 84.62 418 PRO A CA 1
ATOM 3174 C C . PRO A 1 418 ? -20.068 1.774 45.759 1.00 84.62 418 PRO A C 1
ATOM 3176 O O . PRO A 1 418 ? -20.756 0.892 45.244 1.00 84.62 418 PRO A O 1
ATOM 3179 N N . ILE A 1 419 ? -19.121 2.429 45.089 1.00 80.00 419 ILE A N 1
ATOM 3180 C CA . ILE A 1 419 ? -18.720 2.098 43.721 1.00 80.00 419 ILE A CA 1
ATOM 3181 C C . ILE A 1 419 ? -17.515 1.142 43.798 1.00 80.00 419 ILE A C 1
ATOM 3183 O O . ILE A 1 419 ? -16.562 1.436 44.529 1.00 80.00 419 ILE A O 1
ATOM 3187 N N . PRO A 1 420 ? -17.508 0.010 43.065 1.00 73.19 420 PRO A N 1
ATOM 3188 C CA . PRO A 1 420 ? -16.359 -0.889 43.020 1.00 73.19 420 PRO A CA 1
ATOM 3189 C C . PRO A 1 420 ? -15.055 -0.142 42.699 1.00 73.19 420 PRO A C 1
ATOM 3191 O O . PRO A 1 420 ? -14.979 0.599 41.723 1.00 73.19 420 PRO A O 1
ATOM 3194 N N . GLY A 1 421 ? -14.026 -0.332 43.531 1.00 67.12 421 GLY A N 1
ATOM 3195 C CA . GLY A 1 421 ? -12.705 0.285 43.348 1.00 67.12 421 GLY A CA 1
ATOM 3196 C C . GLY A 1 421 ? -12.550 1.718 43.881 1.00 67.12 421 GLY A C 1
ATOM 3197 O O . GLY A 1 421 ? -11.451 2.265 43.802 1.00 67.12 421 GLY A O 1
ATOM 3198 N N . GLN A 1 422 ? -13.595 2.328 44.454 1.00 74.25 422 GLN A N 1
ATOM 3199 C CA . GLN A 1 422 ? -13.491 3.651 45.075 1.00 74.25 422 GLN A CA 1
ATOM 3200 C C . GLN A 1 422 ? -12.680 3.583 46.385 1.00 74.25 422 GLN A C 1
ATOM 3202 O O . GLN A 1 422 ? -12.973 2.775 47.266 1.00 74.25 422 GLN A O 1
ATOM 3207 N N . GLN A 1 423 ? -11.650 4.427 46.518 1.00 64.81 423 GLN A N 1
ATOM 3208 C CA . GLN A 1 423 ? -10.805 4.519 47.717 1.00 64.81 423 GLN A CA 1
ATOM 3209 C C . GLN A 1 423 ? -11.262 5.665 48.634 1.00 64.81 423 GLN A C 1
ATOM 3211 O O . GLN A 1 423 ? -11.521 6.770 48.160 1.00 64.81 423 GLN A O 1
ATOM 3216 N N . GLY A 1 424 ? -11.315 5.415 49.946 1.00 74.94 424 GLY A N 1
ATOM 3217 C CA . GLY A 1 424 ? -11.709 6.393 50.972 1.00 74.94 424 GLY A CA 1
ATOM 3218 C C . GLY A 1 424 ? -12.879 5.916 51.847 1.00 74.94 424 GLY A C 1
ATOM 3219 O O . GLY A 1 424 ? -13.466 4.870 51.566 1.00 74.94 424 GLY A O 1
ATOM 3220 N N . PRO A 1 425 ? -13.208 6.638 52.937 1.00 79.56 425 PRO A N 1
ATOM 3221 C CA . PRO A 1 425 ? -14.364 6.306 53.767 1.00 79.56 425 PRO A CA 1
ATOM 3222 C C . PRO A 1 425 ? -15.678 6.484 52.975 1.00 79.56 425 PRO A C 1
ATOM 3224 O O . PRO A 1 425 ? -15.768 7.417 52.174 1.00 79.56 425 PRO A O 1
ATOM 3227 N N . PRO A 1 426 ? -16.707 5.638 53.192 1.00 84.31 426 PRO A N 1
ATOM 3228 C CA . PRO A 1 426 ? -17.986 5.758 52.494 1.00 84.31 426 PRO A CA 1
ATOM 3229 C C . PRO A 1 426 ? -18.663 7.102 52.785 1.00 84.31 426 PRO A C 1
ATOM 3231 O O . PRO A 1 426 ? -18.912 7.444 53.942 1.00 84.31 426 PRO A O 1
ATOM 3234 N N . THR A 1 427 ? -18.996 7.849 51.735 1.00 90.50 427 THR A N 1
ATOM 3235 C CA . THR A 1 427 ? -19.743 9.107 51.849 1.00 90.50 427 THR A CA 1
ATOM 3236 C C . THR A 1 427 ? -21.234 8.814 51.802 1.00 90.50 427 THR A C 1
ATOM 3238 O O . THR A 1 427 ? -21.702 8.145 50.884 1.00 90.50 427 THR A O 1
ATOM 3241 N N . ALA A 1 428 ? -21.991 9.320 52.775 1.00 94.31 428 ALA A N 1
ATOM 3242 C CA . ALA A 1 428 ? -23.443 9.204 52.759 1.00 94.31 428 ALA A CA 1
ATOM 3243 C C . ALA A 1 428 ? -24.023 9.947 51.548 1.00 94.31 428 ALA A C 1
ATOM 3245 O O . ALA A 1 428 ? -23.776 11.138 51.373 1.00 94.31 428 ALA A O 1
ATOM 3246 N N . GLU A 1 429 ? -24.806 9.239 50.739 1.00 95.75 429 GLU A N 1
ATOM 3247 C CA . GLU A 1 429 ? -25.463 9.787 49.546 1.00 95.75 429 GLU A CA 1
ATOM 3248 C C . GLU A 1 429 ? -26.988 9.801 49.695 1.00 95.75 429 GLU A C 1
ATOM 3250 O O . GLU A 1 429 ? -27.680 10.522 48.976 1.00 95.75 429 GLU A O 1
ATOM 3255 N N . ILE A 1 430 ? -27.514 9.023 50.647 1.00 97.19 430 ILE A N 1
ATOM 3256 C CA . ILE A 1 430 ? -28.940 8.896 50.931 1.00 97.19 430 ILE A CA 1
ATOM 3257 C C . ILE A 1 430 ? -29.189 9.115 52.424 1.00 97.19 430 ILE A C 1
ATOM 3259 O O . ILE A 1 430 ? -28.503 8.532 53.265 1.00 97.19 430 ILE A O 1
ATOM 3263 N N . ASN A 1 431 ? -30.194 9.932 52.748 1.00 97.62 431 ASN A N 1
ATOM 3264 C CA . ASN A 1 431 ? -30.799 9.984 54.077 1.00 97.62 431 ASN A CA 1
ATOM 3265 C C . ASN A 1 431 ? -32.162 9.284 54.040 1.00 97.62 431 ASN A C 1
ATOM 3267 O O . ASN A 1 431 ? -33.124 9.808 53.478 1.00 97.62 431 ASN A O 1
ATOM 3271 N N . LEU A 1 432 ? -32.240 8.099 54.635 1.00 97.50 432 LEU A N 1
ATOM 3272 C CA . LEU A 1 432 ? -33.444 7.285 54.675 1.00 97.50 432 LEU A CA 1
ATOM 3273 C C . LEU A 1 432 ? -34.218 7.549 55.969 1.00 97.50 432 LEU A C 1
ATOM 3275 O O . LEU A 1 432 ? -33.793 7.138 57.047 1.00 97.50 432 LEU A O 1
ATOM 3279 N N . LYS A 1 433 ? -35.366 8.215 55.862 1.00 97.62 433 LYS A N 1
ATOM 3280 C CA . LYS A 1 433 ? -36.282 8.499 56.968 1.00 97.62 433 LYS A CA 1
ATOM 3281 C C . LYS A 1 433 ? -37.306 7.381 57.099 1.00 97.62 433 LYS A C 1
ATOM 3283 O O . LYS A 1 433 ? -38.079 7.130 56.181 1.00 97.62 433 LYS A O 1
ATOM 3288 N N . LEU A 1 434 ? -37.310 6.721 58.247 1.00 97.06 434 LEU A N 1
ATOM 3289 C CA . LEU A 1 434 ? -38.185 5.593 58.532 1.00 97.06 434 LEU A CA 1
ATOM 3290 C C . LEU A 1 434 ? -39.517 6.068 59.123 1.00 97.06 434 LEU A C 1
ATOM 3292 O O . LEU A 1 434 ? -39.550 6.929 60.011 1.00 97.06 434 LEU A O 1
ATOM 3296 N N . ASP A 1 435 ? -40.612 5.452 58.688 1.00 95.56 435 ASP A N 1
ATOM 3297 C CA . ASP A 1 435 ? -41.948 5.643 59.269 1.00 95.56 435 ASP A CA 1
ATOM 3298 C C . ASP A 1 435 ? -41.995 5.277 60.770 1.00 95.56 435 ASP A C 1
ATOM 3300 O O . ASP A 1 435 ? -42.619 5.972 61.579 1.00 95.56 435 ASP A O 1
ATOM 3304 N N . ALA A 1 436 ? -41.241 4.248 61.163 1.00 94.94 436 ALA A N 1
ATOM 3305 C CA . ALA A 1 436 ? -41.086 3.758 62.525 1.00 94.94 436 ALA A CA 1
ATOM 3306 C C . ALA A 1 436 ? -39.605 3.510 62.882 1.00 94.94 436 ALA A C 1
ATOM 3308 O O . ALA A 1 436 ? -38.821 3.077 62.037 1.00 94.94 436 ALA A O 1
ATOM 3309 N N . PRO A 1 437 ? -39.198 3.716 64.151 1.00 94.38 437 PRO A N 1
ATOM 3310 C CA . PRO A 1 437 ? -37.816 3.495 64.567 1.00 94.38 437 PRO A CA 1
ATOM 3311 C C . PRO A 1 437 ? -37.393 2.016 64.474 1.00 94.38 437 PRO A C 1
ATOM 3313 O O . PRO A 1 437 ? -38.188 1.085 64.692 1.00 94.38 437 PRO A O 1
ATOM 3316 N N . LEU A 1 438 ? -36.102 1.785 64.209 1.00 93.88 438 LEU A N 1
ATOM 3317 C CA . LEU A 1 438 ? -35.488 0.457 64.298 1.00 93.88 438 LEU A CA 1
ATOM 3318 C C . LEU A 1 438 ? -35.607 -0.123 65.719 1.00 93.88 438 LEU A C 1
ATOM 3320 O O . LEU A 1 438 ? -35.766 0.598 66.701 1.00 93.88 438 LEU A O 1
ATOM 3324 N N . ALA A 1 439 ? -35.535 -1.450 65.844 1.00 89.81 439 ALA A N 1
ATOM 3325 C CA . ALA A 1 439 ? -35.599 -2.111 67.153 1.00 89.81 439 ALA A CA 1
ATOM 3326 C C . ALA A 1 439 ? -34.283 -1.991 67.954 1.00 89.81 439 ALA A C 1
ATOM 3328 O O . ALA A 1 439 ? -34.306 -2.062 69.184 1.00 89.81 439 ALA A O 1
ATOM 3329 N N . GLY A 1 440 ? -33.157 -1.786 67.261 1.00 91.12 440 GLY A N 1
ATOM 3330 C CA . GLY A 1 440 ? -31.806 -1.746 67.823 1.00 91.12 440 GLY A CA 1
ATOM 3331 C C . GLY A 1 440 ? -30.939 -0.627 67.239 1.00 91.12 440 GLY A C 1
ATOM 3332 O O . GLY A 1 440 ? -31.451 0.342 66.675 1.00 91.12 440 GLY A O 1
ATOM 3333 N N . LYS A 1 441 ? -29.622 -0.765 67.398 1.00 93.69 441 LYS A N 1
ATOM 3334 C CA . LYS A 1 441 ? -28.595 0.094 66.796 1.00 93.69 441 LYS A CA 1
ATOM 3335 C C . LYS A 1 441 ? -28.183 -0.484 65.434 1.00 93.69 441 LYS A C 1
ATOM 3337 O O . LYS A 1 441 ? -27.713 -1.625 65.421 1.00 93.69 441 LYS A O 1
ATOM 3342 N N . PRO A 1 442 ? -28.346 0.235 64.310 1.00 95.12 442 PRO A N 1
ATOM 3343 C CA . PRO A 1 442 ? -27.886 -0.246 63.010 1.00 95.12 442 PRO A CA 1
ATOM 3344 C C . PRO A 1 442 ? -26.358 -0.383 63.002 1.00 95.12 442 PRO A C 1
ATOM 3346 O O . PRO A 1 442 ? -25.644 0.438 63.580 1.00 95.12 442 PRO A O 1
ATOM 3349 N N . GLU A 1 443 ? -25.851 -1.446 62.384 1.00 94.06 443 GLU A N 1
ATOM 3350 C CA . GLU A 1 443 ? -24.412 -1.701 62.314 1.00 94.06 443 GLU A CA 1
ATOM 3351 C C . GLU A 1 443 ? -23.776 -0.857 61.199 1.00 94.06 443 GLU A C 1
ATOM 3353 O O . GLU A 1 443 ? -24.026 -1.089 60.016 1.00 94.06 443 GLU A O 1
ATOM 3358 N N . ALA A 1 444 ? -22.944 0.122 61.562 1.00 92.81 444 ALA A N 1
ATOM 3359 C CA . ALA A 1 444 ? -22.178 0.894 60.584 1.00 92.81 444 ALA A CA 1
ATOM 3360 C C . ALA A 1 444 ? -21.255 -0.028 59.765 1.00 92.81 444 ALA A C 1
ATOM 3362 O O . ALA A 1 444 ? -20.632 -0.942 60.308 1.00 92.81 444 ALA A O 1
ATOM 3363 N N . GLY A 1 445 ? -21.186 0.206 58.457 1.00 90.44 445 GLY A N 1
ATOM 3364 C CA . GLY A 1 445 ? -20.468 -0.626 57.491 1.00 90.44 445 GLY A CA 1
ATOM 3365 C C . GLY A 1 445 ? -21.214 -1.886 57.042 1.00 90.44 445 GLY A C 1
ATOM 3366 O O . GLY A 1 445 ? -20.721 -2.571 56.151 1.00 90.44 445 GLY A O 1
ATOM 3367 N N . SER A 1 446 ? -22.385 -2.201 57.614 1.00 93.12 446 SER A N 1
ATOM 3368 C CA . SER A 1 446 ? -23.197 -3.336 57.155 1.00 93.12 446 SER A CA 1
ATOM 3369 C C . SER A 1 446 ? -23.980 -3.009 55.882 1.00 93.12 446 SER A C 1
ATOM 3371 O O . SER A 1 446 ? -24.340 -1.852 55.641 1.00 93.12 446 SER A O 1
ATOM 3373 N N . GLU A 1 447 ? -24.241 -4.036 55.071 1.00 93.56 447 GLU A N 1
ATOM 3374 C CA . GLU A 1 447 ? -25.115 -3.929 53.904 1.00 93.56 447 GLU A CA 1
ATOM 3375 C C . GLU A 1 447 ? -26.557 -3.610 54.318 1.00 93.56 447 GLU A C 1
ATOM 3377 O O . GLU A 1 447 ? -27.059 -4.086 55.340 1.00 93.56 447 GLU A O 1
ATOM 3382 N N . ILE A 1 448 ? -27.225 -2.806 53.494 1.00 95.44 448 ILE A N 1
ATOM 3383 C CA . ILE A 1 448 ? -28.631 -2.441 53.644 1.00 95.44 448 ILE A CA 1
ATOM 3384 C C . ILE A 1 448 ? -29.342 -2.567 52.297 1.00 95.44 448 ILE A C 1
ATOM 3386 O O . ILE A 1 448 ? -28.847 -2.078 51.280 1.00 95.44 448 ILE A O 1
ATOM 3390 N N . ASN A 1 449 ? -30.521 -3.191 52.288 1.00 95.00 449 ASN A N 1
ATOM 3391 C CA . ASN A 1 449 ? -31.446 -3.186 51.154 1.00 95.00 449 ASN A CA 1
ATOM 3392 C C . ASN A 1 449 ? -32.687 -2.382 51.532 1.00 95.00 449 ASN A C 1
ATOM 3394 O O . ASN A 1 449 ? -33.256 -2.599 52.599 1.00 95.00 449 ASN A O 1
ATOM 3398 N N . PHE A 1 450 ? -33.125 -1.463 50.678 1.00 94.88 450 PHE A N 1
ATOM 3399 C CA . PHE A 1 450 ? -34.267 -0.610 50.999 1.00 94.88 450 PHE A CA 1
ATOM 3400 C C . PHE A 1 450 ? -35.054 -0.186 49.762 1.00 94.88 450 PHE A C 1
ATOM 3402 O O . PH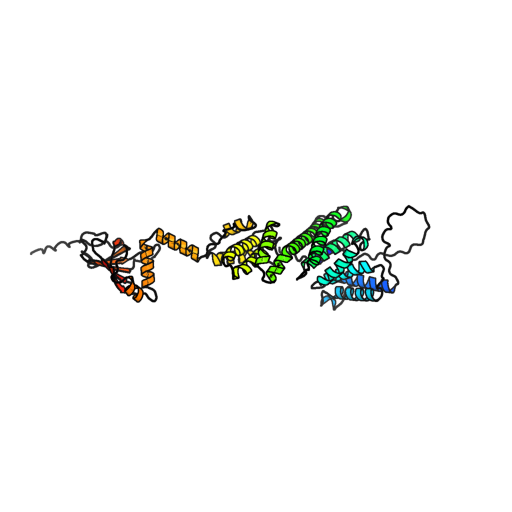E A 1 450 ? -34.507 -0.079 48.667 1.00 94.88 450 PHE A O 1
ATOM 3409 N N . ALA A 1 451 ? -36.338 0.102 49.951 1.00 94.12 451 ALA A N 1
ATOM 3410 C CA . ALA A 1 451 ? -37.163 0.826 48.990 1.00 94.12 451 ALA A CA 1
ATOM 3411 C C . ALA A 1 451 ? -37.758 2.061 49.671 1.00 94.12 451 ALA A C 1
ATOM 3413 O O . ALA A 1 451 ? -38.191 1.985 50.821 1.00 94.12 451 ALA A O 1
ATOM 3414 N N . GLY A 1 452 ? -37.790 3.188 48.964 1.00 93.00 452 GLY A N 1
ATOM 3415 C CA . GLY A 1 452 ? -38.295 4.439 49.516 1.00 93.00 452 GLY A CA 1
ATOM 3416 C C . GLY A 1 452 ? -38.789 5.412 48.453 1.00 93.00 452 GLY A C 1
ATOM 3417 O O . GLY A 1 452 ? -38.661 5.177 47.251 1.00 93.00 452 GLY A O 1
ATOM 3418 N N . VAL A 1 453 ? -39.360 6.512 48.922 1.00 96.25 453 VAL A N 1
ATOM 3419 C CA . VAL A 1 453 ? -39.944 7.586 48.123 1.00 96.25 453 VAL A CA 1
ATOM 3420 C C . VAL A 1 453 ? -39.101 8.847 48.331 1.00 96.25 453 VAL A C 1
ATOM 3422 O O . VAL A 1 453 ? -39.011 9.321 49.464 1.00 96.25 453 VAL A O 1
ATOM 3425 N N . PRO A 1 454 ? -38.435 9.389 47.298 1.00 96.94 454 PRO A N 1
ATOM 3426 C CA . PRO A 1 454 ? -37.661 10.621 47.411 1.00 96.94 454 PRO A CA 1
ATOM 3427 C C . PRO A 1 454 ? -38.531 11.828 47.785 1.00 96.94 454 PRO A C 1
ATOM 3429 O O . PRO A 1 454 ? -39.538 12.099 47.136 1.00 96.94 454 PRO A O 1
ATOM 3432 N N . THR A 1 455 ? -38.111 12.584 48.802 1.00 97.06 455 THR A N 1
ATOM 3433 C CA . THR A 1 455 ? -38.846 13.756 49.320 1.00 97.06 455 THR A CA 1
ATOM 3434 C C . THR A 1 455 ? -38.042 15.050 49.270 1.00 97.06 455 THR A C 1
ATOM 3436 O O . THR A 1 455 ? -38.618 16.127 49.108 1.00 97.06 455 THR A O 1
ATOM 3439 N N . ALA A 1 456 ? -36.710 14.968 49.338 1.00 96.44 456 ALA A N 1
ATOM 3440 C CA . ALA A 1 456 ? -35.827 16.118 49.160 1.00 96.44 456 ALA A CA 1
ATOM 3441 C C . ALA A 1 456 ? -34.491 15.718 48.526 1.00 96.44 456 ALA A C 1
ATOM 3443 O O . ALA A 1 456 ? -34.053 14.576 48.641 1.00 96.44 456 ALA A O 1
ATOM 3444 N N . PHE A 1 457 ? -33.821 16.677 47.898 1.00 95.81 457 PHE A N 1
ATOM 3445 C CA . PHE A 1 457 ? -32.518 16.494 47.273 1.00 95.81 457 PHE A CA 1
ATOM 3446 C C . PHE A 1 457 ? -31.656 17.741 47.491 1.00 95.81 457 PHE A C 1
ATOM 3448 O O . PHE A 1 457 ? -32.131 18.861 47.306 1.00 95.81 457 PHE A O 1
ATOM 3455 N N . THR A 1 458 ? -30.389 17.552 47.863 1.00 94.12 458 THR A N 1
ATOM 3456 C CA . THR A 1 458 ? -29.366 18.604 47.840 1.00 94.12 458 THR A CA 1
ATOM 3457 C C . THR A 1 458 ? -28.242 18.204 46.901 1.00 94.12 458 THR A C 1
ATOM 3459 O O . THR A 1 458 ? -27.745 17.081 46.963 1.00 94.12 458 THR A O 1
ATOM 3462 N N . LYS A 1 459 ? -27.815 19.130 46.037 1.00 90.62 459 LYS A N 1
ATOM 3463 C CA . LYS A 1 459 ? -26.771 18.864 45.039 1.00 90.62 459 LYS A CA 1
ATOM 3464 C C . LYS A 1 459 ? -25.360 18.858 45.636 1.00 90.62 459 LYS A C 1
ATOM 3466 O O . LYS A 1 459 ? -24.562 17.995 45.279 1.00 90.62 459 LYS A O 1
ATOM 3471 N N . THR A 1 460 ? -25.072 19.775 46.565 1.00 88.44 460 THR A N 1
ATOM 3472 C CA . THR A 1 460 ? -23.751 19.910 47.202 1.00 88.44 460 THR A CA 1
ATOM 3473 C C . THR A 1 460 ? -23.894 20.297 48.685 1.00 88.44 460 THR A C 1
ATOM 3475 O O . THR A 1 460 ? -24.320 21.419 48.958 1.00 88.44 460 THR A O 1
ATOM 3478 N N . PRO A 1 461 ? -23.523 19.423 49.645 1.00 90.69 461 PRO A N 1
ATOM 3479 C CA . PRO A 1 461 ? -23.139 18.023 49.441 1.00 90.69 461 PRO A CA 1
ATOM 3480 C C . PRO A 1 461 ? -24.300 17.206 48.854 1.00 90.69 461 PRO A C 1
ATOM 3482 O O . PRO A 1 461 ? -25.468 17.490 49.133 1.00 90.69 461 PRO A O 1
ATOM 3485 N N . PHE A 1 462 ? -23.972 16.220 48.014 1.00 94.50 462 PHE A N 1
ATOM 3486 C CA . PHE A 1 462 ? -24.978 15.356 47.400 1.00 94.50 462 PHE A CA 1
ATOM 3487 C C . PHE A 1 462 ? -25.691 14.550 48.489 1.00 94.50 462 PHE A C 1
ATOM 3489 O O . PHE A 1 462 ? -25.047 13.767 49.187 1.00 94.50 462 PHE A O 1
ATOM 3496 N N . LEU A 1 463 ? -27.002 14.732 48.630 1.00 96.44 463 LEU A N 1
ATOM 3497 C CA . LEU A 1 463 ? -27.814 13.945 49.553 1.00 96.44 463 LEU A CA 1
ATOM 3498 C C . LEU A 1 463 ? -29.247 13.833 49.030 1.00 96.44 463 LEU A C 1
ATOM 3500 O O . LEU A 1 463 ? -29.951 14.835 48.885 1.00 96.44 463 LEU A O 1
ATOM 3504 N N . LEU A 1 464 ? -29.695 12.605 48.776 1.00 96.94 464 LEU A N 1
ATOM 3505 C CA . LEU A 1 464 ? -31.087 12.301 48.463 1.00 96.94 464 LEU A CA 1
ATOM 3506 C C . LEU A 1 464 ? -31.808 11.869 49.744 1.00 96.94 464 LEU A C 1
ATOM 3508 O O . LEU A 1 464 ? -31.460 10.863 50.355 1.00 96.94 464 LEU A O 1
ATOM 3512 N N . THR A 1 465 ? -32.813 12.626 50.170 1.00 97.12 465 THR A N 1
ATOM 3513 C CA . THR A 1 465 ? -33.667 12.241 51.298 1.00 97.12 465 THR A CA 1
ATOM 3514 C C . THR A 1 465 ? -34.848 11.437 50.787 1.00 97.12 465 THR A C 1
ATOM 3516 O O . THR A 1 465 ? -35.549 11.870 49.872 1.00 97.12 465 THR A O 1
ATOM 3519 N N . MET A 1 466 ? -35.073 10.279 51.395 1.00 97.19 466 MET A N 1
ATOM 3520 C CA . MET A 1 466 ? -36.147 9.365 51.034 1.00 97.19 466 MET A CA 1
ATOM 3521 C C . MET A 1 466 ? -36.923 8.956 52.274 1.00 97.19 466 MET A C 1
ATOM 3523 O O . MET A 1 466 ? -36.330 8.723 53.324 1.00 97.19 466 MET A O 1
ATOM 3527 N N . GLU A 1 467 ? -38.233 8.826 52.148 1.00 96.94 467 GLU A N 1
ATOM 3528 C CA . GLU A 1 467 ? -39.064 8.178 53.156 1.00 96.94 467 GLU A CA 1
ATOM 3529 C C . GLU A 1 467 ? -39.195 6.691 52.841 1.00 96.94 467 GLU A C 1
ATOM 3531 O O . GLU A 1 467 ? -39.383 6.307 51.687 1.00 96.94 467 GLU A O 1
ATOM 3536 N N . ALA A 1 468 ? -39.076 5.840 53.853 1.00 95.94 468 ALA A N 1
ATOM 3537 C CA . ALA A 1 468 ? -39.210 4.401 53.704 1.00 95.94 468 ALA A CA 1
ATOM 3538 C C . ALA A 1 468 ? -40.021 3.794 54.842 1.00 95.94 468 ALA A C 1
ATOM 3540 O O . ALA A 1 468 ? -39.885 4.155 56.012 1.00 95.94 468 ALA A O 1
ATOM 3541 N N . GLU A 1 469 ? -40.835 2.809 54.486 1.00 94.69 469 GLU A N 1
ATOM 3542 C CA . GLU A 1 469 ? -41.458 1.928 55.461 1.00 94.69 469 GLU A CA 1
ATOM 3543 C C . GLU A 1 469 ? -40.376 1.041 56.073 1.00 94.69 469 GLU A C 1
ATOM 3545 O O . GLU A 1 469 ? -39.640 0.373 55.345 1.00 94.69 469 GLU A O 1
ATOM 3550 N N . LYS A 1 470 ? -40.305 0.961 57.403 1.00 93.00 470 LYS A N 1
ATOM 3551 C CA . LYS A 1 470 ? -39.359 0.090 58.114 1.00 93.00 470 LYS A CA 1
ATOM 3552 C C . LYS A 1 470 ? -39.424 -1.358 57.614 1.00 93.00 470 LYS A C 1
ATOM 3554 O O . LYS A 1 470 ? -38.403 -2.031 57.565 1.00 93.00 470 LYS A O 1
ATOM 3559 N N . ALA A 1 471 ? -40.609 -1.835 57.228 1.00 92.31 471 ALA A N 1
ATOM 3560 C CA . ALA A 1 471 ? -40.806 -3.180 56.686 1.00 92.31 471 ALA A CA 1
ATOM 3561 C C . ALA A 1 471 ? -40.115 -3.413 55.327 1.00 92.31 471 ALA A C 1
ATOM 3563 O O . ALA A 1 471 ? -39.867 -4.557 54.958 1.00 92.31 471 ALA A O 1
ATOM 3564 N N . LYS A 1 472 ? -39.797 -2.342 54.589 1.00 93.00 472 LYS A N 1
ATOM 3565 C CA . LYS A 1 472 ? -39.086 -2.368 53.303 1.00 93.00 472 LYS A CA 1
ATOM 3566 C C . LYS A 1 472 ? -37.591 -2.091 53.453 1.00 93.00 472 LYS A C 1
ATOM 3568 O O . LYS A 1 472 ? -36.928 -1.875 52.443 1.00 93.00 472 LYS A O 1
ATOM 3573 N N . VAL A 1 473 ? -37.074 -2.072 54.682 1.00 94.50 473 VAL A N 1
ATOM 3574 C CA . VAL A 1 473 ? -35.663 -1.835 54.994 1.00 94.50 473 VAL A CA 1
ATOM 3575 C C . VAL A 1 473 ? -35.087 -3.062 55.687 1.00 94.50 473 VAL A C 1
ATOM 3577 O O . VAL A 1 473 ? -35.424 -3.365 56.829 1.00 94.50 473 VAL A O 1
ATOM 3580 N N . ASP A 1 474 ? -34.193 -3.750 54.990 1.00 95.00 474 ASP A N 1
ATOM 3581 C CA . ASP A 1 474 ? -33.414 -4.864 55.514 1.00 95.00 474 ASP A CA 1
ATOM 3582 C C . ASP A 1 474 ? -32.028 -4.352 55.909 1.00 95.00 474 ASP A C 1
ATOM 3584 O O . ASP A 1 474 ? -31.212 -3.999 55.054 1.00 95.00 474 ASP A O 1
ATOM 3588 N N . VAL A 1 475 ? -31.806 -4.233 57.217 1.00 95.12 475 VAL A N 1
ATOM 3589 C CA . VAL A 1 475 ? -30.583 -3.692 57.810 1.00 95.12 475 VAL A CA 1
ATOM 3590 C C . VAL A 1 475 ? -30.217 -4.475 59.061 1.00 95.12 475 VAL A C 1
ATOM 3592 O O . VAL A 1 475 ? -31.067 -4.776 59.906 1.00 95.12 475 VAL A O 1
ATOM 3595 N N . LYS A 1 476 ? -28.927 -4.769 59.221 1.00 94.06 476 LYS A N 1
ATOM 3596 C CA . LYS A 1 476 ? -28.430 -5.465 60.404 1.00 94.06 476 LYS A CA 1
ATOM 3597 C C . LYS A 1 476 ? -28.421 -4.536 61.618 1.00 94.06 476 LYS A C 1
ATOM 3599 O O . LYS A 1 476 ? -27.920 -3.411 61.563 1.00 94.06 476 LYS A O 1
ATOM 3604 N N . THR A 1 477 ? -28.958 -5.017 62.739 1.00 92.50 477 THR A N 1
ATOM 3605 C CA . THR A 1 477 ? -29.014 -4.256 63.994 1.00 92.50 477 THR A CA 1
ATOM 3606 C C . THR A 1 477 ? -28.470 -5.047 65.172 1.00 92.50 477 THR A C 1
ATOM 3608 O O . THR A 1 477 ? -28.745 -6.238 65.304 1.00 92.50 477 THR A O 1
ATOM 3611 N N . SER A 1 478 ? -27.798 -4.348 66.081 1.00 91.19 478 SER A N 1
ATOM 3612 C CA . SER A 1 478 ? -27.347 -4.852 67.377 1.00 91.19 478 SER A CA 1
ATOM 3613 C C . SER A 1 478 ? -28.261 -4.361 68.515 1.00 91.19 478 SER A C 1
ATOM 3615 O O . SER A 1 478 ? -28.929 -3.328 68.376 1.00 91.19 478 SER A O 1
ATOM 3617 N N . PRO A 1 479 ? -28.335 -5.073 69.656 1.00 89.94 479 PRO A N 1
ATOM 3618 C CA . PRO A 1 479 ? -29.100 -4.621 70.813 1.00 89.94 479 PRO A CA 1
ATOM 3619 C C . PRO A 1 479 ? -28.617 -3.258 71.311 1.00 89.94 479 PRO A C 1
ATOM 3621 O O . PRO A 1 479 ? -27.417 -3.000 71.399 1.00 89.94 479 PRO A O 1
ATOM 3624 N N . CYS A 1 480 ? -29.548 -2.394 71.703 1.00 86.12 480 CYS A N 1
ATOM 3625 C CA . CYS A 1 480 ? -29.179 -1.154 72.368 1.00 86.12 480 CYS A CA 1
ATOM 3626 C C . CYS A 1 480 ? -28.626 -1.457 73.762 1.00 86.12 480 CYS A C 1
ATOM 3628 O O . CYS A 1 480 ? -29.342 -1.973 74.621 1.00 86.12 480 CYS A O 1
ATOM 3630 N N . THR A 1 481 ? -27.363 -1.124 74.010 1.00 72.81 481 THR A N 1
ATOM 3631 C CA . THR A 1 481 ? -26.773 -1.230 75.345 1.00 72.81 481 THR A CA 1
ATOM 3632 C C . THR A 1 481 ? -27.465 -0.263 76.302 1.00 72.81 481 THR A C 1
ATOM 3634 O O . THR A 1 481 ? -27.343 0.953 76.163 1.00 72.81 481 THR A O 1
ATOM 3637 N N . VAL A 1 482 ? -28.172 -0.801 77.297 1.00 56.34 482 VAL A N 1
ATOM 3638 C CA . VAL A 1 482 ? -28.602 -0.034 78.471 1.00 56.34 482 VAL A CA 1
ATOM 3639 C C . VAL A 1 482 ? -27.371 0.108 79.360 1.00 56.34 482 VAL A C 1
ATOM 3641 O O . VAL A 1 482 ? -26.857 -0.893 79.858 1.00 56.34 482 VAL A O 1
ATOM 3644 N N . ALA A 1 483 ? -26.853 1.325 79.537 1.00 45.97 483 ALA A N 1
ATOM 3645 C CA . ALA A 1 483 ? -25.810 1.557 80.533 1.00 45.97 483 ALA A CA 1
ATOM 3646 C C . ALA A 1 483 ? -26.315 1.044 81.900 1.00 45.97 483 ALA A C 1
ATOM 3648 O O . ALA A 1 483 ? -27.437 1.394 82.283 1.00 45.97 483 ALA A O 1
ATOM 3649 N N . PRO A 1 484 ? -25.554 0.210 82.635 1.00 42.94 484 PRO A N 1
ATOM 3650 C CA . PRO A 1 484 ? -26.025 -0.308 83.911 1.00 42.94 484 PRO A CA 1
ATOM 3651 C C . PRO A 1 484 ? -26.275 0.864 84.874 1.00 42.94 484 PRO A C 1
ATOM 3653 O O . PRO A 1 484 ? -25.482 1.816 84.899 1.00 42.94 484 PRO A O 1
ATOM 3656 N N . PRO A 1 485 ? -27.362 0.842 85.667 1.00 43.03 485 PRO A N 1
ATOM 3657 C CA . PRO A 1 485 ? -27.641 1.922 86.597 1.00 43.03 485 PRO A CA 1
ATOM 3658 C C . PRO A 1 485 ? -26.488 2.021 87.596 1.00 43.03 485 PRO A C 1
ATOM 3660 O O . PRO A 1 485 ? -26.157 1.049 88.273 1.00 43.03 485 PRO A O 1
ATOM 3663 N N . ARG A 1 486 ? -25.869 3.206 87.695 1.00 43.28 486 ARG A N 1
ATOM 3664 C CA . ARG A 1 486 ? -24.904 3.512 88.758 1.00 43.28 486 ARG A CA 1
ATOM 3665 C C . ARG A 1 486 ? -25.596 3.289 90.101 1.00 43.28 486 ARG A C 1
ATOM 3667 O O . ARG A 1 486 ? -26.384 4.124 90.545 1.00 43.28 486 ARG A O 1
ATOM 3674 N N . THR A 1 487 ? -25.287 2.182 90.765 1.00 41.28 487 THR A N 1
ATOM 3675 C CA . THR A 1 487 ? -25.625 1.970 92.171 1.00 41.28 487 THR A CA 1
ATOM 3676 C C . THR A 1 487 ? -24.962 3.073 92.988 1.00 41.28 487 THR A C 1
ATOM 3678 O O . THR A 1 487 ? -23.745 3.081 93.174 1.00 41.28 487 THR A O 1
ATOM 3681 N N . LYS A 1 488 ? -25.765 4.030 93.464 1.00 48.16 488 LYS A N 1
ATOM 3682 C CA . LYS A 1 488 ? -25.363 4.949 94.530 1.00 48.16 488 LYS A CA 1
ATOM 3683 C C . LYS A 1 488 ? -25.045 4.103 95.765 1.00 48.16 488 LYS A C 1
ATOM 3685 O O . LYS A 1 488 ? -25.960 3.551 96.371 1.00 48.16 488 LYS A O 1
ATOM 3690 N N . LYS A 1 489 ? -23.768 4.006 96.147 1.00 41.81 489 LYS A N 1
ATOM 3691 C CA . LYS A 1 489 ? -23.401 3.588 97.505 1.00 41.81 489 LYS A CA 1
ATOM 3692 C C . LYS A 1 489 ? -23.940 4.646 98.474 1.00 41.81 489 LYS A C 1
ATOM 3694 O O . LYS A 1 489 ? -23.542 5.806 98.398 1.00 41.81 489 LYS A O 1
ATOM 3699 N N . LYS A 1 490 ? -24.894 4.252 99.322 1.00 44.06 490 LYS A N 1
ATOM 3700 C CA . LYS A 1 490 ? -25.220 4.966 100.562 1.00 44.06 490 LYS A CA 1
ATOM 3701 C C . LYS A 1 490 ? -24.094 4.698 101.569 1.00 44.06 490 LYS A C 1
ATOM 3703 O O . LYS A 1 490 ? -23.662 3.553 101.639 1.00 44.06 490 LYS A O 1
ATOM 3708 N N . GLN A 1 491 ? -23.689 5.787 102.231 1.00 40.72 491 GLN A N 1
ATOM 3709 C CA . GLN A 1 491 ? -22.893 5.962 103.460 1.00 40.72 491 GLN A CA 1
ATOM 3710 C C . GLN A 1 491 ? -22.022 4.802 103.936 1.00 40.72 491 GLN A C 1
ATOM 3712 O O . GLN A 1 491 ? -22.580 3.755 104.324 1.00 40.72 491 GLN A O 1
#

Sequence (491 aa):
MHKSLKLSIAAALGVLLPAGMPAVAWGQAPGGTQAPAAAAPQAPKEPKVKDIAEYDIFNEILKDQNCSSNSQNSSCSNPEASKDPSFWPKKALQGLDTWTQKYPDSDWKDQRLYMYMQEYAKLNPPNSAKVVEYGTQVMGKGLKNVFYDPKEGPRQILNCLFLITVNVAALPNATADQIDLGKKSALQLKEEAKAYFVPANKGGTADAAWAQARAQLDSAADHSLLAFEVAPANAANKAGDCASAQPMYIKALQDRPDSAYIAYQLANNTICLQKTQPAMASMAIYEFERAAMVDPTLGDPKVDPKQLQTYADSLYTRIHGSDEGLDALKQMAKSNPLPPADFKIKTKEEIQAEKEAEFAKNNPKLALWMQVKGALTGADGETYFTNNLKDSAVPPLSGVVVEGKPECRSKELLVAIPIPGQQGPPTAEINLKLDAPLAGKPEAGSEINFAGVPTAFTKTPFLLTMEAEKAKVDVKTSPCTVAPPRTKKKQ

Nearest PDB structures (foldseek):
  8sxg-assembly1_C  TM=1.987E-01  e=2.978E-01  Pseudomonas aeruginosa
  6q6h-assembly1_J  TM=2.336E-01  e=5.402E-01  Homo sapiens
  8v2d-assembly1_y  TM=2.510E-01  e=8.542E-01  synthetic construct

Solvent-accessible surface area (backbone atoms only — not comparable to full-atom values): 26884 Å² total; per-residue (Å²): 141,85,77,76,84,70,79,46,70,62,62,65,44,48,76,65,42,67,86,61,81,74,79,77,77,82,75,88,76,85,91,80,89,87,82,92,74,81,88,64,85,79,71,82,76,82,66,57,73,90,46,70,70,52,43,52,49,52,52,51,26,53,51,27,49,41,29,52,76,40,57,82,43,81,93,42,77,49,86,62,47,83,76,33,85,33,41,32,28,52,51,22,50,54,39,50,52,51,44,45,72,77,43,63,85,41,62,51,47,60,48,48,33,51,51,52,20,52,32,30,56,55,28,79,76,51,40,36,68,56,19,39,54,29,41,51,54,40,54,73,67,33,55,65,69,60,35,61,49,88,80,57,13,66,45,50,47,45,49,52,24,46,53,32,15,51,24,40,57,65,40,94,77,60,49,73,71,47,43,52,49,20,44,52,26,20,54,49,32,47,53,52,47,62,66,52,76,38,80,89,67,48,75,90,58,52,69,70,60,52,54,48,51,53,51,50,53,47,48,51,26,52,55,24,46,52,48,54,69,46,41,65,26,52,52,31,38,74,72,65,40,26,76,73,12,45,64,50,35,52,49,51,23,69,79,38,58,69,33,10,37,45,27,39,51,41,14,54,36,27,55,59,42,24,80,83,36,67,76,32,50,38,55,18,39,44,23,30,32,18,24,44,59,32,57,60,88,49,31,55,87,87,57,56,57,67,58,45,36,55,49,24,53,50,55,46,28,69,45,37,67,47,70,84,63,48,67,58,48,39,55,48,26,50,73,35,76,61,79,62,96,85,61,70,70,64,36,37,66,56,52,49,51,50,52,50,51,51,46,31,71,78,33,52,47,59,42,51,48,53,54,53,52,51,48,45,68,39,95,57,9,70,59,46,37,65,75,72,32,50,81,36,74,48,79,64,38,63,32,28,31,58,45,39,42,54,60,52,39,21,35,31,35,30,27,13,66,83,59,92,89,68,84,74,82,81,62,54,40,31,39,41,36,36,80,50,58,44,95,20,17,58,44,63,74,35,63,31,40,36,36,36,27,33,76,48,76,41,73,82,73,50,33,40,29,23,44,24,53,50,92,46,47,52,64,57,61,42,80,62,83,74,78,77,80,82,77,76,81,76,133

Mean predicted aligned error: 12.73 Å

Foldseek 3Di:
DDDQPPVVVLVLVCLLDPQDPPPPPPDDDDDDDDDDDDDDPDQQDPFDQPDPVLVVLVVVLRVLVSCLNCVVPPSNDDPVCVVANLVSLVVSVVSLVVSCVVCVPGSLNLVSLLSQLVSQVSHVVRPLVSNLVSLVSNVVCPQCNNQVDPQSSLSSLLSSLLSLLQSLLVDPQRDPVSLVSNLVSLVVNLVSLVVQLDPVNCPPPDPVSSVVSSVSSNVSSVVSNLSSQLVVLVVCVVVLVLVVSQVSLLVSCVVPVLALASLQSNLSSLVSVCVVPVQSLQQSLLSLLLSLQHDVVNHDSVDDSVVSNVVSQVSLCQFQVDCVCVVVSSVVSNVDSGDPPPDDRHGVVNVVVVVLVVCCVVPVQLNQVVVLLCCLLDPCNVVCCVPPAAQDKDDKHKFFWAAFVVQWQGQWTFTARDDPPDDDDGDGQEIEGEPGTDQTGFDGRWMKIAIFGFHDFDNVVHYTYTYGYPVRMDTDGDHHDDDPPPPPDDD

pLDDT: mean 85.39, std 18.7, range [21.83, 98.12]

Radius of gyration: 42.89 Å; Cα contacts (8 Å, |Δi|>4): 663; chains: 1; bounding box: 83×44×160 Å

Secondary structure (DSSP, 8-state):
--------HHHHHHHH--S--------------------PPPPPPPP--SSHHHHHHHHHHHHHHHHHH-TTSGGG--TTTTT-TTHHHHHHHHHHHHHHHH-TT-TTHHHHHHHHHHHHHHSSS--HHHHHHHHHHHHHT-HHHHS--TTTHHHHHHHHHHHHHHHHHT-TT--HHHHHHHHHHHHHHHHHHHHHSSGGG-TT--HHHHHHHHHHHHHHHHHHHHHHHHHHHHHHHHTT-HHHHHHHHHHHHHH-TT-HHHHHHHHHHHHHHHTT-TTHHHHHHHHHHHHHHS-GGGS-TTS-HHHHHHHHHHHHHHHHSSSTTHHHHHHHHHH-SS--TT--PPPHHHHHHHHHHHHHHH-HHHHHHHHHHHHHHSTTHHHHIIIIITT-PPPPEEEEEEEEESSSS-SEEEEE-PPTT--SSPPP-EEEEESS--SSEE-TT-EEEE--EEEEEETTTTEEEEEE-GGGEEE-EEPP--PPP------